Protein AF-A0A9D6WEG3-F1 (afdb_monomer_lite)

pLDDT: mean 74.61, std 17.46, range [30.27, 97.0]

Structure (mmCIF, N/CA/C/O backbone):
data_AF-A0A9D6WEG3-F1
#
_entry.id   AF-A0A9D6WEG3-F1
#
loop_
_atom_site.group_PDB
_atom_site.id
_atom_site.type_symbol
_atom_site.label_atom_id
_atom_site.label_alt_id
_atom_site.label_comp_id
_atom_site.label_asym_id
_atom_site.label_entity_id
_atom_site.label_seq_id
_atom_site.pdbx_PDB_ins_code
_atom_site.Cartn_x
_atom_site.Cartn_y
_atom_site.Cartn_z
_atom_site.occupancy
_atom_site.B_iso_or_equiv
_atom_site.auth_seq_id
_atom_site.auth_comp_id
_atom_site.auth_asym_id
_atom_site.auth_atom_id
_atom_site.pdbx_PDB_model_num
ATOM 1 N N . MET A 1 1 ? 41.486 30.666 -54.073 1.00 44.44 1 MET A N 1
ATOM 2 C CA . MET A 1 1 ? 40.071 30.936 -53.752 1.00 44.44 1 MET A CA 1
ATOM 3 C C . MET A 1 1 ? 39.652 29.827 -52.810 1.00 44.44 1 MET A C 1
ATOM 5 O O . MET A 1 1 ? 39.473 28.699 -53.243 1.00 44.44 1 MET A O 1
ATOM 9 N N . THR A 1 2 ? 39.709 30.110 -51.515 1.00 36.34 2 THR A N 1
ATOM 10 C CA . THR A 1 2 ? 39.714 29.102 -50.450 1.00 36.34 2 THR A CA 1
ATOM 11 C C . THR A 1 2 ? 38.503 29.394 -49.581 1.00 36.34 2 THR A C 1
ATOM 13 O O . THR A 1 2 ? 38.437 30.458 -48.970 1.00 36.34 2 THR A O 1
ATOM 16 N N . ILE A 1 3 ? 37.509 28.509 -49.601 1.00 41.78 3 ILE A N 1
ATOM 17 C CA . ILE A 1 3 ? 36.299 28.647 -48.788 1.00 41.78 3 ILE A CA 1
ATOM 18 C C . ILE A 1 3 ? 36.631 28.077 -47.411 1.00 41.78 3 ILE A C 1
ATOM 20 O O . ILE A 1 3 ? 36.798 26.871 -47.254 1.00 41.78 3 ILE A O 1
ATOM 24 N N . ALA A 1 4 ? 36.786 28.963 -46.431 1.00 39.75 4 ALA A N 1
ATOM 25 C CA . ALA A 1 4 ? 36.924 28.592 -45.033 1.00 39.75 4 ALA A CA 1
ATOM 26 C C . ALA A 1 4 ? 35.539 28.248 -44.468 1.00 39.75 4 ALA A C 1
ATOM 28 O O . ALA A 1 4 ? 34.671 29.111 -44.352 1.00 39.75 4 ALA A O 1
ATOM 29 N N . THR A 1 5 ? 35.328 26.983 -44.121 1.00 51.50 5 THR A N 1
ATOM 30 C CA . THR A 1 5 ? 34.221 26.544 -43.264 1.00 51.50 5 THR A CA 1
ATOM 31 C C . THR A 1 5 ? 34.474 26.980 -41.817 1.00 51.50 5 THR A C 1
ATOM 33 O O . THR A 1 5 ? 35.583 26.767 -41.320 1.00 51.50 5 THR A O 1
ATOM 36 N N . PRO A 1 6 ? 33.485 27.553 -41.108 1.00 50.19 6 PRO A N 1
ATOM 37 C CA . PRO A 1 6 ? 33.630 27.863 -39.690 1.00 50.19 6 PRO A CA 1
ATOM 38 C C . PRO A 1 6 ? 33.524 26.587 -38.833 1.00 50.19 6 PRO A C 1
ATOM 40 O O . PRO A 1 6 ? 32.814 25.651 -39.214 1.00 50.19 6 PRO A O 1
ATOM 43 N N . PRO A 1 7 ? 34.185 26.528 -37.662 1.00 44.62 7 PRO A N 1
ATOM 44 C CA . PRO A 1 7 ? 33.996 25.432 -36.725 1.00 44.62 7 PRO A CA 1
ATOM 45 C C . PRO A 1 7 ? 32.639 25.578 -36.028 1.00 44.62 7 PRO A C 1
ATOM 47 O O . PRO A 1 7 ? 32.334 26.612 -35.434 1.00 44.62 7 PRO A O 1
ATOM 50 N N . ALA A 1 8 ? 31.828 24.522 -36.080 1.00 38.22 8 ALA A N 1
ATOM 51 C CA . ALA A 1 8 ? 30.618 24.403 -35.282 1.00 38.22 8 ALA A CA 1
ATOM 52 C C . ALA A 1 8 ? 31.001 24.238 -33.803 1.00 38.22 8 ALA A C 1
ATOM 54 O O . ALA A 1 8 ? 31.377 23.156 -33.350 1.00 38.22 8 ALA A O 1
ATOM 55 N N . THR A 1 9 ? 30.920 25.324 -33.041 1.00 36.03 9 THR A N 1
ATOM 56 C CA . THR A 1 9 ? 30.975 25.296 -31.582 1.00 36.03 9 THR A CA 1
ATOM 57 C C . THR A 1 9 ? 29.661 24.726 -31.052 1.00 36.03 9 THR A C 1
ATOM 59 O O . THR A 1 9 ? 28.614 25.370 -31.074 1.00 36.03 9 THR A O 1
ATOM 62 N N . LYS A 1 10 ? 29.709 23.477 -30.583 1.00 33.84 10 LYS A N 1
ATOM 63 C CA . LYS A 1 10 ? 28.637 22.866 -29.792 1.00 33.84 10 LYS A CA 1
ATOM 64 C C . LYS A 1 10 ? 28.491 23.657 -28.490 1.00 33.84 10 LYS A C 1
ATOM 66 O O . LYS A 1 10 ? 29.450 23.745 -27.726 1.00 33.84 10 LYS A O 1
ATOM 71 N N . SER A 1 11 ? 27.316 24.230 -28.235 1.00 30.27 11 SER A N 1
ATOM 72 C CA . SER A 1 11 ? 26.976 24.775 -26.920 1.00 30.27 11 SER A CA 1
ATOM 73 C C . SER A 1 11 ? 26.502 23.631 -26.008 1.00 30.27 11 SER A C 1
ATOM 75 O O . SER A 1 11 ? 25.575 22.907 -26.371 1.00 30.27 11 SER A O 1
ATOM 77 N N . PRO A 1 12 ? 27.103 23.421 -24.824 1.00 37.16 12 PRO A N 1
ATOM 78 C CA . PRO A 1 12 ? 26.589 22.486 -23.834 1.00 37.16 12 PRO A CA 1
ATOM 79 C C . PRO A 1 12 ? 25.783 23.284 -22.810 1.00 37.16 12 PRO A C 1
ATOM 81 O O . PRO A 1 12 ? 26.265 23.572 -21.724 1.00 37.16 12 PRO A O 1
ATOM 84 N N . LEU A 1 13 ? 24.596 23.760 -23.182 1.00 34.59 13 LEU A N 1
ATOM 85 C CA . LEU A 1 13 ? 23.762 24.550 -22.267 1.00 34.59 13 LEU A CA 1
ATOM 86 C C . LEU A 1 13 ? 22.307 24.548 -22.739 1.00 34.59 13 LEU A C 1
ATOM 88 O O . LEU A 1 13 ? 21.759 25.589 -23.082 1.00 34.59 13 LEU A O 1
ATOM 92 N N . ARG A 1 14 ? 21.709 23.352 -22.828 1.00 33.59 14 ARG A N 1
ATOM 93 C CA . ARG A 1 14 ? 20.257 23.114 -22.977 1.00 33.59 14 ARG A CA 1
ATOM 94 C C . ARG A 1 14 ? 19.950 21.613 -22.846 1.00 33.59 14 ARG A C 1
ATOM 96 O O . ARG A 1 14 ? 19.501 20.973 -23.780 1.00 33.59 14 ARG A O 1
ATOM 103 N N . ALA A 1 15 ? 20.247 21.042 -21.682 1.00 31.95 15 ALA A N 1
ATOM 104 C CA . ALA A 1 15 ? 19.766 19.708 -21.291 1.00 31.95 15 ALA A CA 1
ATOM 105 C C . ALA A 1 15 ? 19.532 19.627 -19.770 1.00 31.95 15 ALA A C 1
ATOM 107 O O . ALA A 1 15 ? 19.719 18.594 -19.143 1.00 31.95 15 ALA A O 1
ATOM 108 N N . LEU A 1 16 ? 19.169 20.758 -19.157 1.00 31.30 16 LEU A N 1
ATOM 109 C CA . LEU A 1 16 ? 18.852 20.847 -17.732 1.00 31.30 16 LEU A CA 1
ATOM 110 C C . LEU A 1 16 ? 17.632 21.758 -17.543 1.00 31.30 16 LEU A C 1
ATOM 112 O O . LEU A 1 16 ? 17.691 22.791 -16.886 1.00 31.30 16 LEU A O 1
ATOM 116 N N . ALA A 1 17 ? 16.546 21.439 -18.244 1.00 31.42 17 ALA A N 1
ATOM 117 C CA . ALA A 1 17 ? 15.286 22.174 -18.151 1.00 31.42 17 ALA A CA 1
ATOM 118 C C . ALA A 1 17 ? 14.087 21.280 -18.509 1.00 31.42 17 ALA A C 1
ATOM 120 O O . ALA A 1 17 ? 13.215 21.689 -19.263 1.00 31.42 17 ALA A O 1
ATOM 121 N N . THR A 1 18 ? 14.049 20.063 -17.961 1.00 32.25 18 THR A N 1
ATOM 122 C CA . THR A 1 18 ? 12.838 19.218 -17.964 1.00 32.25 18 THR A CA 1
ATOM 123 C C . THR A 1 18 ? 12.767 18.342 -16.709 1.00 32.25 18 THR A C 1
ATOM 125 O O . THR A 1 18 ? 12.335 17.201 -16.740 1.00 32.25 18 THR A O 1
ATOM 128 N N . LEU A 1 19 ? 13.210 18.889 -15.572 1.00 32.66 19 LEU A N 1
ATOM 129 C CA . LEU A 1 19 ? 12.988 18.311 -14.240 1.00 32.66 19 LEU A CA 1
ATOM 130 C C . LEU A 1 19 ? 12.447 19.372 -13.264 1.00 32.66 19 LEU A C 1
ATOM 132 O O . LEU A 1 19 ? 12.757 19.375 -12.077 1.00 32.66 19 LEU A O 1
ATOM 136 N N . VAL A 1 20 ? 11.682 20.330 -13.792 1.00 31.12 20 VAL A N 1
ATOM 137 C CA . VAL A 1 20 ? 11.003 21.375 -13.018 1.00 31.12 20 VAL A CA 1
ATOM 138 C C . VAL A 1 20 ? 9.541 21.330 -13.431 1.00 31.12 20 VAL A C 1
ATOM 140 O O . VAL A 1 20 ? 9.145 21.871 -14.457 1.00 31.12 20 VAL A O 1
ATOM 143 N N . GLY A 1 21 ? 8.775 20.569 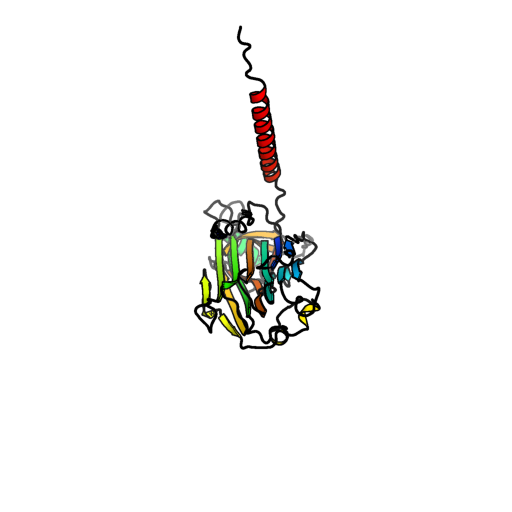-12.664 1.00 30.70 21 GLY A N 1
ATOM 144 C CA . GLY A 1 21 ? 7.381 20.233 -12.940 1.00 30.70 21 GLY A CA 1
ATOM 145 C C . GLY A 1 21 ? 6.821 19.221 -11.943 1.00 30.70 21 GLY A C 1
ATOM 146 O O . GLY A 1 21 ? 5.612 19.083 -11.834 1.00 30.70 21 GLY A O 1
ATOM 147 N N . SER A 1 22 ? 7.674 18.591 -11.133 1.00 32.12 22 SER A N 1
ATOM 148 C CA . SER A 1 22 ? 7.308 18.112 -9.805 1.00 32.12 22 SER A CA 1
ATOM 149 C C . SER A 1 22 ? 7.089 19.326 -8.901 1.00 32.12 22 SER A C 1
ATOM 151 O O . SER A 1 22 ? 7.946 19.722 -8.111 1.00 32.12 22 SER A O 1
ATOM 153 N N . LEU A 1 23 ? 5.923 19.958 -9.054 1.00 33.12 23 LEU A N 1
ATOM 154 C CA . LEU A 1 23 ? 5.320 20.707 -7.963 1.00 33.12 23 LEU A CA 1
ATOM 155 C C . LEU A 1 23 ? 5.397 19.796 -6.742 1.00 33.12 23 LEU A C 1
ATOM 157 O O . LEU A 1 23 ? 4.832 18.703 -6.733 1.00 33.12 23 LEU A O 1
ATOM 161 N N . ALA A 1 24 ? 6.156 20.235 -5.744 1.00 34.66 24 ALA A N 1
ATOM 162 C CA . ALA A 1 24 ? 6.030 19.729 -4.400 1.00 34.66 24 ALA A CA 1
ATOM 163 C C . ALA A 1 24 ? 4.571 19.954 -3.996 1.00 34.66 24 ALA A C 1
ATOM 165 O O . ALA A 1 24 ? 4.199 21.029 -3.525 1.00 34.66 24 ALA A O 1
ATOM 166 N N . ILE A 1 25 ? 3.731 18.946 -4.231 1.00 38.94 25 ILE A N 1
ATOM 167 C CA . ILE A 1 25 ? 2.507 18.764 -3.477 1.00 38.94 25 ILE A CA 1
ATOM 168 C C . ILE A 1 25 ? 3.021 18.486 -2.073 1.00 38.94 25 ILE A C 1
ATOM 170 O O . ILE A 1 25 ? 3.362 17.362 -1.727 1.00 38.94 25 ILE A O 1
ATOM 174 N N . VAL A 1 26 ? 3.201 19.550 -1.295 1.00 33.22 26 VAL A N 1
ATOM 175 C CA . VAL A 1 26 ? 3.221 19.424 0.153 1.00 33.22 26 VAL A CA 1
ATOM 176 C C . VAL A 1 26 ? 1.807 18.946 0.481 1.00 33.22 26 VAL A C 1
ATOM 178 O O . VAL A 1 26 ? 0.874 19.705 0.201 1.00 33.22 26 VAL A O 1
ATOM 181 N N . PRO A 1 27 ? 1.599 17.719 0.995 1.00 42.75 27 PRO A N 1
ATOM 182 C CA . PRO A 1 27 ? 0.281 17.270 1.420 1.00 42.75 27 PRO A CA 1
ATOM 183 C C . PRO A 1 27 ? -0.067 18.026 2.707 1.00 42.75 27 PRO A C 1
ATOM 185 O O . PRO A 1 27 ? 0.053 17.534 3.824 1.00 42.75 27 PRO A O 1
ATOM 188 N N . GLY A 1 28 ? -0.414 19.300 2.550 1.00 39.28 28 GLY A N 1
ATOM 189 C CA . GLY A 1 28 ? -0.919 20.154 3.603 1.00 39.28 28 GLY A CA 1
ATOM 190 C C . GLY A 1 28 ? -2.394 19.853 3.806 1.00 39.28 28 GLY A C 1
ATOM 191 O O . GLY A 1 28 ? -3.233 20.481 3.174 1.00 39.28 28 GLY A O 1
ATOM 192 N N . ALA A 1 29 ? -2.671 18.892 4.685 1.00 43.88 29 ALA A N 1
ATOM 193 C CA . ALA A 1 29 ? -3.910 18.745 5.445 1.00 43.88 29 ALA A CA 1
ATOM 194 C C . ALA A 1 29 ? -5.234 18.892 4.663 1.00 43.88 29 ALA A C 1
ATOM 196 O O . ALA A 1 29 ? -5.896 19.919 4.748 1.00 43.88 29 ALA A O 1
ATOM 197 N N . ALA A 1 30 ? -5.667 17.827 3.989 1.00 40.22 30 ALA A N 1
ATOM 198 C CA . ALA A 1 30 ? -7.074 17.409 3.937 1.00 40.22 30 ALA A CA 1
ATOM 199 C C . ALA A 1 30 ? -7.117 16.007 3.321 1.00 40.22 30 ALA A C 1
ATOM 201 O O . ALA A 1 30 ? -6.914 15.847 2.119 1.00 40.22 30 ALA A O 1
ATOM 202 N N . ALA A 1 31 ? -7.305 14.996 4.165 1.00 51.09 31 ALA A N 1
ATOM 203 C CA . ALA A 1 31 ? -7.295 13.604 3.757 1.00 51.09 31 ALA A CA 1
ATOM 204 C C . ALA A 1 31 ? -8.568 13.263 2.976 1.00 51.09 31 ALA A C 1
ATOM 206 O O . ALA A 1 31 ? -9.658 13.157 3.528 1.00 51.09 31 ALA A O 1
ATOM 207 N N . VAL A 1 32 ? -8.409 13.155 1.663 1.00 63.62 32 VAL A N 1
ATOM 208 C CA . VAL A 1 32 ? -9.320 12.459 0.755 1.00 63.62 32 VAL A CA 1
ATOM 209 C C . VAL A 1 32 ? -8.609 11.153 0.410 1.00 63.62 32 VAL A C 1
ATOM 211 O O . VAL A 1 32 ? -7.386 11.179 0.263 1.00 63.62 32 VAL A O 1
ATOM 214 N N . ASP A 1 33 ? -9.343 10.044 0.262 1.00 71.25 33 ASP A N 1
ATOM 215 C CA . ASP A 1 33 ? -8.842 8.865 -0.459 1.00 71.25 33 ASP A CA 1
ATOM 216 C C . ASP A 1 33 ? -8.337 9.343 -1.830 1.00 71.25 33 ASP A C 1
ATOM 218 O O . ASP A 1 33 ? -9.129 9.613 -2.737 1.00 71.25 33 ASP A O 1
ATOM 222 N N . LEU A 1 34 ? -7.028 9.542 -1.955 1.00 79.00 34 LEU A N 1
ATOM 223 C CA . LEU A 1 34 ? -6.417 10.172 -3.112 1.00 79.00 34 LEU A CA 1
ATOM 224 C C . LEU A 1 34 ? -5.653 9.108 -3.869 1.00 79.00 34 LEU A C 1
ATOM 226 O O . LEU A 1 34 ? -4.662 8.567 -3.382 1.00 79.00 34 LEU A O 1
ATOM 230 N N . VAL A 1 35 ? -6.102 8.854 -5.088 1.00 81.25 35 VAL A N 1
ATOM 231 C CA . VAL A 1 35 ? -5.378 8.031 -6.044 1.00 81.25 35 VAL A CA 1
ATOM 232 C C . VAL A 1 35 ? -5.006 8.914 -7.219 1.00 81.25 35 VAL A C 1
ATOM 234 O O . VAL A 1 35 ? -5.880 9.489 -7.870 1.00 81.25 35 VAL A O 1
ATOM 237 N N . THR A 1 36 ? -3.712 9.023 -7.486 1.00 84.44 36 THR A N 1
ATOM 238 C CA . THR A 1 36 ? -3.188 9.678 -8.679 1.00 84.4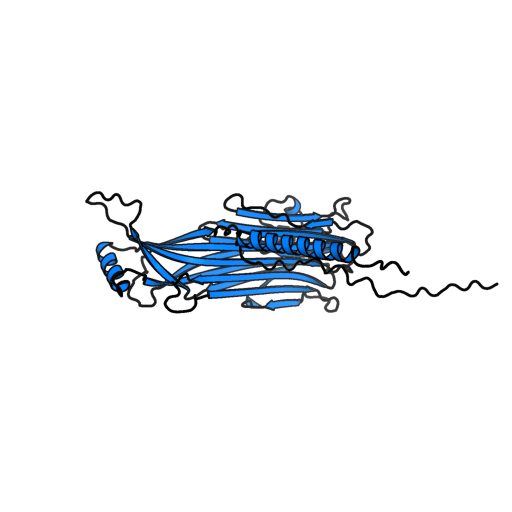4 36 THR A CA 1
ATOM 239 C C . THR A 1 36 ? -2.426 8.665 -9.513 1.00 84.44 36 THR A C 1
ATOM 241 O O . THR A 1 36 ? -1.682 7.829 -8.999 1.00 84.44 36 THR A O 1
ATOM 244 N N . ALA A 1 37 ? -2.628 8.740 -10.819 1.00 83.44 37 ALA A N 1
ATOM 245 C CA . ALA A 1 37 ? -1.884 7.982 -11.802 1.00 83.44 37 ALA A CA 1
ATOM 246 C C . ALA A 1 37 ? -1.413 8.960 -12.877 1.00 83.44 37 ALA A C 1
ATOM 248 O O . ALA A 1 37 ? -2.176 9.825 -13.316 1.00 83.44 37 ALA A O 1
ATOM 249 N N . SER A 1 38 ? -0.156 8.835 -13.281 1.00 86.12 38 SER A N 1
ATOM 250 C CA . SER A 1 38 ? 0.390 9.532 -14.435 1.00 86.12 38 SER A CA 1
ATOM 251 C C . SER A 1 38 ? 1.224 8.585 -15.280 1.00 86.12 38 SER A C 1
ATOM 253 O O . SER A 1 38 ? 1.927 7.703 -14.778 1.00 86.12 38 SER A O 1
ATOM 255 N N . ALA A 1 39 ? 1.130 8.768 -16.588 1.00 85.19 39 ALA A N 1
ATOM 256 C CA . ALA A 1 39 ? 1.868 8.005 -17.573 1.00 85.19 39 ALA A CA 1
ATOM 257 C C . ALA A 1 39 ? 2.370 8.941 -18.667 1.00 85.19 39 ALA A C 1
ATOM 259 O O . ALA A 1 39 ? 1.660 9.839 -19.116 1.00 85.19 39 ALA A O 1
ATOM 260 N N . ARG A 1 40 ? 3.604 8.728 -19.116 1.00 87.31 40 ARG A N 1
ATOM 261 C CA . ARG A 1 40 ? 4.219 9.517 -20.182 1.00 87.31 40 ARG A CA 1
ATOM 262 C C . ARG A 1 40 ? 5.004 8.633 -21.134 1.00 87.31 40 ARG A C 1
ATOM 264 O O . ARG A 1 40 ? 5.586 7.626 -20.732 1.00 87.31 40 ARG A O 1
ATOM 271 N N . MET A 1 41 ? 5.050 9.061 -22.385 1.00 88.06 41 MET A N 1
ATOM 272 C CA . MET A 1 41 ? 5.906 8.536 -23.437 1.00 88.06 41 MET A CA 1
ATOM 273 C C . MET A 1 41 ? 6.680 9.707 -24.025 1.00 88.06 41 MET A C 1
ATOM 275 O O . MET A 1 41 ? 6.084 10.729 -24.372 1.00 88.06 41 MET A O 1
ATOM 279 N N . GLN A 1 42 ? 7.997 9.569 -24.099 1.00 87.75 42 GLN A N 1
ATOM 280 C CA . GLN A 1 42 ? 8.883 10.607 -24.608 1.00 87.75 42 GLN A CA 1
ATOM 281 C C . GLN A 1 42 ? 9.722 10.068 -25.757 1.00 87.75 42 GLN A C 1
ATOM 283 O O . GLN A 1 42 ? 10.187 8.929 -25.708 1.00 87.75 42 GLN A O 1
ATOM 288 N N . ASP A 1 43 ? 9.943 10.904 -26.767 1.00 84.81 43 ASP A N 1
ATOM 289 C CA . ASP A 1 43 ? 10.870 10.606 -27.856 1.00 84.81 43 ASP A CA 1
ATOM 290 C C . ASP A 1 43 ? 12.223 11.274 -27.584 1.00 84.81 43 ASP A C 1
ATOM 292 O O . ASP A 1 43 ? 12.340 12.504 -27.597 1.00 84.81 43 ASP A O 1
ATOM 296 N N . ALA A 1 44 ? 13.264 10.457 -27.409 1.00 83.62 44 ALA A N 1
ATOM 297 C CA . ALA A 1 44 ? 14.649 10.890 -27.208 1.00 83.62 44 ALA A CA 1
ATOM 298 C C . ALA A 1 44 ? 15.135 11.940 -28.228 1.00 83.62 44 ALA A C 1
ATOM 300 O O . ALA A 1 44 ? 15.963 12.800 -27.916 1.00 83.62 44 ALA A O 1
ATOM 301 N N . TYR A 1 45 ? 14.627 11.862 -29.458 1.00 85.31 45 TYR A N 1
ATOM 302 C CA . TYR A 1 45 ? 15.028 12.685 -30.594 1.00 85.31 45 TYR A CA 1
ATOM 303 C C . TYR A 1 45 ? 13.942 13.661 -31.058 1.00 85.31 45 TYR A C 1
ATOM 305 O O . TYR A 1 45 ? 14.179 14.412 -32.005 1.00 85.31 45 TYR A O 1
ATOM 313 N N . GLN A 1 46 ? 12.783 13.684 -30.391 1.00 85.00 46 GLN A N 1
ATOM 314 C CA . GLN A 1 46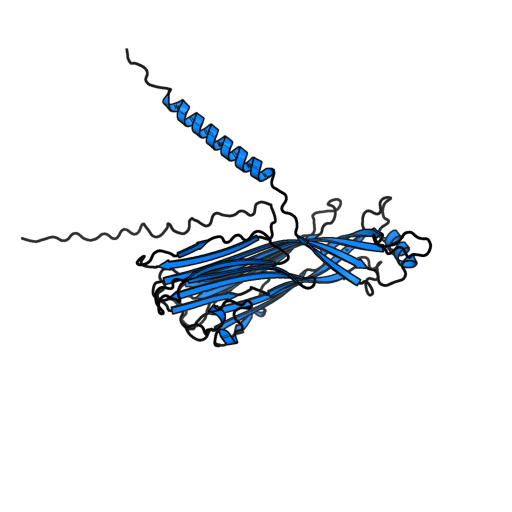 ? 11.662 14.579 -30.700 1.00 85.00 46 GLN A CA 1
ATOM 315 C C . GLN A 1 46 ? 11.159 14.465 -32.153 1.00 85.00 46 GLN A C 1
ATOM 317 O O . GLN A 1 46 ? 10.690 15.446 -32.735 1.00 85.00 46 GLN A O 1
ATOM 322 N N . PHE A 1 47 ? 11.263 13.281 -32.766 1.00 82.00 47 PHE A N 1
ATOM 323 C CA . PHE A 1 47 ? 10.637 13.013 -34.064 1.00 82.00 47 PHE A CA 1
ATOM 324 C C . PHE A 1 47 ? 9.123 12.846 -33.929 1.00 82.00 47 PHE A C 1
ATOM 326 O O . PHE A 1 47 ? 8.377 13.141 -34.865 1.00 82.00 47 PHE A O 1
ATOM 333 N N . GLN A 1 48 ? 8.674 12.391 -32.763 1.00 80.81 48 GLN A N 1
ATOM 334 C CA . GLN A 1 48 ? 7.281 12.294 -32.366 1.00 80.81 48 GLN A CA 1
ATOM 335 C C . GLN A 1 48 ? 6.975 13.261 -31.213 1.00 80.81 48 GLN A C 1
ATOM 337 O O . GLN A 1 48 ? 7.863 13.576 -30.420 1.00 80.81 48 GLN A O 1
ATOM 342 N N . PRO A 1 49 ? 5.730 13.763 -31.115 1.00 81.88 49 PRO A N 1
ATOM 343 C CA . PRO A 1 49 ? 5.312 14.523 -29.948 1.00 81.88 49 PRO A CA 1
ATOM 344 C C . PRO A 1 49 ? 5.261 13.613 -28.717 1.00 81.88 49 PRO A C 1
ATOM 346 O O . PRO A 1 49 ? 4.749 12.493 -28.794 1.00 81.88 49 PRO A O 1
ATOM 349 N N . ASP A 1 50 ? 5.732 14.127 -27.583 1.00 84.88 50 ASP A N 1
ATOM 350 C CA . ASP A 1 50 ? 5.552 13.479 -26.287 1.00 84.88 50 ASP A CA 1
ATOM 351 C C . ASP A 1 50 ? 4.054 13.249 -26.023 1.00 84.88 50 ASP A C 1
ATOM 353 O O . ASP A 1 50 ? 3.217 14.127 -26.267 1.00 84.88 50 ASP A O 1
ATOM 357 N N . LEU A 1 51 ? 3.719 12.068 -25.502 1.00 81.38 51 LEU A N 1
ATOM 358 C CA . LEU A 1 51 ? 2.383 11.770 -24.995 1.00 81.38 51 LEU A CA 1
ATOM 359 C C . LEU A 1 51 ? 2.432 11.820 -23.473 1.00 81.38 51 LEU A C 1
ATOM 361 O O . LEU A 1 51 ? 3.302 11.215 -22.849 1.00 81.38 51 LEU A O 1
ATOM 365 N N . ALA A 1 52 ? 1.483 12.519 -22.871 1.00 81.75 52 ALA A N 1
ATOM 366 C CA . ALA A 1 52 ? 1.306 12.542 -21.431 1.00 81.75 52 ALA A CA 1
ATOM 367 C C . ALA A 1 52 ? -0.174 12.359 -21.121 1.00 81.75 52 ALA A C 1
ATOM 369 O O . ALA A 1 52 ? -1.024 13.046 -21.688 1.00 81.75 52 ALA A O 1
ATOM 370 N N . ASP A 1 53 ? -0.449 11.429 -20.221 1.00 76.12 53 ASP A N 1
ATOM 371 C CA . ASP A 1 53 ? -1.721 11.284 -19.539 1.00 76.12 53 ASP A CA 1
ATOM 372 C C . ASP A 1 53 ? -1.432 11.568 -18.064 1.00 76.12 53 ASP A C 1
ATOM 374 O O . ASP A 1 53 ? -0.955 10.710 -17.317 1.00 76.12 53 ASP A O 1
ATOM 378 N N . ASP A 1 54 ? -1.573 12.841 -17.699 1.00 75.19 54 ASP A N 1
ATOM 379 C CA . ASP A 1 54 ? -1.328 13.332 -16.349 1.00 75.19 54 ASP A CA 1
ATOM 380 C C . ASP A 1 54 ? -2.675 13.507 -15.626 1.00 75.19 54 ASP A C 1
ATOM 382 O O . ASP A 1 54 ? -3.595 14.132 -16.152 1.00 75.19 54 ASP A O 1
ATOM 386 N N . ASP A 1 55 ? -2.748 13.022 -14.383 1.00 59.25 55 ASP A N 1
ATOM 387 C CA . ASP A 1 55 ? -3.791 13.350 -13.404 1.00 59.25 55 ASP A CA 1
ATOM 388 C C . ASP A 1 55 ? -5.233 12.977 -13.794 1.00 59.25 55 ASP A C 1
ATOM 390 O O . ASP A 1 55 ? -6.159 13.794 -13.788 1.00 59.25 55 ASP A O 1
ATOM 394 N N . GLN A 1 56 ? -5.478 11.676 -13.951 1.00 57.25 56 GLN A N 1
ATOM 395 C CA . GLN A 1 56 ? -6.815 11.126 -13.710 1.00 57.25 56 GLN A CA 1
ATOM 396 C C . GLN A 1 56 ? -7.081 11.112 -12.193 1.00 57.25 56 GLN A C 1
ATOM 398 O O . GLN A 1 56 ? -6.996 10.076 -11.536 1.00 57.25 56 GLN A O 1
ATOM 403 N N . GLN A 1 57 ? -7.371 12.271 -11.597 1.00 54.75 57 GLN A N 1
ATOM 404 C CA . GLN A 1 57 ? -7.906 12.310 -10.235 1.00 54.75 57 GLN A CA 1
ATOM 405 C C . GLN A 1 57 ? -9.348 11.813 -10.275 1.00 54.75 57 GLN A C 1
ATOM 407 O O . GLN A 1 57 ? -10.237 12.492 -10.787 1.00 54.75 57 GLN A O 1
ATOM 412 N N . MET A 1 58 ? -9.583 10.618 -9.744 1.00 48.66 58 MET A N 1
ATOM 413 C CA . MET A 1 58 ? -10.930 10.073 -9.620 1.00 48.66 58 MET A CA 1
ATOM 414 C C . MET A 1 58 ? -11.471 10.445 -8.238 1.00 48.66 58 MET A C 1
ATOM 416 O O . MET A 1 58 ? -11.005 9.891 -7.239 1.00 48.66 58 MET A O 1
ATOM 420 N N . PRO A 1 59 ? -12.429 11.387 -8.135 1.00 51.00 59 PRO A N 1
ATOM 421 C CA . PRO A 1 59 ? -13.133 11.592 -6.883 1.00 51.00 59 PRO A CA 1
ATOM 422 C C . PRO A 1 59 ? -13.877 10.307 -6.506 1.00 51.00 59 PRO A C 1
ATOM 424 O O . PRO A 1 59 ? -14.359 9.561 -7.357 1.00 51.00 59 PRO A O 1
ATOM 427 N N . ARG A 1 60 ? -13.958 10.054 -5.203 1.00 49.03 60 ARG A N 1
ATOM 428 C CA . ARG A 1 60 ? -14.547 8.856 -4.608 1.00 49.03 60 ARG A CA 1
ATOM 429 C C . ARG A 1 60 ? -15.970 8.587 -5.119 1.00 49.03 60 ARG A C 1
ATOM 431 O O . ARG A 1 60 ? -16.871 9.390 -4.884 1.00 49.03 60 ARG A O 1
ATOM 438 N N . VAL A 1 61 ? -16.187 7.430 -5.753 1.00 37.91 61 VAL A N 1
ATOM 439 C CA . VAL A 1 61 ? -17.521 6.905 -6.101 1.00 37.91 61 VAL A CA 1
ATOM 440 C C . VAL A 1 61 ? -17.644 5.470 -5.572 1.00 37.91 61 VAL A C 1
ATOM 442 O O . VAL A 1 61 ? -17.243 4.519 -6.231 1.00 37.91 61 VAL A O 1
ATOM 445 N N . GLY A 1 62 ? -18.206 5.298 -4.370 1.00 53.09 62 GLY A N 1
ATOM 446 C CA . GLY A 1 62 ? -18.449 3.978 -3.765 1.00 53.09 62 GLY A CA 1
ATOM 447 C C . GLY A 1 62 ? -17.360 3.491 -2.796 1.00 53.09 62 GLY A C 1
ATOM 448 O O . GLY A 1 62 ? -16.663 4.294 -2.179 1.00 53.09 62 GLY A O 1
ATOM 449 N N . SER A 1 63 ? -17.266 2.167 -2.608 1.00 60.28 63 SER A N 1
ATOM 450 C CA . SER A 1 63 ? -16.348 1.502 -1.659 1.00 60.28 63 SER A CA 1
ATOM 451 C C . SER A 1 63 ? -14.934 1.271 -2.203 1.00 60.28 63 SER A C 1
ATOM 453 O O . SER A 1 63 ? -14.059 0.857 -1.442 1.00 60.28 63 SER A O 1
ATOM 455 N N . LEU A 1 64 ? -14.724 1.511 -3.500 1.00 63.47 64 LEU A N 1
ATOM 456 C CA . LEU A 1 64 ? -13.453 1.350 -4.197 1.00 63.47 64 LEU A CA 1
ATOM 457 C C . LEU A 1 64 ? -13.204 2.588 -5.068 1.00 63.47 64 LEU A C 1
ATOM 459 O O . LEU A 1 64 ? -14.066 2.973 -5.855 1.00 63.47 64 LEU A O 1
ATOM 463 N N . VAL A 1 65 ? -12.034 3.202 -4.933 1.00 65.88 65 VAL A N 1
ATOM 464 C CA . VAL A 1 65 ? -11.551 4.289 -5.789 1.00 65.88 65 VAL A CA 1
ATOM 465 C C . VAL A 1 65 ? -10.373 3.754 -6.576 1.00 65.88 65 VAL A C 1
ATOM 467 O O . VAL A 1 65 ? -9.438 3.222 -5.985 1.00 65.88 65 VAL A O 1
ATOM 470 N N . SER A 1 66 ? -10.405 3.896 -7.895 1.00 71.06 66 SER A N 1
ATOM 471 C CA . SER A 1 66 ? -9.294 3.510 -8.759 1.00 71.06 66 SER A CA 1
ATOM 472 C C . SER A 1 66 ? -8.975 4.612 -9.753 1.00 71.06 66 SER A C 1
ATOM 474 O O . SER A 1 66 ? -9.891 5.252 -10.265 1.00 71.06 66 SER A O 1
ATOM 476 N N . SER A 1 67 ? -7.698 4.786 -10.070 1.00 64.38 67 SER A N 1
ATOM 477 C CA . SER A 1 67 ? -7.232 5.658 -11.148 1.00 64.38 67 SER A CA 1
ATOM 478 C C . SER A 1 67 ? -6.312 4.872 -12.068 1.00 64.38 67 SER A C 1
ATOM 480 O O . SER A 1 67 ? -5.565 4.012 -11.603 1.00 64.38 67 SER A O 1
ATOM 482 N N . SER A 1 68 ? -6.371 5.167 -13.363 1.00 71.50 68 SER A N 1
ATOM 483 C CA . SER A 1 68 ? -5.444 4.631 -14.351 1.00 71.50 68 SER A CA 1
ATOM 484 C C . SER A 1 68 ? -5.023 5.719 -15.325 1.00 71.50 68 SER A C 1
ATOM 486 O O . SER A 1 68 ? -5.878 6.484 -15.765 1.00 71.50 68 SER A O 1
ATOM 488 N N . ALA A 1 69 ? -3.752 5.732 -15.712 1.00 58.62 69 ALA A N 1
ATOM 489 C CA . ALA A 1 69 ? -3.234 6.586 -16.775 1.00 58.62 69 ALA A CA 1
ATOM 490 C C . ALA A 1 69 ? -2.509 5.733 -17.816 1.00 58.62 69 ALA A C 1
ATOM 492 O O . ALA A 1 69 ? -1.805 4.782 -17.459 1.00 58.62 69 ALA A O 1
ATOM 493 N N . SER A 1 70 ? -2.675 6.061 -19.097 1.00 71.25 70 SER A N 1
ATOM 494 C CA . SER A 1 70 ? -2.040 5.334 -20.195 1.00 71.25 70 SER A CA 1
ATOM 495 C C . SER A 1 70 ? -1.572 6.280 -21.295 1.00 71.25 70 SER A C 1
ATOM 497 O O . SER A 1 70 ? -2.367 6.941 -21.956 1.00 71.25 70 SER A O 1
ATOM 499 N N . ALA A 1 71 ? -0.262 6.295 -21.532 1.00 62.56 71 ALA A N 1
ATOM 500 C CA . ALA A 1 71 ? 0.358 7.041 -22.621 1.00 62.56 71 ALA A CA 1
ATOM 501 C C . ALA A 1 71 ? 1.001 6.056 -23.600 1.00 62.56 71 ALA A C 1
ATOM 503 O O . ALA A 1 71 ? 2.220 5.912 -23.629 1.00 62.56 71 ALA A O 1
ATOM 504 N N . LEU A 1 72 ? 0.171 5.332 -24.355 1.00 66.75 72 LEU A N 1
ATOM 505 C CA . LEU A 1 72 ? 0.617 4.372 -25.367 1.00 66.75 72 LEU A CA 1
ATOM 506 C C . LEU A 1 72 ? 0.614 5.029 -26.749 1.00 66.75 72 LEU A C 1
ATOM 508 O O . LEU A 1 72 ? -0.391 5.599 -27.178 1.00 66.75 72 LEU A O 1
ATOM 512 N N . HIS A 1 73 ? 1.730 4.934 -27.468 1.00 54.38 73 HIS A N 1
ATOM 513 C CA . HIS A 1 73 ? 1.758 5.276 -28.887 1.00 54.38 73 HIS A CA 1
ATOM 514 C C . HIS A 1 73 ? 1.260 4.071 -29.696 1.00 54.38 73 HIS A C 1
ATOM 516 O O . HIS A 1 73 ? 1.615 2.951 -29.375 1.00 54.38 73 HIS A O 1
ATOM 522 N N . GLY A 1 74 ? 0.408 4.261 -30.710 1.00 53.28 74 GLY A N 1
ATOM 523 C CA . GLY A 1 74 ? -0.327 3.147 -31.335 1.00 53.28 74 GLY A CA 1
ATOM 524 C C . GLY A 1 74 ? -0.628 3.323 -32.819 1.00 53.28 74 GLY A C 1
ATOM 525 O O . GLY A 1 74 ? -1.721 2.992 -33.268 1.00 53.28 74 GLY A O 1
ATOM 526 N N . THR A 1 75 ? 0.305 3.875 -33.596 1.00 50.19 75 THR A N 1
ATOM 527 C CA . THR A 1 75 ? 0.086 4.057 -35.045 1.00 50.19 75 THR A CA 1
ATOM 528 C C . THR A 1 75 ? 0.652 2.918 -35.899 1.00 50.19 75 THR A C 1
ATOM 530 O O . THR A 1 75 ? 0.202 2.733 -37.029 1.00 50.19 75 THR A O 1
ATOM 533 N N . THR A 1 76 ? 1.588 2.114 -35.373 1.00 48.41 76 THR A N 1
ATOM 534 C CA . THR A 1 76 ? 2.144 0.931 -36.055 1.00 48.41 76 THR A CA 1
ATOM 535 C C . THR A 1 76 ? 2.404 -0.214 -35.063 1.00 48.41 76 THR A C 1
ATOM 537 O O . THR A 1 76 ? 2.656 0.069 -33.894 1.00 48.41 76 THR A O 1
ATOM 540 N N . PRO A 1 77 ? 2.420 -1.493 -35.491 1.00 52.97 77 PRO A N 1
ATOM 541 C CA . PRO A 1 77 ? 2.719 -2.632 -34.609 1.00 52.97 77 PRO A CA 1
ATOM 542 C C . PRO A 1 77 ? 4.084 -2.555 -33.906 1.00 52.97 77 PRO A C 1
ATOM 544 O O . PRO A 1 77 ? 4.245 -3.113 -32.830 1.00 52.97 77 PRO A O 1
ATOM 547 N N . ALA A 1 78 ? 5.057 -1.849 -34.496 1.00 46.16 78 ALA A N 1
ATOM 548 C CA . ALA A 1 78 ? 6.377 -1.630 -33.903 1.00 46.16 78 ALA A CA 1
ATOM 549 C C . ALA A 1 78 ? 6.398 -0.463 -32.898 1.00 46.16 78 ALA A C 1
ATOM 551 O O . ALA A 1 78 ? 7.219 -0.453 -31.995 1.00 46.16 78 ALA A O 1
ATOM 552 N N . SER A 1 79 ? 5.490 0.511 -33.029 1.00 51.91 79 SER A N 1
ATOM 553 C CA . SER A 1 79 ? 5.398 1.671 -32.132 1.00 51.91 79 SER A CA 1
ATOM 554 C C . SER A 1 79 ? 4.309 1.538 -31.061 1.00 51.91 79 SER A C 1
ATOM 556 O O . SER A 1 79 ? 4.258 2.374 -30.167 1.00 51.91 79 SER A O 1
ATOM 558 N N . ALA A 1 80 ? 3.509 0.461 -31.117 1.00 53.34 80 ALA A N 1
ATOM 559 C CA . ALA A 1 80 ? 2.452 0.075 -30.171 1.00 53.34 80 ALA A CA 1
ATOM 560 C C . ALA A 1 80 ? 2.939 -0.192 -28.729 1.00 53.34 80 ALA A C 1
ATOM 562 O O . ALA A 1 80 ? 2.128 -0.402 -27.826 1.00 53.34 80 ALA A O 1
ATOM 563 N N . ASN A 1 81 ? 4.260 -0.208 -28.519 1.00 64.94 81 ASN A N 1
ATOM 564 C CA . ASN A 1 81 ? 4.879 -0.829 -27.351 1.00 64.94 81 ASN A CA 1
ATOM 565 C C . ASN A 1 81 ? 5.605 0.136 -26.421 1.00 64.94 81 ASN A C 1
ATOM 567 O O . ASN A 1 81 ? 5.990 -0.294 -25.342 1.00 64.94 81 ASN A O 1
ATOM 571 N N . ALA A 1 82 ? 5.792 1.403 -26.790 1.00 68.94 82 ALA A N 1
ATOM 572 C CA . ALA A 1 82 ? 6.416 2.385 -25.908 1.00 68.94 82 ALA A CA 1
ATOM 573 C C . ALA A 1 82 ? 5.359 3.187 -25.147 1.00 68.94 82 ALA A C 1
ATOM 575 O O . ALA A 1 82 ? 4.371 3.646 -25.730 1.00 68.94 82 ALA A O 1
ATOM 576 N N . GLY A 1 83 ? 5.579 3.376 -23.846 1.00 80.94 83 GLY A N 1
ATOM 577 C CA . GLY A 1 83 ? 4.667 4.161 -23.030 1.00 80.94 83 GLY A CA 1
ATOM 578 C C . GLY A 1 83 ? 4.687 3.854 -21.546 1.00 80.94 83 GLY A C 1
ATOM 579 O O . GLY A 1 83 ? 5.457 3.029 -21.056 1.00 80.94 83 GLY A O 1
ATOM 580 N N . GLY A 1 84 ? 3.817 4.551 -20.829 1.00 78.88 84 GLY A N 1
ATOM 581 C CA . GLY A 1 84 ? 3.557 4.323 -19.416 1.00 78.88 84 GLY A CA 1
ATOM 582 C C . GLY A 1 84 ? 2.161 3.758 -19.193 1.00 78.88 84 GLY A C 1
ATOM 583 O O . GLY A 1 84 ? 1.218 4.114 -19.907 1.00 78.88 84 GLY A O 1
ATOM 584 N N . TYR A 1 85 ? 2.029 2.924 -18.170 1.00 82.50 85 TYR A N 1
ATOM 585 C CA . TYR A 1 85 ? 0.758 2.590 -17.549 1.00 82.50 85 TYR A CA 1
ATOM 586 C C . TYR A 1 85 ? 0.899 2.720 -16.038 1.00 82.50 85 TYR A C 1
ATOM 588 O O . TYR A 1 85 ? 1.812 2.148 -15.449 1.00 82.50 85 TYR A O 1
ATOM 596 N N . ALA A 1 86 ? 0.009 3.474 -15.415 1.00 80.31 86 ALA A N 1
ATOM 597 C CA . ALA A 1 86 ? -0.064 3.589 -13.968 1.00 80.31 86 ALA A CA 1
ATOM 598 C C . ALA A 1 86 ? -1.467 3.211 -13.510 1.00 80.31 86 ALA A C 1
ATOM 600 O O . ALA A 1 86 ? -2.440 3.594 -14.159 1.00 80.31 86 ALA A O 1
ATOM 601 N N . TYR A 1 87 ? -1.565 2.498 -12.393 1.00 82.94 87 TYR A N 1
ATOM 602 C CA . TYR A 1 87 ? -2.826 2.144 -11.757 1.00 82.94 87 TYR A CA 1
ATOM 603 C C . TYR A 1 87 ? -2.713 2.293 -10.246 1.00 82.94 87 TYR A C 1
ATOM 605 O O . TYR A 1 87 ? -1.701 1.946 -9.644 1.00 82.94 87 TYR A O 1
ATOM 613 N N . GLY A 1 88 ? -3.758 2.802 -9.614 1.00 78.00 88 GLY A N 1
ATOM 614 C CA . GLY A 1 88 ? -3.867 2.808 -8.165 1.00 78.00 88 GLY A CA 1
ATOM 615 C C . GLY A 1 88 ? -5.274 2.437 -7.743 1.00 78.00 88 GLY A C 1
ATOM 616 O O . GLY A 1 88 ? -6.236 2.705 -8.465 1.00 78.00 88 GLY A O 1
ATOM 617 N N . VAL A 1 89 ? -5.391 1.826 -6.571 1.00 81.75 89 VAL A N 1
ATOM 618 C CA . VAL A 1 89 ? -6.667 1.428 -5.992 1.00 81.75 89 VAL A CA 1
ATOM 619 C C . VAL A 1 89 ? -6.663 1.598 -4.484 1.00 81.75 89 VAL A C 1
ATOM 621 O O . VAL A 1 89 ? -5.686 1.301 -3.800 1.00 81.75 89 VAL A O 1
ATOM 624 N N . VAL A 1 90 ? -7.795 2.062 -3.980 1.00 81.31 90 VAL A N 1
ATOM 625 C CA . VAL A 1 90 ? -8.117 2.210 -2.567 1.00 81.31 90 VAL A CA 1
ATOM 626 C C . VAL A 1 90 ? -9.481 1.591 -2.341 1.00 81.31 90 VAL A C 1
ATOM 628 O O . VAL A 1 90 ? -10.420 1.901 -3.070 1.00 81.31 90 VAL A O 1
ATOM 631 N N . GLY A 1 91 ? -9.648 0.806 -1.288 1.00 78.25 91 GLY A N 1
ATOM 632 C CA . GLY A 1 91 ? -10.983 0.479 -0.812 1.00 78.25 91 GLY A CA 1
ATOM 633 C C . GLY A 1 91 ? -10.996 -0.370 0.441 1.00 78.25 91 GLY A C 1
ATOM 634 O O . GLY A 1 91 ? -9.973 -0.604 1.080 1.00 78.25 91 GLY A O 1
ATOM 635 N N . GLN A 1 92 ? -12.190 -0.839 0.784 1.00 78.19 92 GLN A N 1
ATOM 636 C CA . GLN A 1 92 ? -12.401 -1.784 1.874 1.00 78.19 92 GLN A CA 1
ATOM 637 C C . GLN A 1 92 ? -12.923 -3.107 1.331 1.00 78.19 92 GLN A C 1
ATOM 639 O O . GLN A 1 92 ? -13.852 -3.132 0.522 1.00 78.19 92 GLN A O 1
ATOM 644 N N . GLN A 1 93 ? -12.363 -4.210 1.817 1.00 75.50 93 GLN A N 1
ATOM 645 C CA . GLN A 1 93 ? -12.797 -5.554 1.468 1.00 75.50 93 GLN A CA 1
ATOM 646 C C . GLN A 1 93 ? -12.742 -6.451 2.703 1.00 75.50 93 GLN A C 1
ATOM 648 O O . GLN A 1 93 ? -11.701 -6.574 3.339 1.00 75.50 93 GLN A O 1
ATOM 653 N N . ASN A 1 94 ? -13.866 -7.093 3.039 1.00 77.06 94 ASN A N 1
ATOM 654 C CA . ASN A 1 94 ? -13.959 -8.093 4.111 1.00 77.06 94 ASN A CA 1
ATOM 655 C C . ASN A 1 94 ? -13.368 -7.642 5.466 1.00 77.06 94 ASN A C 1
ATOM 657 O O . ASN A 1 94 ? -12.684 -8.417 6.127 1.00 77.06 94 ASN A O 1
ATOM 661 N N . GLY A 1 95 ? -13.607 -6.391 5.877 1.00 73.44 95 GLY A N 1
ATOM 662 C CA . GLY A 1 95 ? -13.070 -5.870 7.142 1.00 73.44 95 GLY A CA 1
ATOM 663 C C . GLY A 1 95 ? -11.565 -5.583 7.114 1.00 73.44 95 GLY A C 1
ATOM 664 O O . GLY A 1 95 ? -10.939 -5.538 8.166 1.00 73.44 95 GLY A O 1
ATOM 665 N N . SER A 1 96 ? -10.983 -5.393 5.930 1.00 78.62 96 SER A N 1
ATOM 666 C CA . SER A 1 96 ? -9.617 -4.907 5.737 1.00 78.62 96 SER A CA 1
ATOM 667 C C . SER A 1 96 ? -9.610 -3.722 4.773 1.00 78.62 96 SER A C 1
ATOM 669 O O . SER A 1 96 ? -10.483 -3.602 3.908 1.00 78.62 96 SER A O 1
ATOM 671 N N . VAL A 1 97 ? -8.624 -2.842 4.927 1.00 81.31 97 VAL A N 1
ATOM 672 C CA . VAL A 1 97 ? -8.308 -1.812 3.933 1.00 81.31 97 VAL A CA 1
ATOM 673 C C . VAL A 1 97 ? -7.385 -2.433 2.899 1.00 81.31 97 VAL A C 1
ATOM 675 O O . VAL A 1 97 ? -6.359 -3.007 3.258 1.00 81.31 97 VAL A O 1
ATOM 678 N N . VAL A 1 98 ? -7.762 -2.304 1.630 1.00 81.81 98 VAL A N 1
ATOM 679 C CA . VAL A 1 98 ? -6.953 -2.711 0.485 1.00 81.81 98 VAL A CA 1
ATOM 680 C C . VAL A 1 98 ? -6.422 -1.451 -0.182 1.00 81.81 98 VAL A C 1
ATOM 682 O O . VAL A 1 98 ? -7.194 -0.599 -0.629 1.00 81.81 98 VAL A O 1
ATOM 685 N N . LEU A 1 99 ? -5.098 -1.349 -0.242 1.00 87.25 99 LEU A N 1
ATOM 686 C CA . LEU A 1 99 ? -4.388 -0.313 -0.981 1.00 87.25 99 LEU A CA 1
ATOM 687 C C . LEU A 1 99 ? -3.446 -0.968 -1.983 1.00 87.25 99 LEU A C 1
ATOM 689 O O . LEU A 1 99 ? -2.748 -1.936 -1.656 1.00 87.25 99 LEU A O 1
ATOM 693 N N . GLY A 1 100 ? -3.413 -0.417 -3.189 1.00 89.75 100 GLY A N 1
ATOM 694 C CA . GLY A 1 100 ? -2.462 -0.853 -4.185 1.00 89.75 100 GLY A CA 1
ATOM 695 C C . GLY A 1 100 ? -2.065 0.229 -5.168 1.00 89.75 100 GLY A C 1
ATOM 696 O O . GLY A 1 100 ? -2.854 1.108 -5.515 1.00 89.75 100 GLY A O 1
ATOM 697 N N . THR A 1 101 ? -0.827 0.139 -5.639 1.00 91.38 101 THR A N 1
ATOM 698 C CA . THR A 1 101 ? -0.277 0.991 -6.696 1.00 91.38 101 THR A CA 1
ATOM 699 C C . THR A 1 101 ? 0.546 0.164 -7.665 1.00 91.38 101 THR A C 1
ATOM 701 O O . THR A 1 101 ? 1.167 -0.834 -7.307 1.00 91.38 101 THR A O 1
ATOM 704 N N . GLU A 1 102 ? 0.553 0.580 -8.917 1.00 89.88 102 GLU A N 1
ATOM 705 C CA . GLU A 1 102 ? 1.248 -0.092 -9.993 1.00 89.88 102 GLU A CA 1
ATOM 706 C C . GLU A 1 102 ? 1.763 0.940 -10.988 1.00 89.88 102 GLU A C 1
ATOM 708 O O . GLU A 1 102 ? 1.072 1.898 -11.340 1.00 89.88 102 GLU A O 1
ATOM 713 N N . ALA A 1 103 ? 2.988 0.726 -11.452 1.00 90.12 103 ALA A N 1
ATOM 714 C CA . ALA A 1 103 ? 3.589 1.498 -12.520 1.00 90.12 103 ALA A CA 1
ATOM 715 C C . ALA A 1 103 ? 4.342 0.564 -13.467 1.00 90.12 103 ALA A C 1
ATOM 717 O O . ALA A 1 103 ? 5.218 -0.193 -13.048 1.00 90.12 103 ALA A O 1
ATOM 718 N N . ILE A 1 104 ? 4.026 0.661 -14.753 1.00 89.69 104 ILE A N 1
ATOM 719 C CA . ILE A 1 104 ? 4.685 -0.032 -15.851 1.00 89.69 104 ILE A CA 1
ATOM 720 C C . ILE A 1 104 ? 5.236 1.021 -16.800 1.00 89.69 104 ILE A C 1
ATOM 722 O O . ILE A 1 104 ? 4.511 1.892 -17.278 1.00 89.69 104 ILE A O 1
ATOM 726 N N . ALA A 1 105 ? 6.510 0.903 -17.125 1.00 89.25 105 ALA A N 1
ATOM 727 C CA . ALA A 1 105 ? 7.123 1.610 -18.226 1.00 89.25 105 ALA A CA 1
ATOM 728 C C . ALA A 1 105 ? 7.502 0.604 -19.309 1.00 89.25 105 ALA A C 1
ATOM 730 O O . ALA A 1 105 ? 7.969 -0.500 -19.017 1.00 89.25 105 ALA A O 1
ATOM 731 N N . LYS A 1 106 ? 7.346 1.013 -20.564 1.00 87.75 106 LYS A N 1
ATOM 732 C CA . LYS A 1 106 ? 7.837 0.290 -21.730 1.00 87.75 106 LYS A CA 1
ATOM 733 C C . LYS A 1 106 ? 8.635 1.222 -22.633 1.00 87.75 106 LYS A C 1
ATOM 735 O O . LYS A 1 106 ? 8.249 2.375 -22.830 1.00 87.75 106 LYS A O 1
ATOM 740 N N . ALA A 1 107 ? 9.733 0.723 -23.174 1.00 87.19 107 ALA A N 1
ATOM 741 C CA . ALA A 1 107 ? 10.548 1.390 -24.174 1.00 87.19 107 ALA A CA 1
ATOM 742 C C . ALA A 1 107 ? 10.496 0.596 -25.481 1.00 87.19 107 ALA A C 1
ATOM 744 O O . ALA A 1 107 ? 10.467 -0.634 -25.445 1.00 87.19 107 ALA A O 1
ATOM 745 N N . SER A 1 108 ? 10.478 1.304 -26.610 1.00 86.50 108 SER A N 1
ATOM 746 C CA . SER A 1 108 ? 10.689 0.703 -27.922 1.00 86.50 108 SER A CA 1
ATOM 747 C C . SER A 1 108 ? 11.451 1.651 -28.839 1.00 86.50 108 SER A C 1
ATOM 749 O O . SER A 1 108 ? 11.030 2.788 -29.075 1.00 86.50 108 SER A O 1
ATOM 751 N N . GLY A 1 109 ? 12.602 1.198 -29.336 1.00 85.94 109 GLY A N 1
ATOM 752 C CA . GLY A 1 109 ? 13.548 2.055 -30.048 1.00 85.94 109 GLY A CA 1
ATOM 753 C C . GLY A 1 109 ? 13.901 3.311 -29.239 1.00 85.94 109 GLY A C 1
ATOM 754 O O . GLY A 1 109 ? 14.377 3.211 -28.113 1.00 85.94 109 GLY A O 1
ATOM 755 N N . ASN A 1 110 ? 13.665 4.493 -29.816 1.00 83.75 110 ASN A N 1
ATOM 756 C CA . ASN A 1 110 ? 13.906 5.812 -29.211 1.00 83.75 110 ASN A CA 1
ATOM 757 C C . ASN A 1 110 ? 12.738 6.359 -28.370 1.00 83.75 110 ASN A C 1
ATOM 759 O O . ASN A 1 110 ? 12.826 7.479 -27.862 1.00 83.75 110 ASN A O 1
ATOM 763 N N . LEU A 1 111 ? 11.636 5.615 -28.275 1.00 86.12 111 LEU A N 1
ATOM 764 C CA . LEU A 1 111 ? 10.466 5.995 -27.495 1.00 86.12 111 LEU A CA 1
ATOM 765 C C . LEU A 1 111 ? 10.561 5.348 -26.115 1.00 86.12 111 LEU A C 1
ATOM 767 O O . LEU A 1 111 ? 10.668 4.125 -26.002 1.00 86.12 111 LEU A O 1
ATOM 771 N N . VAL A 1 112 ? 10.500 6.153 -25.059 1.00 88.75 112 VAL A N 1
ATOM 772 C CA . VAL A 1 112 ? 10.670 5.682 -23.682 1.00 88.75 112 VAL A CA 1
ATOM 773 C C . VAL A 1 112 ? 9.471 6.022 -22.812 1.00 88.75 112 VAL A C 1
ATOM 775 O O . VAL A 1 112 ? 8.924 7.124 -22.855 1.00 88.75 112 VAL A O 1
ATOM 778 N N . GLY A 1 113 ? 9.060 5.047 -22.011 1.00 88.19 113 GLY A N 1
ATOM 779 C CA . GLY A 1 113 ? 7.957 5.168 -21.075 1.00 88.19 113 GLY A CA 1
ATOM 780 C C . GLY A 1 113 ? 8.381 5.623 -19.684 1.00 88.19 113 GLY A C 1
ATOM 781 O O . GLY A 1 113 ? 9.455 5.270 -19.185 1.00 88.19 113 GLY A O 1
ATOM 782 N N . SER A 1 114 ? 7.482 6.337 -19.017 1.00 91.69 114 SER A N 1
ATOM 783 C CA . SER A 1 114 ? 7.493 6.498 -17.565 1.00 91.69 114 SER A CA 1
ATOM 784 C C . SER A 1 114 ? 6.074 6.444 -17.012 1.00 91.69 114 SER A C 1
ATOM 786 O O . SER A 1 114 ? 5.122 6.862 -17.668 1.00 91.69 114 SER A O 1
ATOM 788 N N . ALA A 1 115 ? 5.930 5.906 -15.810 1.00 88.75 115 ALA A N 1
ATOM 789 C CA . ALA A 1 115 ? 4.663 5.784 -15.119 1.00 88.75 115 ALA A CA 1
ATOM 790 C C . ALA A 1 115 ? 4.857 5.973 -13.618 1.00 88.75 115 ALA A C 1
ATOM 792 O O . ALA A 1 115 ? 5.877 5.572 -13.047 1.00 88.75 115 ALA A O 1
ATOM 793 N N . LYS A 1 116 ? 3.855 6.572 -12.982 1.00 92.94 116 LYS A N 1
ATOM 794 C CA . LYS A 1 116 ? 3.797 6.758 -11.540 1.00 92.94 116 LYS A CA 1
ATOM 795 C C . LYS A 1 116 ? 2.364 6.620 -11.054 1.00 92.94 116 LYS A C 1
ATOM 797 O O . LYS A 1 116 ? 1.469 7.279 -11.571 1.00 92.94 116 LYS A O 1
ATOM 802 N N . ALA A 1 117 ? 2.172 5.822 -10.015 1.00 89.69 117 ALA A N 1
ATOM 803 C CA . ALA A 1 117 ? 0.929 5.764 -9.265 1.00 89.69 117 ALA A CA 1
ATOM 804 C C . ALA A 1 117 ? 1.200 6.097 -7.800 1.00 89.69 117 ALA A C 1
ATOM 806 O O . ALA A 1 117 ? 2.146 5.579 -7.206 1.00 89.69 117 ALA A O 1
ATOM 807 N N . THR A 1 118 ? 0.357 6.934 -7.209 1.00 90.81 118 THR A N 1
ATOM 808 C CA . THR A 1 118 ? 0.359 7.227 -5.777 1.00 90.81 118 THR A CA 1
ATOM 809 C C . THR A 1 118 ? -1.041 6.977 -5.236 1.00 90.81 118 THR A C 1
ATOM 811 O O . THR A 1 118 ? -2.029 7.389 -5.840 1.00 90.81 118 THR A O 1
ATOM 814 N N . ALA A 1 119 ? -1.129 6.304 -4.095 1.00 89.50 119 ALA A N 1
ATOM 815 C CA . ALA A 1 119 ? -2.384 6.086 -3.393 1.00 89.50 119 ALA A CA 1
ATOM 816 C C . ALA A 1 119 ? -2.203 6.458 -1.921 1.00 89.50 119 ALA A C 1
ATOM 818 O O . ALA A 1 119 ? -1.239 6.030 -1.288 1.00 89.50 119 ALA A O 1
ATOM 819 N N . ALA A 1 120 ? -3.100 7.281 -1.393 1.00 88.81 120 ALA A N 1
ATOM 820 C CA . ALA A 1 120 ? -3.064 7.784 -0.028 1.00 88.81 120 ALA A CA 1
ATOM 821 C C . ALA A 1 120 ? -4.455 7.688 0.595 1.00 88.81 120 ALA A C 1
ATOM 823 O O . ALA A 1 120 ? -5.443 8.084 -0.027 1.00 88.81 120 ALA A O 1
ATOM 824 N N . VAL A 1 121 ? -4.528 7.167 1.818 1.00 88.62 121 VAL A N 1
ATOM 825 C CA . VAL A 1 121 ? -5.787 6.972 2.545 1.00 88.62 121 VAL A CA 1
ATOM 826 C C . VAL A 1 121 ? -5.659 7.372 3.998 1.00 88.62 121 VAL A C 1
ATOM 828 O O . VAL A 1 121 ? -4.606 7.189 4.614 1.00 88.62 121 VAL A O 1
ATOM 831 N N . GLU A 1 122 ? -6.765 7.860 4.553 1.00 90.06 122 GLU A N 1
ATOM 832 C CA . GLU A 1 122 ? -6.923 8.085 5.985 1.00 90.06 122 GLU A CA 1
ATOM 833 C C . GLU A 1 122 ? -8.257 7.498 6.453 1.00 90.06 122 GLU A C 1
ATOM 835 O O . GLU A 1 122 ? -9.337 7.930 6.041 1.00 90.06 122 GLU A O 1
ATOM 840 N N . TYR A 1 123 ? -8.180 6.507 7.335 1.00 89.12 123 TYR A N 1
ATOM 841 C CA . TYR A 1 123 ? -9.340 5.855 7.926 1.00 89.12 123 TYR A CA 1
ATOM 842 C C . TYR A 1 123 ? -9.366 6.086 9.429 1.00 89.12 123 TYR A C 1
ATOM 844 O O . TYR A 1 123 ? -8.376 5.890 10.128 1.00 89.12 123 TYR A O 1
ATOM 852 N N . ARG A 1 124 ? -10.543 6.407 9.955 1.00 90.38 124 ARG A N 1
ATOM 853 C CA . ARG A 1 124 ? -10.862 6.168 11.355 1.00 90.38 124 ARG A CA 1
ATOM 854 C C . ARG A 1 124 ? -11.190 4.691 11.519 1.00 90.38 124 ARG A C 1
ATOM 856 O O . ARG A 1 124 ? -12.175 4.208 10.963 1.00 90.38 124 ARG A O 1
ATOM 863 N N . VAL A 1 125 ? -10.369 3.980 12.274 1.00 90.69 125 VAL A N 1
ATOM 864 C CA . VAL A 1 125 ? -10.593 2.573 12.609 1.00 90.69 125 VAL A CA 1
ATOM 865 C C . VAL A 1 125 ? -11.346 2.528 13.925 1.00 90.69 125 VAL A C 1
ATOM 867 O O . VAL A 1 125 ? -10.821 2.975 14.938 1.00 90.69 125 VAL A O 1
ATOM 870 N N . THR A 1 126 ? -12.563 2.000 13.915 1.00 90.75 126 THR A N 1
ATOM 871 C CA . THR A 1 126 ? -13.348 1.755 15.124 1.00 90.75 126 THR A CA 1
ATOM 872 C C . THR A 1 126 ? -13.280 0.273 15.453 1.00 90.75 126 THR A C 1
ATOM 874 O O . THR A 1 126 ? -13.677 -0.561 14.639 1.00 90.75 126 THR A O 1
ATOM 877 N N . VAL A 1 127 ? -12.787 -0.054 16.642 1.00 90.19 127 VAL A N 1
ATOM 878 C CA . VAL A 1 127 ? -12.778 -1.417 17.175 1.00 90.19 127 VAL A CA 1
ATOM 879 C C . VAL A 1 127 ? -13.926 -1.534 18.163 1.00 90.19 127 VAL A C 1
ATOM 881 O O . VAL A 1 127 ? -13.927 -0.872 19.199 1.00 90.19 127 VAL A O 1
ATOM 884 N N . MET A 1 128 ? -14.906 -2.364 17.824 1.00 90.12 128 MET A N 1
ATOM 885 C CA . MET A 1 128 ? -16.002 -2.736 18.703 1.00 90.12 128 MET A CA 1
ATOM 886 C C . MET A 1 128 ? -15.678 -4.061 19.387 1.00 90.12 128 MET A C 1
ATOM 888 O O . MET A 1 128 ? -15.370 -5.050 18.720 1.00 90.12 128 MET A O 1
ATOM 892 N N . ILE A 1 129 ? -15.743 -4.063 20.713 1.00 88.88 129 ILE A N 1
ATOM 893 C CA . ILE A 1 129 ? -15.451 -5.211 21.565 1.00 88.88 129 ILE A CA 1
ATOM 894 C C . ILE A 1 129 ? -16.766 -5.671 22.185 1.00 88.88 129 ILE A C 1
ATOM 896 O O . ILE A 1 129 ? -17.358 -4.965 23.004 1.00 88.88 129 ILE A O 1
ATOM 900 N N . GLU A 1 130 ? -17.213 -6.855 21.779 1.00 86.62 130 GLU A N 1
ATOM 901 C CA . GLU A 1 130 ? -18.357 -7.553 22.355 1.00 86.62 130 GLU A CA 1
ATOM 902 C C . GLU A 1 130 ? -17.835 -8.633 23.309 1.00 86.62 130 GLU A C 1
ATOM 904 O O . GLU A 1 130 ? -17.250 -9.630 22.872 1.00 86.62 130 GLU A O 1
ATOM 909 N N . PRO A 1 131 ? -17.992 -8.462 24.621 1.00 78.75 131 PRO A N 1
ATOM 910 C CA . PRO A 1 131 ? -17.440 -9.405 25.581 1.00 78.75 131 PRO A CA 1
ATOM 911 C C . PRO A 1 131 ? -18.276 -10.709 25.613 1.00 78.75 131 PRO A C 1
ATOM 913 O O . PRO A 1 131 ? -19.502 -10.688 25.674 1.00 78.75 131 PRO A O 1
ATOM 916 N N . GLY A 1 132 ? -17.626 -11.877 25.560 1.00 73.81 132 GLY A N 1
ATOM 917 C CA . GLY A 1 132 ? -18.286 -13.178 25.325 1.00 73.81 132 GLY A CA 1
ATOM 918 C C . GLY A 1 132 ? -18.982 -13.854 26.518 1.00 73.81 132 GLY A C 1
ATOM 919 O O . GLY A 1 132 ? -19.321 -15.032 26.422 1.00 73.81 132 GLY A O 1
ATOM 920 N N . PHE A 1 133 ? -19.171 -13.158 27.641 1.00 71.69 133 PHE A N 1
ATOM 921 C CA . PHE A 1 133 ? -19.681 -13.707 28.913 1.00 71.69 133 PHE A CA 1
ATOM 922 C C . PHE A 1 133 ? -20.974 -13.011 29.403 1.00 71.69 133 PHE A C 1
ATOM 924 O O . PHE A 1 133 ? -21.479 -12.099 28.757 1.00 71.69 133 PHE A O 1
ATOM 931 N N . ASP A 1 134 ? -21.513 -13.443 30.552 1.00 70.12 134 ASP A N 1
ATOM 932 C CA . ASP A 1 134 ? -22.705 -12.859 31.196 1.00 70.12 134 ASP A CA 1
ATOM 933 C C . ASP A 1 134 ? -22.489 -11.374 31.562 1.00 70.12 134 ASP A C 1
ATOM 935 O O . ASP A 1 134 ? -21.578 -11.020 32.321 1.00 70.12 134 ASP A O 1
ATOM 939 N N . LEU A 1 135 ? -23.365 -10.517 31.028 1.00 63.94 135 LEU A N 1
ATOM 940 C CA . LEU A 1 135 ? -23.354 -9.054 31.144 1.00 63.94 135 LEU A CA 1
ATOM 941 C C . LEU A 1 135 ? -23.304 -8.560 32.596 1.00 63.94 135 LEU A C 1
ATOM 943 O O . LEU A 1 135 ? -22.717 -7.516 32.884 1.00 63.94 135 LEU A O 1
ATOM 947 N N . THR A 1 136 ? -23.892 -9.313 33.528 1.00 65.00 136 THR A N 1
ATOM 948 C CA . THR A 1 136 ? -24.007 -8.900 34.934 1.00 65.00 136 THR A CA 1
ATOM 949 C C . THR A 1 136 ? -22.650 -8.903 35.641 1.00 65.00 136 THR A C 1
ATOM 951 O O . THR A 1 136 ? -22.355 -8.015 36.441 1.00 65.00 136 THR A O 1
ATOM 954 N N . HIS A 1 137 ? -21.801 -9.881 35.318 1.00 66.69 137 HIS A N 1
ATOM 955 C CA . HIS A 1 137 ? -20.446 -9.984 35.861 1.00 66.69 137 HIS A CA 1
ATOM 956 C C . HIS A 1 137 ? -19.486 -9.019 35.146 1.00 66.69 137 HIS A C 1
ATOM 958 O O . HIS A 1 137 ? -18.592 -8.445 35.766 1.00 66.69 137 HIS A O 1
ATOM 964 N N . GLN A 1 138 ? -19.708 -8.788 33.848 1.00 65.56 138 GLN A N 1
ATOM 965 C CA . GLN A 1 138 ? -18.909 -7.866 33.039 1.00 65.56 138 GLN A CA 1
ATOM 966 C C . GLN A 1 138 ? -19.084 -6.413 33.446 1.00 65.56 138 GLN A C 1
ATOM 968 O O . GLN A 1 138 ? -18.086 -5.719 33.597 1.00 65.56 138 GLN A O 1
ATOM 973 N N . PHE A 1 139 ? -20.319 -5.945 33.652 1.00 66.12 139 PHE A N 1
ATOM 974 C CA . PHE A 1 139 ? -20.544 -4.547 34.014 1.00 66.12 139 PHE A CA 1
ATOM 975 C C . PHE A 1 139 ? -19.820 -4.182 35.310 1.00 66.12 139 PHE A C 1
ATOM 977 O O . PHE A 1 139 ? -19.230 -3.115 35.395 1.00 66.12 139 PHE A O 1
ATOM 984 N N . GLN A 1 140 ? -19.795 -5.084 36.296 1.00 68.56 140 GLN A N 1
ATOM 985 C CA . GLN A 1 140 ? -19.072 -4.852 37.548 1.00 68.56 140 GLN A CA 1
ATOM 986 C C . GLN A 1 140 ? -17.552 -4.815 37.353 1.00 68.56 140 GLN A C 1
ATOM 988 O O . GLN A 1 140 ? -16.890 -3.967 37.947 1.00 68.56 140 GLN A O 1
ATOM 993 N N . GLN A 1 141 ? -16.999 -5.691 36.508 1.00 68.75 141 GLN A N 1
ATOM 994 C CA . GLN A 1 141 ? -15.568 -5.681 36.182 1.00 68.75 141 GLN A CA 1
ATOM 995 C C . GLN A 1 141 ? -15.167 -4.422 35.407 1.00 68.75 141 GLN A C 1
ATOM 997 O O . GLN A 1 141 ? -14.172 -3.790 35.735 1.00 68.75 141 GLN A O 1
ATOM 1002 N N . TRP A 1 142 ? -15.967 -4.031 34.417 1.00 69.50 142 TRP A N 1
ATOM 1003 C CA . TRP A 1 142 ? -15.737 -2.859 33.576 1.00 69.50 142 TRP A CA 1
ATOM 1004 C C . TRP A 1 142 ? -15.927 -1.551 34.324 1.00 69.50 142 TRP A C 1
ATOM 1006 O O . TRP A 1 142 ? -15.056 -0.690 34.259 1.00 69.50 142 TRP A O 1
ATOM 1016 N N . ALA A 1 143 ? -17.015 -1.421 35.082 1.00 66.50 143 ALA A N 1
ATOM 1017 C CA . ALA A 1 143 ? -17.232 -0.264 35.934 1.00 66.50 143 ALA A CA 1
ATOM 1018 C C . ALA A 1 143 ? -16.084 -0.124 36.937 1.00 66.50 143 ALA A C 1
ATOM 1020 O O . ALA A 1 143 ? -15.504 0.945 37.009 1.00 66.50 143 ALA A O 1
ATOM 1021 N N . GLY A 1 144 ? -15.682 -1.205 37.620 1.00 68.19 144 GLY A N 1
ATOM 1022 C CA . GLY A 1 144 ? -14.611 -1.158 38.619 1.00 68.19 144 GLY A CA 1
ATOM 1023 C C . GLY A 1 144 ? -13.209 -0.889 38.061 1.00 68.19 144 GLY A C 1
ATOM 1024 O O . GLY A 1 144 ? -12.395 -0.282 38.749 1.00 68.19 144 GLY A O 1
ATOM 1025 N N . ALA A 1 145 ? -12.918 -1.325 36.834 1.00 66.75 145 ALA A N 1
ATOM 1026 C CA . ALA A 1 145 ? -11.620 -1.116 36.189 1.00 66.75 145 ALA A CA 1
ATOM 1027 C C . ALA A 1 145 ? -11.515 0.248 35.482 1.00 66.75 145 ALA A C 1
ATOM 1029 O O . ALA A 1 145 ? -10.433 0.835 35.446 1.00 66.75 145 ALA A O 1
ATOM 1030 N N . CYS A 1 146 ? -12.630 0.779 34.964 1.00 69.69 146 CYS A N 1
ATOM 1031 C CA . CYS A 1 146 ? -12.683 2.126 34.386 1.00 69.69 146 CYS A CA 1
ATOM 1032 C C . CYS A 1 146 ? -12.991 3.217 35.437 1.00 69.69 146 CYS A C 1
ATOM 1034 O O . CYS A 1 146 ? -12.879 4.404 35.127 1.00 69.69 146 CYS A O 1
ATOM 1036 N N . ASP A 1 147 ? -13.350 2.845 36.675 1.00 57.38 147 ASP A N 1
ATOM 1037 C CA . ASP A 1 147 ? -13.604 3.754 37.804 1.00 57.38 147 ASP A CA 1
ATOM 1038 C C . ASP A 1 147 ? -12.297 4.202 38.472 1.00 57.38 147 ASP A C 1
ATOM 1040 O O . ASP A 1 147 ? -11.874 3.687 39.510 1.00 57.38 147 ASP A O 1
ATOM 1044 N N . SER A 1 148 ? -11.663 5.238 37.929 1.00 51.59 148 SER A N 1
ATOM 1045 C CA . SER A 1 148 ? -10.760 6.065 38.747 1.00 51.59 148 SER A CA 1
ATOM 1046 C C . SER A 1 148 ? -11.245 7.510 38.918 1.00 51.59 148 SER A C 1
ATOM 1048 O O . SER A 1 148 ? -10.566 8.311 39.562 1.00 51.59 148 SER A O 1
ATOM 1050 N N . GLY A 1 149 ? -12.454 7.845 38.444 1.00 54.25 149 GLY A N 1
ATOM 1051 C CA . GLY A 1 149 ? -13.047 9.177 38.580 1.00 54.25 149 GLY A CA 1
ATOM 1052 C C . GLY A 1 149 ? -14.580 9.192 38.463 1.00 54.25 149 GLY A C 1
ATOM 1053 O O . GLY A 1 149 ? -15.167 8.240 37.971 1.00 54.25 149 GLY A O 1
ATOM 1054 N N . PRO A 1 150 ? -15.251 10.279 38.896 1.00 51.25 150 PRO A N 1
ATOM 1055 C CA . PRO A 1 150 ? -16.719 10.424 38.885 1.00 51.25 150 PRO A CA 1
ATOM 1056 C C . PRO A 1 150 ? -17.351 10.473 37.482 1.00 51.25 150 PRO A C 1
ATOM 1058 O O . PRO A 1 150 ? -18.574 10.517 37.355 1.00 51.25 150 PRO A O 1
ATOM 1061 N N . ASN A 1 151 ? -16.523 10.477 36.445 1.00 51.44 151 ASN A N 1
ATOM 1062 C CA . ASN A 1 151 ? -16.911 10.374 35.056 1.00 51.44 151 ASN A CA 1
ATOM 1063 C C . ASN A 1 151 ? -16.201 9.115 34.537 1.00 51.44 151 ASN A C 1
ATOM 1065 O O . ASN A 1 151 ? -14.986 9.015 34.694 1.00 51.44 151 ASN A O 1
ATOM 1069 N N . PHE A 1 152 ? -16.930 8.144 33.986 1.00 55.78 152 PHE A N 1
ATOM 1070 C CA . PHE A 1 152 ? -16.390 6.917 33.383 1.00 55.78 152 PHE A CA 1
ATOM 1071 C C . PHE A 1 152 ? -15.520 7.243 32.150 1.00 55.78 152 PHE A C 1
ATOM 1073 O O . PHE A 1 152 ? -15.925 6.998 31.015 1.00 55.78 152 PHE A O 1
ATOM 1080 N N . ASP A 1 153 ? -14.366 7.880 32.354 1.00 59.06 153 ASP A N 1
ATOM 1081 C CA . ASP A 1 153 ? -13.731 8.682 31.307 1.00 59.06 153 ASP A CA 1
ATOM 1082 C C . ASP A 1 153 ? -12.943 7.841 30.297 1.00 59.06 153 ASP A C 1
ATOM 1084 O O . ASP A 1 153 ? -12.759 8.303 29.172 1.00 59.06 153 ASP A O 1
ATOM 1088 N N . SER A 1 154 ? -12.506 6.621 30.644 1.00 66.00 154 SER A N 1
ATOM 1089 C CA . SER A 1 154 ? -12.012 5.588 29.707 1.00 66.00 154 SER A CA 1
ATOM 1090 C C . SER A 1 154 ? -11.297 4.439 30.424 1.00 66.00 154 SER A C 1
ATOM 1092 O O . SER A 1 154 ? -10.685 4.625 31.473 1.00 66.00 154 SER A O 1
ATOM 1094 N N . CYS A 1 155 ? -11.309 3.254 29.807 1.00 76.81 155 CYS A N 1
ATOM 1095 C CA . CYS A 1 155 ? -10.316 2.211 30.068 1.00 76.81 155 CYS A CA 1
ATOM 1096 C C . CYS A 1 155 ? -9.288 2.183 28.935 1.00 76.81 155 CYS A C 1
ATOM 1098 O O . CYS A 1 155 ? -9.675 2.158 27.766 1.00 76.81 155 CYS A O 1
ATOM 1100 N N . GLY A 1 156 ? -7.998 2.148 29.278 1.00 81.75 156 GLY A N 1
ATOM 1101 C CA . GLY A 1 156 ? -6.927 1.981 28.298 1.00 81.75 156 GLY A CA 1
ATOM 1102 C C . GLY A 1 156 ? -6.754 0.511 27.925 1.00 81.75 156 GLY A C 1
ATOM 1103 O O . GLY A 1 156 ? -6.431 -0.302 28.789 1.00 81.75 156 GLY A O 1
ATOM 1104 N N . LEU A 1 157 ? -6.940 0.181 26.651 1.00 86.62 157 LEU A N 1
ATOM 1105 C CA . LEU A 1 157 ? -6.573 -1.109 26.067 1.00 86.62 157 LEU A CA 1
ATOM 1106 C C . LEU A 1 157 ? -5.456 -0.907 25.045 1.00 86.62 157 LEU A C 1
ATOM 1108 O O . LEU A 1 157 ? -5.224 0.210 24.577 1.00 86.62 157 LEU A O 1
ATOM 1112 N N . THR A 1 158 ? -4.789 -1.994 24.667 1.00 87.06 158 THR A N 1
ATOM 1113 C CA . THR A 1 158 ? -3.825 -1.982 23.565 1.00 87.06 158 THR A CA 1
ATOM 1114 C C . THR A 1 158 ? -4.291 -2.882 22.430 1.00 87.06 158 THR A C 1
ATOM 1116 O O . THR A 1 158 ? -4.911 -3.923 22.649 1.00 87.06 158 THR A O 1
ATOM 1119 N N . ALA A 1 159 ? -4.051 -2.465 21.190 1.00 89.75 159 ALA A N 1
ATOM 1120 C CA . ALA A 1 159 ? -4.343 -3.256 20.002 1.00 89.75 159 ALA A CA 1
ATOM 1121 C C . ALA A 1 159 ? -3.071 -3.517 19.204 1.00 89.75 159 ALA A C 1
ATOM 1123 O O . ALA A 1 159 ? -2.255 -2.618 19.004 1.00 89.75 159 ALA A O 1
ATOM 1124 N N . ASP A 1 160 ? -2.963 -4.732 18.679 1.00 91.44 160 ASP A N 1
ATOM 1125 C CA . ASP A 1 160 ? -1.929 -5.081 17.718 1.00 91.44 160 ASP A CA 1
ATOM 1126 C C . ASP A 1 160 ? -2.542 -5.162 16.326 1.00 91.44 160 ASP A C 1
ATOM 1128 O O . ASP A 1 160 ? -3.583 -5.798 16.129 1.00 91.44 160 ASP A O 1
ATOM 1132 N N . PHE A 1 161 ? -1.862 -4.587 15.340 1.00 91.25 161 PHE A N 1
ATOM 1133 C CA . PHE A 1 161 ? -2.283 -4.640 13.945 1.00 91.25 161 PHE A CA 1
ATOM 1134 C C . PHE A 1 161 ? -1.288 -5.417 13.101 1.00 91.25 161 PHE A C 1
ATOM 1136 O O . PHE A 1 161 ? -0.074 -5.261 13.227 1.00 91.25 161 PHE A O 1
ATOM 1143 N N . LEU A 1 162 ? -1.823 -6.254 12.221 1.00 92.06 162 LEU A N 1
ATOM 1144 C CA . LEU A 1 162 ? -1.054 -6.947 11.210 1.00 92.06 162 LEU A CA 1
ATOM 1145 C C . LEU A 1 162 ? -1.160 -6.172 9.903 1.00 92.06 162 LEU A C 1
ATOM 1147 O O . LEU A 1 162 ? -2.258 -5.944 9.391 1.00 92.06 162 LEU A O 1
ATOM 1151 N N . HIS A 1 163 ? -0.007 -5.798 9.371 1.00 92.31 163 HIS A N 1
ATOM 1152 C CA . HIS A 1 163 ? 0.116 -5.162 8.075 1.00 92.31 163 HIS A CA 1
ATOM 1153 C C . HIS A 1 163 ? 0.950 -6.035 7.155 1.00 92.31 163 HIS A C 1
ATOM 1155 O O . HIS A 1 163 ? 2.066 -6.423 7.502 1.00 92.31 163 HIS A O 1
ATOM 1161 N N . GLU A 1 164 ? 0.421 -6.351 5.985 1.00 91.81 164 GLU A N 1
ATOM 1162 C CA . GLU A 1 164 ? 1.132 -7.143 4.993 1.00 91.81 164 GLU A CA 1
ATOM 1163 C C . GLU A 1 164 ? 1.218 -6.381 3.683 1.00 91.81 164 GLU A C 1
ATOM 1165 O O . GLU A 1 164 ? 0.189 -5.982 3.158 1.00 91.81 164 GLU A O 1
ATOM 1170 N N . THR A 1 165 ? 2.430 -6.254 3.145 1.00 93.06 165 THR A N 1
ATOM 1171 C CA . THR A 1 165 ? 2.727 -5.626 1.856 1.00 93.06 165 THR A CA 1
ATOM 1172 C C . THR A 1 165 ? 3.319 -6.672 0.924 1.00 93.06 165 THR A C 1
ATOM 1174 O O . THR A 1 165 ? 4.447 -7.132 1.112 1.00 93.06 165 THR A O 1
ATOM 1177 N N . LYS A 1 166 ? 2.579 -7.064 -0.106 1.00 92.25 166 LYS A N 1
ATOM 1178 C CA . LYS A 1 166 ? 3.054 -7.948 -1.180 1.00 92.25 166 LYS A CA 1
ATOM 1179 C C . LYS A 1 166 ? 3.309 -7.151 -2.457 1.00 92.25 166 LYS A C 1
ATOM 1181 O O . LYS A 1 166 ? 2.932 -5.994 -2.568 1.00 92.25 166 LYS A O 1
ATOM 1186 N N . GLY A 1 167 ? 3.936 -7.761 -3.444 1.00 90.75 167 GLY A N 1
ATOM 1187 C CA . GLY A 1 167 ? 4.058 -7.164 -4.769 1.00 90.75 167 GLY A CA 1
ATOM 1188 C C . GLY A 1 167 ? 5.158 -7.821 -5.566 1.00 90.75 167 GLY A C 1
ATOM 1189 O O . GLY A 1 167 ? 5.654 -8.898 -5.211 1.00 90.75 167 GLY A O 1
ATOM 1190 N N . ARG A 1 168 ? 5.549 -7.180 -6.658 1.00 91.38 168 ARG A N 1
ATOM 1191 C CA . ARG A 1 168 ? 6.644 -7.652 -7.495 1.00 91.38 168 ARG A CA 1
ATOM 1192 C C . ARG A 1 168 ? 7.265 -6.539 -8.317 1.00 91.38 168 ARG A C 1
ATOM 1194 O O . ARG A 1 168 ? 6.616 -5.572 -8.697 1.00 91.38 168 ARG A O 1
ATOM 1201 N N . PHE A 1 169 ? 8.527 -6.755 -8.649 1.00 92.62 169 PHE A N 1
ATOM 1202 C CA . PHE A 1 169 ? 9.208 -6.059 -9.726 1.00 92.62 169 PHE A CA 1
ATOM 1203 C C . PHE A 1 169 ? 9.400 -7.008 -10.881 1.00 92.62 169 PHE A C 1
ATOM 1205 O O . PHE A 1 169 ? 9.781 -8.159 -10.657 1.00 92.62 169 PHE A O 1
ATOM 1212 N N . LEU A 1 170 ? 9.177 -6.526 -12.094 1.00 91.06 170 LEU A N 1
ATOM 1213 C CA . LEU A 1 170 ? 9.310 -7.324 -13.302 1.00 91.06 170 LEU A CA 1
ATOM 1214 C C . LEU A 1 170 ? 10.032 -6.539 -14.382 1.00 91.06 170 LEU A C 1
ATOM 1216 O O . LEU A 1 170 ? 9.913 -5.318 -14.457 1.00 91.06 170 LEU A O 1
ATOM 1220 N N . TYR A 1 171 ? 10.811 -7.246 -15.189 1.00 91.25 171 TYR A N 1
ATOM 1221 C CA . TYR A 1 171 ? 11.596 -6.655 -16.259 1.00 91.25 171 TYR A CA 1
ATOM 1222 C C . TYR A 1 171 ? 11.863 -7.653 -17.389 1.00 91.25 171 TYR A C 1
ATOM 1224 O O . TYR A 1 171 ? 11.999 -8.857 -17.150 1.00 91.25 171 TYR A O 1
ATOM 1232 N N . SER A 1 172 ? 11.973 -7.148 -18.616 1.00 88.56 172 SER A N 1
ATOM 1233 C CA . SER A 1 172 ? 12.347 -7.928 -19.803 1.00 88.56 172 SER A CA 1
ATOM 1234 C C . SER A 1 172 ? 13.834 -8.286 -19.838 1.00 88.56 172 SER A C 1
ATOM 1236 O O . SER A 1 172 ? 14.669 -7.735 -19.115 1.00 88.56 172 SER A O 1
ATOM 1238 N N . THR A 1 173 ? 14.195 -9.239 -20.697 1.00 78.00 173 THR A N 1
ATOM 1239 C CA . THR A 1 173 ? 15.600 -9.610 -20.923 1.00 78.00 173 THR A CA 1
ATOM 1240 C C . THR A 1 173 ? 16.407 -8.482 -21.549 1.00 78.00 173 THR A C 1
ATOM 1242 O O . THR A 1 173 ? 17.562 -8.287 -21.167 1.00 78.00 173 THR A O 1
ATOM 1245 N N . GLU A 1 174 ? 15.795 -7.739 -22.471 1.00 77.69 174 GLU A N 1
ATOM 1246 C CA . GLU A 1 174 ? 16.336 -6.489 -22.994 1.00 77.69 174 GLU A CA 1
ATOM 1247 C C . GLU A 1 174 ? 16.241 -5.399 -21.933 1.00 77.69 174 GLU A C 1
ATOM 1249 O O . GLU A 1 174 ? 15.249 -5.301 -21.205 1.00 77.69 174 GLU A O 1
ATOM 1254 N N . ARG A 1 175 ? 17.325 -4.637 -21.785 1.00 70.50 175 ARG A N 1
ATOM 1255 C CA . ARG A 1 175 ? 17.518 -3.718 -20.667 1.00 70.50 175 ARG A CA 1
ATOM 1256 C C . ARG A 1 175 ? 18.157 -2.445 -21.165 1.00 70.50 175 ARG A C 1
ATOM 1258 O O . ARG A 1 175 ? 19.180 -2.479 -21.845 1.00 70.50 175 ARG A O 1
ATOM 1265 N N . SER A 1 176 ? 17.609 -1.337 -20.695 1.00 75.25 176 SER A N 1
ATOM 1266 C CA . SER A 1 176 ? 18.261 -0.050 -20.810 1.00 75.25 176 SER A CA 1
ATOM 1267 C C . SER A 1 176 ? 19.141 0.252 -19.607 1.00 75.25 176 SER A C 1
ATOM 1269 O O . SER A 1 176 ? 18.783 -0.062 -18.463 1.00 75.25 176 SER A O 1
ATOM 1271 N N . ALA A 1 177 ? 20.248 0.932 -19.881 1.00 72.56 177 ALA A N 1
ATOM 1272 C CA . ALA A 1 177 ? 20.980 1.694 -18.888 1.00 72.56 177 ALA A CA 1
ATOM 1273 C C . ALA A 1 177 ? 20.044 2.680 -18.170 1.00 72.56 177 ALA A C 1
ATOM 1275 O O . ALA A 1 177 ? 19.191 3.305 -18.790 1.00 72.56 177 ALA A O 1
ATOM 1276 N N . ASP A 1 178 ? 20.193 2.808 -16.853 1.00 82.06 178 ASP A N 1
ATOM 1277 C CA . ASP A 1 178 ? 19.523 3.838 -16.052 1.00 82.06 178 ASP A CA 1
ATOM 1278 C C . ASP A 1 178 ? 17.987 3.737 -16.015 1.00 82.06 178 ASP A C 1
ATOM 1280 O O . ASP A 1 178 ? 17.283 4.693 -15.687 1.00 82.06 178 ASP A O 1
ATOM 1284 N N . SER A 1 179 ? 17.455 2.539 -16.274 1.00 90.00 179 SER A N 1
ATOM 1285 C CA . SER A 1 179 ? 16.055 2.217 -16.004 1.00 90.00 179 SER A CA 1
ATOM 1286 C C . SER A 1 179 ? 15.831 1.920 -14.517 1.00 90.00 179 SER A C 1
ATOM 1288 O O . SER A 1 179 ? 16.666 1.307 -13.836 1.00 90.00 179 SER A O 1
ATOM 1290 N N . VAL A 1 180 ? 14.707 2.412 -13.995 1.00 94.25 180 VAL A N 1
ATOM 1291 C CA . VAL A 1 180 ? 14.404 2.433 -12.562 1.00 94.25 180 VAL A CA 1
ATOM 1292 C C . VAL A 1 180 ? 12.958 2.022 -12.323 1.00 94.25 180 VAL A C 1
ATOM 1294 O O . VAL A 1 180 ? 12.046 2.579 -12.927 1.00 94.25 180 VAL A O 1
ATOM 1297 N N . ALA A 1 181 ? 12.757 1.083 -11.401 1.00 94.88 181 ALA A N 1
ATOM 1298 C CA . ALA A 1 181 ? 11.461 0.796 -10.801 1.00 94.88 181 ALA A CA 1
ATOM 1299 C C . ALA A 1 181 ? 11.548 1.009 -9.291 1.00 94.88 181 ALA A C 1
ATOM 1301 O O . ALA A 1 181 ? 12.534 0.615 -8.663 1.00 94.88 181 ALA A O 1
ATOM 1302 N N . ARG A 1 182 ? 10.544 1.642 -8.690 1.00 97.00 182 ARG A N 1
ATOM 1303 C CA . ARG A 1 182 ? 10.500 1.919 -7.252 1.00 97.00 182 ARG A CA 1
ATOM 1304 C C . ARG A 1 182 ? 9.128 1.617 -6.698 1.00 97.00 182 ARG A C 1
ATOM 1306 O O . ARG A 1 182 ? 8.119 1.848 -7.352 1.00 97.00 182 ARG A O 1
ATOM 1313 N N . PHE A 1 183 ? 9.127 1.164 -5.459 1.00 96.62 183 PHE A N 1
ATOM 1314 C CA . PHE A 1 183 ? 7.951 1.127 -4.623 1.00 96.62 183 PHE A CA 1
ATOM 1315 C C . PHE A 1 183 ? 8.314 1.658 -3.241 1.00 96.62 183 PHE A C 1
ATOM 1317 O O . PHE A 1 183 ? 9.376 1.333 -2.702 1.00 96.62 183 PHE A O 1
ATOM 1324 N N . SER A 1 184 ? 7.444 2.480 -2.674 1.00 96.69 184 SER A N 1
ATOM 1325 C CA . SER A 1 184 ? 7.553 2.948 -1.297 1.00 96.69 184 SER A CA 1
ATOM 1326 C C . SER A 1 184 ? 6.196 2.934 -0.628 1.00 96.69 184 SER A C 1
ATOM 1328 O O . SER A 1 184 ? 5.197 3.286 -1.254 1.00 96.69 184 SER A O 1
ATOM 1330 N N . GLU A 1 185 ? 6.190 2.606 0.654 1.00 95.12 185 GLU A N 1
ATOM 1331 C CA . GLU A 1 185 ? 5.002 2.623 1.490 1.00 95.12 185 GLU A CA 1
ATOM 1332 C C . GLU A 1 185 ? 5.320 3.261 2.842 1.00 95.12 185 GLU A C 1
ATOM 1334 O O . GLU A 1 185 ? 6.396 3.041 3.407 1.00 95.12 185 GLU A O 1
ATOM 1339 N N . SER A 1 186 ? 4.377 4.038 3.365 1.00 94.19 186 SER A N 1
ATOM 1340 C CA . SER A 1 186 ? 4.364 4.468 4.757 1.00 94.19 186 SER A CA 1
ATOM 1341 C C . SER A 1 186 ? 2.998 4.208 5.372 1.00 94.19 186 SER A C 1
ATOM 1343 O O . SER A 1 186 ? 1.963 4.534 4.796 1.00 94.19 186 SER A O 1
ATOM 1345 N N . LEU A 1 187 ? 3.020 3.619 6.556 1.00 93.50 187 LEU A N 1
ATOM 1346 C CA . LEU A 1 187 ? 1.877 3.302 7.385 1.00 93.50 187 LEU A CA 1
ATOM 1347 C C . LEU A 1 187 ? 2.065 3.996 8.729 1.00 93.50 187 LEU A C 1
ATOM 1349 O O . LEU A 1 187 ? 3.105 3.851 9.366 1.00 93.50 187 LEU A O 1
ATOM 1353 N N . GLU A 1 188 ? 1.055 4.734 9.155 1.00 92.62 188 GLU A N 1
ATOM 1354 C CA . GLU A 1 188 ? 0.995 5.402 10.446 1.00 92.62 188 GLU A CA 1
ATOM 1355 C C . GLU A 1 188 ? -0.303 4.989 11.147 1.00 92.62 188 GLU A C 1
ATOM 1357 O O . GLU A 1 188 ? -1.394 5.106 10.583 1.00 92.62 188 GLU A O 1
ATOM 1362 N N . VAL A 1 189 ? -0.182 4.505 12.382 1.00 91.00 189 VAL A N 1
ATOM 1363 C CA . VAL A 1 189 ? -1.313 4.265 13.282 1.00 91.00 189 VAL A CA 1
ATOM 1364 C C . VAL A 1 189 ? -1.199 5.234 14.447 1.00 91.00 189 VAL A C 1
ATOM 1366 O O . VAL A 1 189 ? -0.165 5.306 15.109 1.00 91.00 189 VAL A O 1
ATOM 1369 N N . ILE A 1 190 ? -2.262 6.002 14.664 1.00 89.69 190 ILE A N 1
ATOM 1370 C CA . ILE A 1 190 ? -2.346 7.042 15.686 1.00 89.69 190 ILE A CA 1
ATOM 1371 C C . ILE A 1 190 ? -3.440 6.636 16.672 1.00 89.69 190 ILE A C 1
ATOM 1373 O O . ILE A 1 190 ? -4.617 6.541 16.301 1.00 89.69 190 ILE A O 1
ATOM 1377 N N . GLY A 1 191 ? -3.057 6.395 17.926 1.00 84.81 191 GLY A N 1
ATOM 1378 C CA . GLY A 1 191 ? -4.000 6.129 19.012 1.00 84.81 191 GLY A CA 1
ATOM 1379 C C . GLY A 1 191 ? -4.781 7.387 19.405 1.00 84.81 191 GLY A C 1
ATOM 1380 O O . GLY A 1 191 ? -4.197 8.455 19.603 1.00 84.81 191 GLY A O 1
ATOM 1381 N N . ASN A 1 192 ? -6.104 7.279 19.567 1.00 77.56 192 ASN A N 1
ATOM 1382 C CA . ASN A 1 192 ? -6.961 8.415 19.942 1.00 77.56 192 ASN A CA 1
ATOM 1383 C C . ASN A 1 192 ? -7.101 8.589 21.465 1.00 77.56 192 ASN A C 1
ATOM 1385 O O . ASN A 1 192 ? -8.189 8.883 21.960 1.00 77.56 192 ASN A O 1
ATOM 1389 N N . ARG A 1 193 ? -6.010 8.435 22.221 1.00 69.25 193 ARG A N 1
ATOM 1390 C CA . ARG A 1 193 ? -6.026 8.734 23.659 1.00 69.25 193 ARG A CA 1
ATOM 1391 C C . ARG A 1 193 ? -6.160 10.254 23.875 1.00 69.25 193 ARG A C 1
ATOM 1393 O O . ARG A 1 193 ? -5.402 11.006 23.248 1.00 69.25 193 ARG A O 1
ATOM 1400 N N . PRO A 1 194 ? -7.095 10.756 24.707 1.00 58.00 194 PRO A N 1
ATOM 1401 C CA . PRO A 1 194 ? -7.178 12.160 25.073 1.00 58.00 194 PRO A CA 1
ATOM 1402 C C . PRO A 1 194 ? -5.840 12.615 25.656 1.00 58.00 194 PRO A C 1
ATOM 1404 O O . PRO A 1 194 ? -5.276 11.982 26.545 1.00 58.00 194 PRO A O 1
ATOM 1407 N N . LEU A 1 195 ? -5.356 13.754 25.164 1.00 50.59 195 LEU A N 1
ATOM 1408 C CA . LEU A 1 195 ? -4.055 14.382 25.446 1.00 50.59 195 LEU A CA 1
ATOM 1409 C C . LEU A 1 195 ? -3.753 14.682 26.931 1.00 50.59 195 LEU A C 1
ATOM 1411 O O . LEU A 1 195 ? -2.747 15.322 27.228 1.00 50.59 195 LEU A O 1
ATOM 1415 N N . GLN A 1 196 ? -4.599 14.269 27.878 1.00 50.94 196 GLN A N 1
ATOM 1416 C CA . GLN A 1 196 ? -4.441 14.610 29.291 1.00 50.94 196 GLN A CA 1
ATOM 1417 C C . GLN A 1 196 ? -3.240 13.925 29.968 1.00 50.94 196 GLN A C 1
ATOM 1419 O O . GLN A 1 196 ? -2.851 14.369 31.045 1.00 50.94 196 GLN A O 1
ATOM 1424 N N . VAL A 1 197 ? -2.608 12.912 29.350 1.00 52.47 197 VAL A N 1
ATOM 1425 C CA . VAL A 1 197 ? -1.500 12.155 29.980 1.00 52.47 197 VAL A CA 1
ATOM 1426 C C . VAL A 1 197 ? -0.255 11.970 29.086 1.00 52.47 197 VAL A C 1
ATOM 1428 O O . VAL A 1 197 ? 0.653 11.227 29.446 1.00 52.47 197 VAL A O 1
ATOM 1431 N N . GLY A 1 198 ? -0.129 12.667 27.949 1.00 56.78 198 GLY A N 1
ATOM 1432 C CA . GLY A 1 198 ? 1.099 12.610 27.136 1.00 56.78 198 GLY A CA 1
ATOM 1433 C C . GLY A 1 198 ? 0.900 12.793 25.628 1.00 56.78 198 GLY A C 1
ATOM 1434 O O . GLY A 1 198 ? -0.224 13.024 25.181 1.00 56.78 198 GLY A O 1
ATOM 1435 N N . PRO A 1 199 ? 1.991 12.732 24.835 1.00 63.25 199 PRO A N 1
ATOM 1436 C CA . PRO A 1 199 ? 1.908 12.728 23.375 1.00 63.25 199 PRO A CA 1
ATOM 1437 C C . PRO A 1 199 ? 1.128 11.500 22.883 1.00 63.25 199 PRO A C 1
ATOM 1439 O O . PRO A 1 199 ? 1.254 10.421 23.459 1.00 63.25 199 PRO A O 1
ATOM 1442 N N . GLN A 1 200 ? 0.334 11.659 21.817 1.00 70.94 200 GLN A N 1
ATOM 1443 C CA . GLN A 1 200 ? -0.340 10.529 21.171 1.00 70.94 200 GLN A CA 1
ATOM 1444 C C . GLN A 1 200 ? 0.700 9.501 20.718 1.00 70.94 200 GLN A C 1
ATOM 1446 O O . GLN A 1 200 ? 1.705 9.861 20.100 1.00 70.94 200 GLN A O 1
ATOM 1451 N N . ALA A 1 201 ? 0.464 8.231 21.051 1.00 74.62 201 ALA A N 1
ATOM 1452 C CA . ALA A 1 201 ? 1.286 7.140 20.563 1.00 74.62 201 ALA A CA 1
ATOM 1453 C C . ALA A 1 201 ? 1.065 7.014 19.051 1.00 74.62 201 ALA A C 1
ATOM 1455 O O . ALA A 1 201 ? -0.037 6.703 18.591 1.00 74.62 201 ALA A O 1
ATOM 1456 N N . THR A 1 202 ? 2.122 7.299 18.297 1.00 85.38 202 THR A N 1
ATOM 1457 C CA . THR A 1 202 ? 2.169 7.119 16.851 1.00 85.38 202 THR A CA 1
ATOM 1458 C C . THR A 1 202 ? 3.144 6.000 16.551 1.00 85.38 202 THR A C 1
ATOM 1460 O O . THR A 1 202 ? 4.329 6.104 16.876 1.00 85.38 202 THR A O 1
ATOM 1463 N N . THR A 1 203 ? 2.658 4.956 15.890 1.00 86.62 203 THR A N 1
ATOM 1464 C CA . THR A 1 203 ? 3.509 3.875 15.396 1.00 86.62 203 THR A CA 1
ATOM 1465 C C . THR A 1 203 ? 3.583 3.956 13.890 1.00 86.62 203 THR A C 1
ATOM 1467 O O . THR A 1 203 ? 2.559 4.044 13.211 1.00 86.62 203 THR A O 1
ATOM 1470 N N . THR A 1 204 ? 4.805 3.939 13.371 1.00 88.88 204 THR A N 1
ATOM 1471 C CA . THR A 1 204 ? 5.064 4.004 11.941 1.00 88.88 204 THR A CA 1
ATOM 1472 C C . THR A 1 204 ? 5.729 2.724 11.463 1.00 88.88 204 THR A C 1
ATOM 1474 O O . THR A 1 204 ? 6.620 2.189 12.119 1.00 88.88 204 THR A O 1
ATOM 1477 N N . ALA A 1 205 ? 5.292 2.244 10.305 1.00 89.12 205 ALA A N 1
ATOM 1478 C CA . ALA A 1 205 ? 6.025 1.280 9.501 1.00 89.12 205 ALA A CA 1
ATOM 1479 C C . ALA A 1 205 ? 6.272 1.917 8.137 1.00 89.12 205 ALA A C 1
ATOM 1481 O O . ALA A 1 205 ? 5.357 2.462 7.520 1.00 89.12 205 ALA A O 1
ATOM 1482 N N . GLN A 1 206 ? 7.508 1.888 7.664 1.00 94.31 206 GLN A N 1
ATOM 1483 C CA . GLN A 1 206 ? 7.859 2.486 6.384 1.00 94.31 206 GLN A CA 1
ATOM 1484 C C . GLN A 1 206 ? 8.865 1.626 5.650 1.00 94.31 206 GLN A C 1
ATOM 1486 O O . GLN A 1 206 ? 9.764 1.029 6.240 1.00 94.31 206 GLN A O 1
ATOM 1491 N N . GLY A 1 207 ? 8.776 1.620 4.332 1.00 93.88 207 GLY A N 1
ATOM 1492 C CA . GLY A 1 207 ? 9.795 0.968 3.545 1.00 93.88 207 GLY A CA 1
ATOM 1493 C C . GLY A 1 207 ? 9.824 1.427 2.110 1.00 93.88 207 GLY A C 1
ATOM 1494 O O . GLY A 1 207 ? 8.898 2.041 1.582 1.00 93.88 207 GLY A O 1
ATOM 1495 N N . SER A 1 208 ? 10.961 1.157 1.488 1.00 96.19 208 SER A N 1
ATOM 1496 C CA . SER A 1 208 ? 11.150 1.375 0.065 1.00 96.19 208 SER A CA 1
ATOM 1497 C C . SER A 1 208 ? 11.971 0.247 -0.528 1.00 96.19 208 SER A C 1
ATOM 1499 O O . SER A 1 208 ? 12.868 -0.306 0.110 1.00 96.19 208 SER A O 1
ATOM 1501 N N . VAL A 1 209 ? 11.660 -0.105 -1.766 1.00 95.62 209 VAL A N 1
ATOM 1502 C CA . VAL A 1 209 ? 12.459 -1.010 -2.577 1.00 95.62 209 VAL A CA 1
ATOM 1503 C C . VAL A 1 209 ? 12.579 -0.405 -3.964 1.00 95.62 209 VAL A C 1
ATOM 1505 O O . VAL A 1 209 ? 11.612 0.074 -4.553 1.00 95.62 209 VAL A O 1
ATOM 1508 N N . SER A 1 210 ? 13.803 -0.378 -4.470 1.00 95.50 210 SER A N 1
ATOM 1509 C CA . SER A 1 210 ? 14.109 0.126 -5.798 1.00 95.50 210 SER A CA 1
ATOM 1510 C C . SER A 1 210 ? 14.954 -0.876 -6.552 1.00 95.50 210 SER A C 1
ATOM 1512 O O . SER A 1 210 ? 15.856 -1.502 -5.995 1.00 95.50 210 SER A O 1
ATOM 1514 N N . LEU A 1 211 ? 14.647 -1.005 -7.830 1.00 93.69 211 LEU A N 1
ATOM 1515 C CA . LEU A 1 211 ? 15.345 -1.823 -8.791 1.00 93.69 211 LEU A CA 1
ATOM 1516 C C . LEU A 1 211 ? 15.948 -0.881 -9.830 1.00 93.69 211 LEU A C 1
ATOM 1518 O O . LEU A 1 211 ? 15.239 -0.084 -10.440 1.00 93.69 211 LEU A O 1
ATOM 1522 N N . THR A 1 212 ? 17.266 -0.949 -9.997 1.00 92.81 212 THR A N 1
ATOM 1523 C CA . THR A 1 212 ? 18.018 -0.084 -10.915 1.00 92.81 212 THR A CA 1
ATOM 1524 C C . THR A 1 212 ? 18.896 -0.918 -11.835 1.00 92.81 212 THR A C 1
ATOM 1526 O O . THR A 1 212 ? 19.545 -1.872 -11.394 1.00 92.81 212 THR A O 1
ATOM 1529 N N . PHE A 1 213 ? 18.945 -0.558 -13.114 1.00 88.62 213 PHE A N 1
ATOM 1530 C CA . PHE A 1 213 ? 19.849 -1.175 -14.079 1.00 88.62 213 PHE A CA 1
ATOM 1531 C C . PHE A 1 213 ? 21.029 -0.256 -14.352 1.00 88.62 213 PHE A C 1
ATOM 1533 O O . PHE A 1 213 ? 20.862 0.871 -14.801 1.00 88.62 213 PHE A O 1
ATOM 1540 N N . ASN A 1 214 ? 22.238 -0.744 -14.074 1.00 80.25 214 ASN A N 1
ATOM 1541 C CA . ASN A 1 214 ? 23.458 0.013 -14.324 1.00 80.25 214 ASN A CA 1
ATOM 1542 C C . ASN A 1 214 ? 24.090 -0.435 -15.656 1.00 80.25 214 ASN A C 1
ATOM 1544 O O . ASN A 1 214 ? 24.383 -1.629 -15.787 1.00 80.25 214 ASN A O 1
ATOM 1548 N N . PRO A 1 215 ? 24.389 0.487 -16.594 1.00 67.56 215 PRO A N 1
ATOM 1549 C CA . PRO A 1 215 ? 25.044 0.163 -17.868 1.00 67.56 215 PRO A CA 1
ATOM 1550 C C . PRO A 1 215 ? 26.366 -0.600 -17.715 1.00 67.56 215 PRO A C 1
ATOM 1552 O O . PRO A 1 215 ? 26.714 -1.430 -18.549 1.00 67.56 215 PRO A O 1
ATOM 1555 N N . ALA A 1 216 ? 27.114 -0.342 -16.642 1.00 70.00 216 ALA A N 1
ATOM 1556 C CA . ALA A 1 216 ? 28.419 -0.947 -16.397 1.00 70.00 216 ALA A CA 1
ATOM 1557 C C . ALA A 1 216 ? 28.343 -2.365 -15.797 1.00 70.00 216 ALA A C 1
ATOM 1559 O O . ALA A 1 216 ? 29.369 -3.038 -15.691 1.00 70.00 216 ALA A O 1
ATOM 1560 N N . ARG A 1 217 ? 27.159 -2.836 -15.370 1.00 61.91 217 ARG A N 1
ATOM 1561 C CA . ARG A 1 217 ? 26.969 -4.161 -14.751 1.00 61.91 217 ARG A CA 1
ATOM 1562 C C . ARG A 1 217 ? 26.011 -4.997 -15.593 1.00 61.91 217 ARG A C 1
ATOM 1564 O O . ARG A 1 217 ? 24.808 -5.012 -15.372 1.00 61.91 217 ARG A O 1
ATOM 1571 N N . ALA A 1 218 ? 26.577 -5.740 -16.535 1.00 56.69 218 ALA A N 1
ATOM 1572 C CA . ALA A 1 218 ? 25.853 -6.340 -17.654 1.00 56.69 218 ALA A CA 1
ATOM 1573 C C . ALA A 1 218 ? 24.825 -7.451 -17.334 1.00 56.69 218 ALA A C 1
ATOM 1575 O O . ALA A 1 218 ? 24.250 -7.984 -18.273 1.00 56.69 218 ALA A O 1
ATOM 1576 N N . LEU A 1 219 ? 24.581 -7.871 -16.083 1.00 68.69 219 LEU A N 1
ATOM 1577 C CA . LEU A 1 219 ? 23.845 -9.133 -15.857 1.00 68.69 219 LEU A CA 1
ATOM 1578 C C . LEU A 1 219 ? 22.761 -9.123 -14.775 1.00 68.69 219 LEU A C 1
ATOM 1580 O O . LEU A 1 219 ? 21.792 -9.871 -14.915 1.00 68.69 219 LEU A O 1
ATOM 1584 N N . ALA A 1 220 ? 22.816 -8.258 -13.760 1.00 81.38 220 ALA A N 1
ATOM 1585 C CA . ALA A 1 220 ? 21.823 -8.266 -12.682 1.00 81.38 220 ALA A CA 1
ATOM 1586 C C . ALA A 1 220 ? 21.378 -6.849 -12.295 1.00 81.38 220 ALA A C 1
ATOM 1588 O O . ALA A 1 220 ? 22.233 -5.963 -12.198 1.00 81.38 220 ALA A O 1
ATOM 1589 N N . PRO A 1 221 ? 20.074 -6.629 -12.051 1.00 89.75 221 PRO A N 1
ATOM 1590 C CA . PRO A 1 221 ? 19.617 -5.377 -11.471 1.00 89.75 221 PRO A CA 1
ATOM 1591 C C . PRO A 1 221 ? 20.221 -5.179 -10.078 1.00 89.75 221 PRO A C 1
ATOM 1593 O O . PRO A 1 221 ? 20.372 -6.126 -9.303 1.00 89.75 221 PRO A O 1
ATOM 1596 N N . ALA A 1 222 ? 20.542 -3.933 -9.745 1.00 91.75 222 ALA A N 1
ATOM 1597 C CA . ALA A 1 222 ? 20.874 -3.545 -8.387 1.00 91.75 222 ALA A CA 1
ATOM 1598 C C . ALA A 1 222 ? 19.578 -3.243 -7.631 1.00 91.75 222 ALA A C 1
ATOM 1600 O O . ALA A 1 222 ? 18.818 -2.351 -8.018 1.00 91.75 222 ALA A O 1
ATOM 1601 N N . ILE A 1 223 ? 19.342 -3.992 -6.554 1.00 93.44 223 ILE A N 1
ATOM 1602 C CA . ILE A 1 223 ? 18.217 -3.769 -5.650 1.00 93.44 223 ILE A CA 1
ATOM 1603 C C . ILE A 1 223 ? 18.704 -3.006 -4.428 1.00 93.44 223 ILE A C 1
ATOM 1605 O O . ILE A 1 223 ? 19.652 -3.430 -3.767 1.00 93.44 223 ILE A O 1
ATOM 1609 N N . THR A 1 224 ? 18.014 -1.917 -4.108 1.00 94.94 224 THR A N 1
ATOM 1610 C CA . THR A 1 224 ? 18.208 -1.176 -2.861 1.00 94.94 224 THR A CA 1
ATOM 1611 C C . THR A 1 224 ? 16.919 -1.234 -2.058 1.00 94.94 224 THR A C 1
ATOM 1613 O O . THR A 1 224 ? 15.862 -0.889 -2.585 1.00 94.94 224 THR A O 1
ATOM 1616 N N . LEU A 1 225 ? 17.012 -1.657 -0.796 1.00 94.44 225 LEU A N 1
ATOM 1617 C CA . LEU A 1 225 ? 15.920 -1.581 0.174 1.00 94.44 225 LEU A CA 1
ATOM 1618 C C . LEU A 1 225 ? 16.222 -0.496 1.212 1.00 94.44 225 LEU A C 1
ATOM 1620 O O . LEU A 1 225 ? 17.389 -0.251 1.523 1.00 94.44 225 LEU A O 1
ATOM 1624 N N . GLY A 1 226 ? 15.181 0.126 1.755 1.00 94.38 226 GLY A N 1
ATOM 1625 C CA . GLY A 1 226 ? 15.274 1.097 2.842 1.00 94.38 226 GLY A CA 1
ATOM 1626 C C . GLY A 1 226 ? 14.077 1.022 3.789 1.00 94.38 226 GLY A C 1
ATOM 1627 O O . GLY A 1 226 ? 13.056 0.421 3.454 1.00 94.38 226 GLY A O 1
ATOM 1628 N N . GLY A 1 227 ? 14.205 1.661 4.954 1.00 92.38 227 GLY A N 1
ATOM 1629 C CA . GLY A 1 227 ? 13.211 1.605 6.030 1.00 92.38 227 GLY A CA 1
ATOM 1630 C C . GLY A 1 227 ? 13.265 0.277 6.786 1.00 92.38 227 GLY A C 1
ATOM 1631 O O . GLY A 1 227 ? 14.349 -0.239 7.053 1.00 92.38 227 GLY A O 1
ATOM 1632 N N . ASP A 1 228 ? 12.094 -0.274 7.084 1.00 89.25 228 ASP A N 1
ATOM 1633 C CA . ASP A 1 228 ? 11.908 -1.501 7.867 1.00 89.25 228 ASP A CA 1
ATOM 1634 C C . ASP A 1 228 ? 12.016 -2.779 7.011 1.00 89.25 228 ASP A C 1
ATOM 1636 O O . ASP A 1 228 ? 11.840 -3.895 7.501 1.00 89.25 228 ASP A O 1
ATOM 1640 N N . TRP A 1 229 ? 12.288 -2.640 5.710 1.00 91.00 229 TRP A N 1
ATOM 1641 C CA . TRP A 1 229 ? 12.336 -3.754 4.762 1.00 91.00 229 TRP A CA 1
ATOM 1642 C C . TRP A 1 229 ? 13.738 -4.341 4.613 1.00 91.00 229 TRP A C 1
ATOM 1644 O O . TRP A 1 229 ? 14.754 -3.651 4.677 1.00 91.00 229 TRP A O 1
ATOM 1654 N N . SER A 1 230 ? 13.797 -5.645 4.346 1.00 91.25 230 SER A N 1
ATOM 1655 C CA . SER A 1 230 ? 15.041 -6.405 4.233 1.00 91.25 230 SER A CA 1
ATOM 1656 C C . SER A 1 230 ? 15.073 -7.284 2.984 1.00 91.25 230 SER A C 1
ATOM 1658 O O . SER A 1 230 ? 14.056 -7.580 2.360 1.00 91.25 230 SER A O 1
ATOM 1660 N N . THR A 1 231 ? 16.253 -7.794 2.631 1.00 89.62 231 THR A N 1
ATOM 1661 C CA . THR A 1 231 ? 16.400 -8.730 1.503 1.00 89.62 231 THR A CA 1
ATOM 1662 C C . THR A 1 231 ? 15.656 -10.052 1.708 1.00 89.62 231 THR A C 1
ATOM 1664 O O . THR A 1 231 ? 15.369 -10.734 0.729 1.00 89.62 231 THR A O 1
ATOM 1667 N N . ARG A 1 232 ? 15.289 -10.411 2.949 1.00 91.75 232 ARG A N 1
ATOM 1668 C CA . ARG A 1 232 ? 14.472 -11.604 3.244 1.00 91.75 232 ARG A CA 1
ATOM 1669 C C . ARG A 1 232 ? 13.044 -11.483 2.717 1.00 91.75 232 ARG A C 1
ATOM 1671 O O . ARG A 1 232 ? 12.378 -12.495 2.540 1.00 91.75 232 ARG A O 1
ATOM 1678 N N . ASN A 1 233 ? 12.596 -10.258 2.456 1.00 89.94 233 ASN A N 1
ATOM 1679 C CA . ASN A 1 233 ? 11.289 -9.973 1.883 1.00 89.94 233 ASN A CA 1
ATOM 1680 C C . ASN A 1 233 ? 11.245 -10.212 0.367 1.00 89.94 233 ASN A C 1
ATOM 1682 O O . ASN A 1 233 ? 10.183 -10.066 -0.230 1.00 89.94 233 ASN A O 1
ATOM 1686 N N . LEU A 1 234 ? 12.374 -10.557 -0.266 1.00 92.38 234 LEU A N 1
ATOM 1687 C CA . LEU A 1 234 ? 12.484 -10.742 -1.709 1.00 92.38 234 LEU A CA 1
ATOM 1688 C C . LEU A 1 234 ? 12.685 -12.210 -2.078 1.00 92.38 234 LEU A C 1
ATOM 1690 O O . LEU A 1 234 ? 13.527 -12.909 -1.522 1.00 92.38 234 LEU A O 1
ATOM 1694 N N . THR A 1 235 ? 11.949 -12.660 -3.088 1.00 93.31 235 THR A N 1
ATOM 1695 C CA . THR A 1 235 ? 12.133 -13.962 -3.735 1.00 93.31 235 THR A CA 1
ATOM 1696 C C . THR A 1 235 ? 12.336 -13.749 -5.228 1.00 93.31 235 THR A C 1
ATOM 1698 O O . THR A 1 235 ? 11.545 -13.058 -5.863 1.00 93.31 235 THR A O 1
ATOM 1701 N N . VAL A 1 236 ? 13.386 -14.332 -5.805 1.00 92.81 236 VAL A N 1
ATOM 1702 C CA . VAL A 1 236 ? 13.654 -14.229 -7.248 1.00 92.81 236 VAL A CA 1
ATOM 1703 C C . VAL A 1 236 ? 12.555 -14.944 -8.033 1.00 92.81 236 VAL A C 1
ATOM 1705 O O . VAL A 1 236 ? 12.183 -16.070 -7.706 1.00 92.81 236 VAL A O 1
ATOM 1708 N N . LEU A 1 237 ? 12.058 -14.296 -9.083 1.00 89.12 237 LEU A N 1
ATOM 1709 C CA . LEU A 1 237 ? 11.145 -14.882 -10.056 1.00 89.12 237 LEU A CA 1
ATOM 1710 C C . LEU A 1 237 ? 11.937 -15.275 -11.310 1.00 89.12 237 LEU A C 1
ATOM 1712 O O . LEU A 1 237 ? 12.623 -14.416 -11.878 1.00 89.12 237 LEU A O 1
ATOM 1716 N N . PRO A 1 238 ? 11.873 -16.548 -11.744 1.00 89.19 238 PRO A N 1
ATOM 1717 C CA . PRO A 1 238 ? 12.505 -16.965 -12.988 1.00 89.19 238 PRO A CA 1
ATOM 1718 C C . PRO A 1 238 ? 11.819 -16.306 -14.189 1.00 89.19 238 PRO A C 1
ATOM 1720 O O . PRO A 1 238 ? 10.673 -15.866 -14.093 1.00 89.19 238 PRO A O 1
ATOM 1723 N N . ALA A 1 239 ? 12.520 -16.278 -15.323 1.00 87.69 239 ALA A N 1
ATOM 1724 C CA . ALA A 1 239 ? 11.960 -15.799 -16.577 1.00 87.69 239 ALA A CA 1
ATOM 1725 C C . ALA A 1 239 ? 10.722 -16.626 -16.960 1.00 87.69 239 ALA A C 1
ATOM 1727 O O . ALA A 1 239 ? 10.823 -17.843 -17.126 1.00 87.69 239 ALA A O 1
ATOM 1728 N N . ALA A 1 240 ? 9.574 -15.973 -17.108 1.00 84.38 240 ALA A N 1
ATOM 1729 C CA . ALA A 1 240 ? 8.333 -16.605 -17.534 1.00 84.38 240 ALA A CA 1
ATOM 1730 C C . ALA A 1 240 ? 7.522 -15.654 -18.431 1.00 84.38 240 ALA A C 1
ATOM 1732 O O . ALA A 1 240 ? 7.700 -14.435 -18.353 1.00 84.38 240 ALA A O 1
ATOM 1733 N N . PRO A 1 241 ? 6.637 -16.182 -19.293 1.00 81.94 241 PRO A N 1
ATOM 1734 C CA . PRO A 1 241 ? 5.687 -15.360 -20.033 1.00 81.94 241 PRO A CA 1
ATOM 1735 C C . PRO A 1 241 ? 4.853 -14.486 -19.089 1.00 81.94 241 PRO A C 1
ATOM 1737 O O . PRO A 1 241 ? 4.510 -14.912 -17.980 1.00 81.94 241 PRO A O 1
ATOM 1740 N N . ALA A 1 242 ? 4.511 -13.271 -19.524 1.00 72.44 242 ALA A N 1
ATOM 1741 C CA . ALA A 1 242 ? 3.781 -12.310 -18.697 1.00 72.44 242 ALA A CA 1
ATOM 1742 C C . ALA A 1 242 ? 2.449 -12.886 -18.182 1.00 72.44 242 ALA A C 1
ATOM 1744 O O . ALA A 1 242 ? 2.110 -12.741 -17.005 1.00 72.44 242 ALA A O 1
ATOM 1745 N N . SER A 1 243 ? 1.759 -13.645 -19.036 1.00 70.19 243 SER A N 1
ATOM 1746 C CA . SER A 1 243 ? 0.531 -14.374 -18.711 1.00 70.19 243 SER A CA 1
ATOM 1747 C C . SER A 1 243 ? 0.684 -15.334 -17.518 1.00 70.19 243 SER A C 1
ATOM 1749 O O . SER A 1 243 ? -0.214 -15.443 -16.682 1.00 70.19 243 SER A O 1
ATOM 1751 N N . GLN A 1 244 ? 1.839 -15.992 -17.379 1.00 71.19 244 GLN A N 1
ATOM 1752 C CA . GLN A 1 244 ? 2.120 -16.952 -16.302 1.00 71.19 244 GLN A CA 1
ATOM 1753 C C . GLN A 1 244 ? 2.546 -16.288 -14.996 1.00 71.19 244 GLN A C 1
ATOM 1755 O O . GLN A 1 244 ? 2.442 -16.885 -13.924 1.00 71.19 244 GLN A O 1
ATOM 1760 N N . LEU A 1 245 ? 3.019 -15.046 -15.070 1.00 64.50 245 LEU A N 1
ATOM 1761 C CA . LEU A 1 245 ? 3.385 -14.287 -13.886 1.00 64.50 245 LEU A CA 1
ATOM 1762 C C . LEU A 1 245 ? 2.160 -13.736 -13.165 1.00 64.50 245 LEU A C 1
ATOM 1764 O O . LEU A 1 245 ? 2.333 -13.231 -12.063 1.00 64.50 245 LEU A O 1
ATOM 1768 N N . GLY A 1 246 ? 0.948 -13.881 -13.723 1.00 57.25 246 GLY A N 1
ATOM 1769 C CA . GLY A 1 246 ? -0.301 -13.393 -13.133 1.00 57.25 246 GLY A CA 1
ATOM 1770 C C . GLY A 1 246 ? -0.301 -11.875 -13.034 1.00 57.25 246 GLY A C 1
ATOM 1771 O O . GLY A 1 246 ? -0.662 -11.334 -11.991 1.00 57.25 246 GLY A O 1
ATOM 1772 N N . LEU A 1 247 ? 0.237 -11.230 -14.071 1.00 52.62 247 LEU A N 1
ATOM 1773 C CA . LEU A 1 247 ? 0.813 -9.895 -14.021 1.00 52.62 247 LEU A CA 1
ATOM 1774 C C . LEU A 1 247 ? -0.186 -8.761 -13.753 1.00 52.62 247 LEU A C 1
ATOM 1776 O O . LEU A 1 247 ? 0.241 -7.736 -13.255 1.00 52.62 247 LEU A O 1
ATOM 1780 N N . PHE A 1 248 ? -1.494 -8.955 -13.961 1.00 52.69 248 PHE A N 1
ATOM 1781 C CA . PHE A 1 248 ? -2.473 -7.869 -13.817 1.00 52.69 248 PHE A CA 1
ATOM 1782 C C . PHE A 1 248 ? -3.840 -8.367 -13.313 1.00 52.69 248 PHE A C 1
ATOM 1784 O O . PHE A 1 248 ? -4.651 -8.879 -14.092 1.00 52.69 248 PHE A O 1
ATOM 1791 N N . PRO A 1 249 ? -4.153 -8.225 -12.018 1.00 40.22 249 PRO A N 1
ATOM 1792 C CA . PRO A 1 249 ? -5.504 -8.418 -11.485 1.00 40.22 249 PRO A CA 1
ATOM 1793 C C . PRO A 1 249 ? -6.420 -7.215 -11.805 1.00 40.22 249 PRO A C 1
ATOM 1795 O O . PRO A 1 249 ? -6.778 -6.458 -10.913 1.00 40.22 249 PRO A O 1
ATOM 1798 N N . ALA A 1 250 ? -6.799 -7.030 -13.077 1.00 39.69 250 ALA A N 1
ATOM 1799 C CA . ALA A 1 250 ? -8.027 -6.331 -13.507 1.00 39.69 250 ALA A CA 1
ATOM 1800 C C . ALA A 1 250 ? -8.108 -6.243 -15.044 1.00 39.69 250 ALA A C 1
ATOM 1802 O O . ALA A 1 250 ? -7.550 -5.333 -15.640 1.00 39.69 250 ALA A O 1
ATOM 1803 N N . GLY A 1 251 ? -8.807 -7.187 -15.684 1.00 38.09 251 GLY A N 1
ATOM 1804 C CA . GLY A 1 251 ? -9.727 -6.975 -16.824 1.00 38.09 251 GLY A CA 1
ATOM 1805 C C . GLY A 1 251 ? -9.367 -6.140 -18.074 1.00 38.09 251 GLY A C 1
ATOM 1806 O O . GLY A 1 251 ? -10.229 -6.033 -18.942 1.00 38.09 251 GLY A O 1
ATOM 1807 N N . SER A 1 252 ? -8.180 -5.555 -18.226 1.00 42.59 252 SER A N 1
ATOM 1808 C CA . SER A 1 252 ? -7.774 -4.851 -19.447 1.00 42.59 252 SER A CA 1
ATOM 1809 C C . SER A 1 252 ? -7.453 -5.862 -20.548 1.00 42.59 252 SER A C 1
ATOM 1811 O O . SER A 1 252 ? -6.772 -6.858 -20.328 1.00 42.59 252 SER A O 1
ATOM 1813 N N . VAL A 1 253 ? -7.949 -5.626 -21.762 1.00 37.62 253 VAL A N 1
ATOM 1814 C CA . VAL A 1 253 ? -7.746 -6.515 -22.924 1.00 37.62 253 VAL A CA 1
ATOM 1815 C C . VAL A 1 253 ? -6.270 -6.555 -23.358 1.00 37.62 253 VAL A C 1
ATOM 1817 O O . VAL A 1 253 ? -5.846 -7.499 -24.015 1.00 37.62 253 VAL A O 1
ATOM 1820 N N . LEU A 1 254 ? -5.466 -5.585 -22.905 1.00 40.56 254 LEU A N 1
ATOM 1821 C CA . LEU A 1 254 ? -4.004 -5.569 -23.039 1.00 40.56 254 LEU A CA 1
ATOM 1822 C C . LEU A 1 254 ? -3.303 -6.610 -22.134 1.00 40.56 254 LEU A C 1
ATOM 1824 O O . LEU A 1 254 ? -2.095 -6.792 -22.241 1.00 40.56 254 LEU A O 1
ATOM 1828 N N . ASN A 1 255 ? -4.050 -7.298 -21.258 1.00 48.00 255 ASN A N 1
ATOM 1829 C CA . ASN A 1 255 ? -3.543 -8.240 -20.251 1.00 48.00 255 ASN A CA 1
ATOM 1830 C C . ASN A 1 255 ? -3.492 -9.706 -20.724 1.00 48.00 255 ASN A C 1
ATOM 1832 O O . ASN A 1 255 ? -3.091 -10.575 -19.951 1.00 48.00 255 ASN A O 1
ATOM 1836 N N . ALA A 1 256 ? -3.965 -10.010 -21.936 1.00 42.03 256 ALA A N 1
ATOM 1837 C CA . ALA A 1 256 ? -4.037 -11.382 -22.450 1.00 42.03 256 ALA A CA 1
ATOM 1838 C C . ALA A 1 256 ? -2.836 -11.776 -23.325 1.00 42.03 256 ALA A C 1
ATOM 1840 O O . ALA A 1 256 ? -2.647 -12.962 -23.595 1.00 42.03 256 ALA A O 1
ATOM 1841 N N . GLU A 1 257 ? -2.039 -10.806 -23.769 1.00 57.00 257 GLU A N 1
ATOM 1842 C CA . GLU A 1 257 ? -0.906 -11.051 -24.655 1.00 57.00 257 GLU A CA 1
ATOM 1843 C C . GLU A 1 257 ? 0.388 -11.118 -23.841 1.00 57.00 257 GLU A C 1
ATOM 1845 O O . GLU A 1 257 ? 0.629 -10.306 -22.943 1.00 57.00 257 GLU A O 1
ATOM 1850 N N . ASP A 1 258 ? 1.209 -12.130 -24.124 1.00 65.06 258 ASP A N 1
ATOM 1851 C CA . ASP A 1 258 ? 2.568 -12.181 -23.601 1.00 65.06 258 ASP A CA 1
ATOM 1852 C C . ASP A 1 258 ? 3.311 -10.897 -23.989 1.00 65.06 258 ASP A C 1
ATOM 1854 O O . ASP A 1 258 ? 3.062 -10.315 -25.046 1.00 65.06 258 ASP A O 1
ATOM 1858 N N . ASP A 1 259 ? 4.218 -10.444 -23.122 1.00 71.00 259 ASP A N 1
ATOM 1859 C CA . ASP A 1 259 ? 5.011 -9.255 -23.410 1.00 71.00 259 ASP A CA 1
ATOM 1860 C C . ASP A 1 259 ? 5.729 -9.432 -24.754 1.00 71.00 259 ASP A C 1
ATOM 1862 O O . ASP A 1 259 ? 6.465 -10.400 -24.964 1.00 71.00 259 ASP A O 1
ATOM 1866 N N . LEU A 1 260 ? 5.499 -8.493 -25.671 1.00 72.38 260 LEU A N 1
ATOM 1867 C CA . LEU A 1 260 ? 6.079 -8.520 -27.011 1.00 72.38 260 LEU A CA 1
ATOM 1868 C C . LEU A 1 260 ? 7.613 -8.416 -26.981 1.00 72.38 260 LEU A C 1
ATOM 1870 O O . LEU A 1 260 ? 8.262 -8.820 -27.943 1.00 72.38 260 LEU A O 1
ATOM 1874 N N . ASN A 1 261 ? 8.190 -7.959 -25.864 1.00 73.50 261 ASN A N 1
ATOM 1875 C CA . ASN A 1 261 ? 9.634 -7.923 -25.615 1.00 73.50 261 ASN A CA 1
ATOM 1876 C C . ASN A 1 261 ? 10.178 -9.241 -25.020 1.00 73.50 261 ASN A C 1
ATOM 1878 O O . ASN A 1 261 ? 11.354 -9.331 -24.661 1.00 73.50 261 ASN A O 1
ATOM 1882 N N . GLY A 1 262 ? 9.337 -10.274 -24.894 1.00 79.31 262 GLY A N 1
ATOM 1883 C CA . GLY A 1 262 ? 9.713 -11.617 -24.458 1.00 79.31 262 GLY A CA 1
ATOM 1884 C C . GLY A 1 262 ? 9.450 -11.920 -22.975 1.00 79.31 262 GLY A C 1
ATOM 1885 O O . GLY A 1 262 ? 8.759 -11.179 -22.279 1.00 79.31 262 GLY A O 1
ATOM 1886 N N . PRO A 1 263 ? 9.970 -13.053 -22.461 1.00 84.69 263 PRO A N 1
ATOM 1887 C CA . PRO A 1 263 ? 9.758 -13.472 -21.078 1.00 84.69 263 PRO A CA 1
ATOM 1888 C C . PRO A 1 263 ? 10.259 -12.442 -20.061 1.00 84.69 263 PRO A C 1
ATOM 1890 O O . PRO A 1 263 ? 11.332 -11.854 -20.214 1.00 84.69 263 PRO A O 1
ATOM 1893 N N . LEU A 1 264 ? 9.519 -12.301 -18.965 1.00 88.19 264 LEU A N 1
ATOM 1894 C CA . LEU A 1 264 ? 9.832 -11.369 -17.891 1.00 88.19 264 LEU A CA 1
ATOM 1895 C C . LEU A 1 264 ? 10.470 -12.106 -16.718 1.00 88.19 264 LEU A C 1
ATOM 1897 O O . LEU A 1 264 ? 10.028 -13.181 -16.323 1.00 88.19 264 LEU A O 1
ATOM 1901 N N . SER A 1 265 ? 11.523 -11.519 -16.159 1.00 91.19 265 SER A N 1
ATOM 1902 C CA . SER A 1 265 ? 12.155 -11.947 -14.906 1.00 91.19 265 SER A CA 1
ATOM 1903 C C . SER A 1 265 ? 11.855 -10.934 -13.811 1.00 91.19 265 SER A C 1
ATOM 1905 O O . SER A 1 265 ? 11.408 -9.824 -14.097 1.00 91.19 265 SER A O 1
ATOM 1907 N N . GLY A 1 266 ? 12.127 -11.269 -12.550 1.00 92.69 266 GLY A N 1
ATOM 1908 C CA . GLY A 1 266 ? 11.905 -10.280 -11.506 1.00 92.69 266 GLY A CA 1
ATOM 1909 C C . GLY A 1 266 ? 12.097 -10.742 -10.080 1.00 92.69 266 GLY A C 1
ATOM 1910 O O . GLY A 1 266 ? 12.834 -11.683 -9.791 1.00 92.69 266 GLY A O 1
ATOM 1911 N N . PHE A 1 267 ? 11.402 -10.052 -9.184 1.00 93.12 267 PHE A N 1
ATOM 1912 C CA . PHE A 1 267 ? 11.409 -10.315 -7.754 1.00 93.12 267 PHE A CA 1
ATOM 1913 C C . PHE A 1 267 ? 9.992 -10.213 -7.221 1.00 93.12 267 PHE A C 1
ATOM 1915 O O . PHE A 1 267 ? 9.312 -9.223 -7.465 1.00 93.12 267 PHE A O 1
ATOM 1922 N N . ARG A 1 268 ? 9.560 -11.211 -6.458 1.00 92.00 268 ARG A N 1
ATOM 1923 C CA . ARG A 1 268 ? 8.376 -11.121 -5.610 1.00 92.00 268 ARG A CA 1
ATOM 1924 C C . ARG A 1 268 ? 8.779 -10.503 -4.281 1.00 92.00 268 ARG A C 1
ATOM 1926 O O . ARG A 1 268 ? 9.787 -10.905 -3.703 1.00 92.00 268 ARG A O 1
ATOM 1933 N N . PHE A 1 269 ? 7.976 -9.567 -3.806 1.00 92.62 269 PHE A N 1
ATOM 1934 C CA . PHE A 1 269 ? 8.118 -8.926 -2.512 1.00 92.62 269 PHE A CA 1
ATOM 1935 C C . PHE A 1 269 ? 6.993 -9.374 -1.572 1.00 92.62 269 PHE A C 1
ATOM 1937 O O . PHE A 1 269 ? 5.843 -9.499 -1.994 1.00 92.62 269 PHE A O 1
ATOM 1944 N N . SER A 1 270 ? 7.329 -9.629 -0.309 1.00 92.88 270 SER A N 1
ATOM 1945 C CA . SER A 1 270 ? 6.369 -9.885 0.766 1.00 92.88 270 SER A CA 1
ATOM 1946 C C . SER A 1 270 ? 6.956 -9.418 2.093 1.00 92.88 270 SER A C 1
ATOM 1948 O O . SER A 1 270 ? 7.972 -9.943 2.557 1.00 92.88 270 SER A O 1
ATOM 1950 N N . ASN A 1 271 ? 6.312 -8.446 2.724 1.00 93.00 271 ASN A N 1
ATOM 1951 C CA . ASN A 1 271 ? 6.659 -7.954 4.046 1.00 93.00 271 ASN A CA 1
ATOM 1952 C C . ASN A 1 271 ? 5.464 -8.060 4.983 1.00 93.00 271 ASN A C 1
ATOM 1954 O O . ASN A 1 271 ? 4.363 -7.686 4.608 1.00 93.00 271 ASN A O 1
ATOM 1958 N N . LEU A 1 272 ? 5.708 -8.555 6.192 1.00 92.38 272 LEU A N 1
ATOM 1959 C CA . LEU A 1 272 ? 4.718 -8.652 7.253 1.00 92.38 272 LEU A CA 1
ATOM 1960 C C . LEU A 1 272 ? 5.230 -7.840 8.439 1.00 92.38 272 LEU A C 1
ATOM 1962 O O . LEU A 1 272 ? 6.276 -8.167 9.000 1.00 92.38 272 LEU A O 1
ATOM 1966 N N . ALA A 1 273 ? 4.512 -6.783 8.795 1.00 90.75 273 ALA A N 1
ATOM 1967 C CA . ALA A 1 273 ? 4.798 -5.935 9.938 1.00 90.75 273 ALA A CA 1
ATOM 1968 C C . ALA A 1 273 ? 3.713 -6.133 11.001 1.00 90.75 273 ALA A C 1
ATOM 1970 O O . ALA A 1 273 ? 2.519 -6.098 10.705 1.00 90.75 273 ALA A O 1
ATOM 1971 N N . LEU A 1 274 ? 4.143 -6.345 12.243 1.00 89.31 274 LEU A N 1
ATOM 1972 C CA . LEU A 1 274 ? 3.264 -6.371 13.405 1.00 89.31 274 LEU A CA 1
ATOM 1973 C C . LEU A 1 274 ? 3.442 -5.050 14.155 1.00 89.31 274 LEU A C 1
ATOM 1975 O O . LEU A 1 274 ? 4.513 -4.781 14.696 1.00 89.31 274 LEU A O 1
ATOM 1979 N N . LEU A 1 275 ? 2.400 -4.227 14.145 1.00 88.25 275 LEU A N 1
ATOM 1980 C CA . LEU A 1 275 ? 2.339 -2.955 14.855 1.00 88.25 275 LEU A CA 1
ATOM 1981 C C . LEU A 1 275 ? 1.784 -3.231 16.246 1.00 88.25 275 LEU A C 1
ATOM 1983 O O . LEU A 1 275 ? 0.587 -3.472 16.390 1.00 88.25 275 LEU A O 1
ATOM 1987 N N . LEU A 1 276 ? 2.672 -3.269 17.232 1.00 86.75 276 LEU A N 1
ATOM 1988 C CA . LEU A 1 276 ? 2.355 -3.667 18.601 1.00 86.75 276 LEU A CA 1
ATOM 1989 C C . LEU A 1 276 ? 1.877 -2.494 19.449 1.00 86.75 276 LEU A C 1
ATOM 1991 O O . LEU A 1 276 ? 2.281 -1.359 19.207 1.00 86.75 276 LEU A O 1
ATOM 1995 N N . ASP A 1 277 ? 1.088 -2.800 20.472 1.00 83.00 277 ASP A N 1
ATOM 1996 C CA . ASP A 1 277 ? 0.834 -1.930 21.622 1.00 83.00 277 ASP A CA 1
ATOM 1997 C C . ASP A 1 277 ? 0.238 -0.558 21.251 1.00 83.00 277 ASP A C 1
ATOM 1999 O O . ASP A 1 277 ? 0.634 0.485 21.772 1.00 83.00 277 ASP A O 1
ATOM 2003 N N . GLN A 1 278 ? -0.730 -0.538 20.326 1.00 84.56 278 GLN A N 1
ATOM 2004 C CA . GLN A 1 278 ? -1.457 0.692 20.014 1.00 84.56 278 GLN A CA 1
ATOM 2005 C C . GLN A 1 278 ? -2.454 0.996 21.130 1.00 84.56 278 GLN A C 1
ATOM 2007 O O . GLN A 1 278 ? -3.529 0.396 21.184 1.00 84.56 278 GLN A O 1
ATOM 2012 N N . ASP A 1 279 ? -2.094 1.929 22.006 1.00 82.44 279 ASP A N 1
ATOM 2013 C CA . ASP A 1 279 ? -2.959 2.413 23.080 1.00 82.44 279 ASP A CA 1
ATOM 2014 C C . ASP A 1 279 ? -4.221 3.085 22.526 1.00 82.44 279 ASP A C 1
ATOM 2016 O O . ASP A 1 279 ? -4.163 3.990 21.683 1.00 82.44 279 ASP A O 1
ATOM 2020 N N . PHE A 1 280 ? -5.369 2.701 23.071 1.00 78.69 280 PHE A N 1
ATOM 2021 C CA . PHE A 1 280 ? -6.633 3.370 22.819 1.00 78.69 280 PHE A CA 1
ATOM 2022 C C . PHE A 1 280 ? -7.520 3.361 24.048 1.00 78.69 280 PHE A C 1
ATOM 2024 O O . PHE A 1 280 ? -7.499 2.440 24.865 1.00 78.69 280 PHE A O 1
ATOM 2031 N N . ASP A 1 281 ? -8.341 4.397 24.130 1.00 81.25 281 ASP A N 1
ATOM 2032 C CA . ASP A 1 281 ? -9.347 4.496 25.163 1.00 81.25 281 ASP A CA 1
ATOM 2033 C C . ASP A 1 281 ? -10.662 3.913 24.674 1.00 81.25 281 ASP A C 1
ATOM 2035 O O . ASP A 1 281 ? -11.074 4.092 23.521 1.00 81.25 281 ASP A O 1
ATOM 2039 N N . VAL A 1 282 ? -11.305 3.203 25.589 1.00 77.62 282 VAL A N 1
ATOM 2040 C CA . VAL A 1 282 ? -12.559 2.521 25.344 1.00 77.62 282 VAL A CA 1
ATOM 2041 C C . VAL A 1 282 ? -13.696 3.247 26.031 1.00 77.62 282 VAL A C 1
ATOM 2043 O O . VAL A 1 282 ? -13.652 3.493 27.237 1.00 77.62 282 VAL A O 1
ATOM 2046 N N . THR A 1 283 ? -14.746 3.533 25.266 1.00 78.88 283 THR A N 1
ATOM 2047 C CA . THR A 1 283 ? -16.025 4.001 25.802 1.00 78.88 283 THR A CA 1
ATOM 2048 C C . THR A 1 283 ? -17.028 2.856 25.810 1.00 78.88 283 THR A C 1
ATOM 2050 O O . THR A 1 283 ? -17.207 2.174 24.799 1.00 78.88 283 THR A O 1
ATOM 2053 N N . VAL A 1 284 ? -17.696 2.658 26.946 1.00 73.31 284 VAL A N 1
ATOM 2054 C CA . VAL A 1 284 ? -18.804 1.706 27.074 1.00 73.31 284 VAL A CA 1
ATOM 2055 C C . VAL A 1 284 ? -20.078 2.367 26.569 1.00 73.31 284 VAL A C 1
ATOM 2057 O O . VAL A 1 284 ? -20.453 3.437 27.048 1.00 73.31 284 VAL A O 1
ATOM 2060 N N . VAL A 1 285 ? -20.748 1.735 25.608 1.00 73.69 285 VAL A N 1
ATOM 2061 C CA . VAL A 1 285 ? -21.979 2.258 25.010 1.00 73.69 285 VAL A CA 1
ATOM 2062 C C . VAL A 1 285 ? -23.103 1.219 25.144 1.00 73.69 285 VAL A C 1
ATOM 2064 O O . VAL A 1 285 ? -22.853 0.028 24.934 1.00 73.69 285 VAL A O 1
ATOM 2067 N N . PRO A 1 286 ? -24.334 1.630 25.511 1.00 69.81 286 PRO A N 1
ATOM 2068 C CA . PRO A 1 286 ? -25.508 0.760 25.454 1.00 69.81 286 PRO A CA 1
ATOM 2069 C C . PRO A 1 286 ? -25.828 0.358 24.013 1.00 69.81 286 PRO A C 1
ATOM 2071 O O . PRO A 1 286 ? -25.805 1.219 23.135 1.00 69.81 286 PRO A O 1
ATOM 2074 N N . ASP A 1 287 ? -26.190 -0.906 23.769 1.00 67.81 287 ASP A N 1
ATOM 2075 C CA . ASP A 1 287 ? -26.689 -1.367 22.465 1.00 67.81 287 ASP A CA 1
ATOM 2076 C C . ASP A 1 287 ? -27.886 -0.535 22.006 1.00 67.81 287 ASP A C 1
ATOM 2078 O O . ASP A 1 287 ? -28.950 -0.604 22.634 1.00 67.81 287 ASP A O 1
ATOM 2082 N N . PRO A 1 288 ? -27.752 0.231 20.904 1.00 64.62 288 PRO A N 1
ATOM 2083 C CA . PRO A 1 288 ? -28.847 1.034 20.382 1.00 64.62 288 PRO A CA 1
ATOM 2084 C C . PRO A 1 288 ? -30.029 0.181 19.895 1.00 64.62 288 PRO A C 1
ATOM 2086 O O . PRO A 1 288 ? -31.113 0.725 19.697 1.00 64.62 288 PRO A O 1
ATOM 2089 N N . HIS A 1 289 ? -29.845 -1.132 19.711 1.00 68.31 289 HIS A N 1
ATOM 2090 C CA . HIS A 1 289 ? -30.896 -2.079 19.328 1.00 68.31 289 HIS A CA 1
ATOM 2091 C C . HIS A 1 289 ? -31.524 -2.805 20.522 1.00 68.31 289 HIS A C 1
ATOM 2093 O O . HIS A 1 289 ? -32.481 -3.560 20.333 1.00 68.31 289 HIS A O 1
ATOM 2099 N N . SER A 1 290 ? -31.023 -2.586 21.742 1.00 64.75 290 SER A N 1
ATOM 2100 C CA . SER A 1 290 ? -31.648 -3.147 22.936 1.00 64.75 290 SER A CA 1
ATOM 2101 C C . SER A 1 290 ? -32.973 -2.428 23.211 1.00 64.75 290 SER A C 1
ATOM 2103 O O . SER A 1 290 ? -33.023 -1.234 23.504 1.00 64.75 290 SER A O 1
ATOM 2105 N N . ASP A 1 291 ? -34.085 -3.152 23.061 1.00 64.38 291 ASP A N 1
ATOM 2106 C CA . ASP A 1 291 ? -35.404 -2.653 23.445 1.00 64.38 291 ASP A CA 1
ATOM 2107 C C . ASP A 1 291 ? -35.439 -2.539 24.981 1.00 64.38 291 ASP A C 1
ATOM 2109 O O . ASP A 1 291 ? -35.223 -3.549 25.653 1.00 64.38 291 ASP A O 1
ATOM 2113 N N . PRO A 1 292 ? -35.713 -1.351 25.554 1.00 60.34 292 PRO A N 1
ATOM 2114 C CA . PRO A 1 292 ? -35.672 -1.107 26.998 1.00 60.34 292 PRO A CA 1
ATOM 2115 C C . PRO A 1 292 ? -36.786 -1.820 27.786 1.00 60.34 292 PRO A C 1
ATOM 2117 O O . PRO A 1 292 ? -36.942 -1.589 28.987 1.00 60.34 292 PRO A O 1
ATOM 2120 N N . SER A 1 293 ? -37.587 -2.663 27.134 1.00 73.62 293 SER A N 1
ATOM 2121 C CA . SER A 1 293 ? -38.611 -3.476 27.777 1.00 73.62 293 SER A CA 1
ATOM 2122 C C . SER A 1 293 ? -38.046 -4.332 28.926 1.00 73.62 293 SER A C 1
ATOM 2124 O O . SER A 1 293 ? -37.002 -4.977 28.780 1.00 73.62 293 SER A O 1
ATOM 2126 N N . PRO A 1 294 ? -38.735 -4.386 30.084 1.00 60.50 294 PRO A N 1
ATOM 2127 C CA . PRO A 1 294 ? -38.294 -5.172 31.231 1.00 60.50 294 PRO A CA 1
ATOM 2128 C C . PRO A 1 294 ? -38.182 -6.655 30.855 1.00 60.50 294 PRO A C 1
ATOM 2130 O O . PRO A 1 294 ? -39.179 -7.302 30.539 1.00 60.50 294 PRO A O 1
ATOM 2133 N N . GLY A 1 295 ? -36.954 -7.178 30.893 1.00 60.59 295 GLY A N 1
ATOM 2134 C CA . GLY A 1 295 ? -36.619 -8.551 30.501 1.00 60.59 295 GLY A CA 1
ATOM 2135 C C . GLY A 1 295 ? -35.636 -8.650 29.331 1.00 60.59 295 GLY A C 1
ATOM 2136 O O . GLY A 1 295 ? -35.033 -9.707 29.159 1.00 60.59 295 GLY A O 1
ATOM 2137 N N . ASN A 1 296 ? -35.415 -7.567 28.580 1.00 59.22 296 ASN A N 1
ATOM 2138 C CA . ASN A 1 296 ? -34.362 -7.525 27.572 1.00 59.22 296 ASN A CA 1
ATOM 2139 C C . ASN A 1 296 ? -33.015 -7.201 28.214 1.00 59.22 296 ASN A C 1
ATOM 2141 O O . ASN A 1 296 ? -32.882 -6.283 29.025 1.00 59.22 296 ASN A O 1
ATOM 2145 N N . GLN A 1 297 ? -32.013 -7.996 27.855 1.00 58.38 297 GLN A N 1
ATOM 2146 C CA . GLN A 1 297 ? -30.649 -7.806 28.317 1.00 58.38 297 GLN A CA 1
ATOM 2147 C C . GLN A 1 297 ? -30.052 -6.576 27.633 1.00 58.38 297 GLN A C 1
ATOM 2149 O O . GLN A 1 297 ? -30.087 -6.446 26.411 1.00 58.38 297 GLN A O 1
ATOM 2154 N N . LEU A 1 298 ? -29.525 -5.662 28.442 1.00 60.56 298 LEU A N 1
ATOM 2155 C CA . LEU A 1 298 ? -28.827 -4.473 27.975 1.00 60.56 298 LEU A CA 1
ATOM 2156 C C . LEU A 1 298 ? -27.437 -4.916 27.508 1.00 60.56 298 LEU A C 1
ATOM 2158 O O . LEU A 1 298 ? -26.591 -5.245 28.338 1.00 60.56 298 LEU A O 1
ATOM 2162 N N . PHE A 1 299 ? -27.213 -4.993 26.197 1.00 66.44 299 PHE A N 1
ATOM 2163 C CA . PHE A 1 299 ? -25.894 -5.335 25.673 1.00 66.44 299 PHE A CA 1
ATOM 2164 C C . PHE A 1 299 ? -24.976 -4.121 25.812 1.00 66.44 299 PHE A C 1
ATOM 2166 O O . PHE A 1 299 ? -25.339 -3.004 25.443 1.00 66.44 299 PHE A O 1
ATOM 2173 N N . LEU A 1 300 ? -23.795 -4.337 26.383 1.00 67.94 300 LEU A N 1
ATOM 2174 C CA . LEU A 1 300 ? -22.755 -3.325 26.489 1.00 67.94 300 LEU A CA 1
ATOM 2175 C C . LEU A 1 300 ? -21.635 -3.711 25.544 1.00 67.94 300 LEU A C 1
ATOM 2177 O O . LEU A 1 300 ? -21.145 -4.840 25.576 1.00 67.94 300 LEU A O 1
ATOM 2181 N N . TYR A 1 301 ? -21.235 -2.762 24.713 1.00 77.25 301 TYR A N 1
ATOM 2182 C CA . TYR A 1 301 ? -20.080 -2.916 23.853 1.00 77.25 301 TYR A CA 1
ATOM 2183 C C . TYR A 1 301 ? -19.103 -1.786 24.109 1.00 77.25 301 TYR A C 1
ATOM 2185 O O . TYR A 1 301 ? -19.443 -0.697 24.583 1.00 77.25 301 TYR A O 1
ATOM 2193 N N . ALA A 1 302 ? -17.861 -2.090 23.791 1.00 79.12 302 ALA A N 1
ATOM 2194 C CA . ALA A 1 302 ? -16.750 -1.200 23.983 1.00 79.12 302 ALA A CA 1
ATOM 2195 C C . ALA A 1 302 ? -16.255 -0.670 22.658 1.00 79.12 302 ALA A C 1
ATOM 2197 O O . ALA A 1 302 ? -16.010 -1.452 21.743 1.00 79.12 302 ALA A O 1
ATOM 2198 N N . LEU A 1 303 ? -16.089 0.643 22.564 1.00 84.50 303 LEU A N 1
ATOM 2199 C CA . LEU A 1 303 ? -15.603 1.290 21.357 1.00 84.50 303 LEU A CA 1
ATOM 2200 C C . LEU A 1 303 ? -14.236 1.911 21.583 1.00 84.50 303 LEU A C 1
ATOM 2202 O O . LEU A 1 303 ? -14.095 2.819 22.396 1.00 84.50 303 LEU A O 1
ATOM 2206 N N . GLY A 1 304 ? -13.269 1.450 20.799 1.00 85.69 304 GLY A N 1
ATOM 2207 C CA . GLY A 1 304 ? -11.976 2.084 20.607 1.00 85.69 304 GLY A CA 1
ATOM 2208 C C . GLY A 1 304 ? -11.869 2.742 19.246 1.00 85.69 304 GLY A C 1
ATOM 2209 O O . GLY A 1 304 ? -12.453 2.245 18.282 1.00 85.69 304 GLY A O 1
ATOM 2210 N N . THR A 1 305 ? -11.108 3.832 19.135 1.00 89.75 305 THR A N 1
ATOM 2211 C CA . THR A 1 305 ? -10.834 4.441 17.827 1.00 89.75 305 THR A CA 1
ATOM 2212 C C . THR A 1 305 ? -9.355 4.723 17.600 1.00 89.75 305 THR A C 1
ATOM 2214 O O . THR A 1 305 ? -8.637 5.127 18.512 1.00 89.75 305 THR A O 1
ATOM 2217 N N . PHE A 1 306 ? -8.926 4.558 16.353 1.00 90.06 306 PHE A N 1
ATOM 2218 C CA . PHE A 1 306 ? -7.596 4.902 15.860 1.00 90.06 306 PHE A CA 1
ATOM 2219 C C . PHE A 1 306 ? -7.721 5.716 14.584 1.00 90.06 306 PHE A C 1
ATOM 2221 O O . PHE A 1 306 ? -8.736 5.644 13.884 1.00 90.06 306 PHE A O 1
ATOM 2228 N N . THR A 1 307 ? -6.664 6.442 14.250 1.00 90.75 307 THR A N 1
ATOM 2229 C CA . THR A 1 307 ? -6.490 6.995 12.908 1.00 90.75 307 THR A CA 1
ATOM 2230 C C . THR A 1 307 ? -5.404 6.205 12.193 1.00 90.75 307 THR A C 1
ATOM 2232 O O . THR A 1 307 ? -4.289 6.078 12.687 1.00 90.75 307 THR A O 1
ATOM 2235 N N . LEU A 1 308 ? -5.753 5.654 11.039 1.00 91.38 308 LEU A N 1
ATOM 2236 C CA . LEU A 1 308 ? -4.880 4.911 10.145 1.00 91.38 308 LEU A CA 1
ATOM 2237 C C . LEU A 1 308 ? -4.564 5.792 8.942 1.00 91.38 308 LEU A C 1
ATOM 2239 O O . LEU A 1 308 ? -5.490 6.206 8.245 1.00 91.38 308 LEU A O 1
ATOM 2243 N N . ARG A 1 309 ? -3.284 6.026 8.661 1.00 92.44 309 ARG A N 1
ATOM 2244 C CA . ARG A 1 309 ? -2.826 6.655 7.418 1.00 92.44 309 ARG A CA 1
ATOM 2245 C C . ARG A 1 309 ? -1.919 5.707 6.670 1.00 92.44 309 ARG A C 1
ATOM 2247 O O . ARG A 1 309 ? -0.964 5.187 7.238 1.00 92.44 309 ARG A O 1
ATOM 2254 N N . LEU A 1 310 ? -2.199 5.508 5.393 1.00 91.94 310 LEU A N 1
ATOM 2255 C CA . LEU A 1 310 ? -1.397 4.646 4.539 1.00 91.94 310 LEU A CA 1
ATOM 2256 C C . LEU A 1 310 ? -1.136 5.364 3.217 1.00 91.94 310 LEU A C 1
ATOM 2258 O O . LEU A 1 310 ? -2.067 5.839 2.570 1.00 91.94 310 LEU A O 1
ATOM 2262 N N . ASN A 1 311 ? 0.134 5.451 2.832 1.00 93.06 311 ASN A N 1
ATOM 2263 C CA . ASN A 1 311 ? 0.574 6.036 1.574 1.00 93.06 311 ASN A CA 1
ATOM 2264 C C . ASN A 1 311 ? 1.420 5.024 0.817 1.00 93.06 311 ASN A C 1
ATOM 2266 O O . ASN A 1 311 ? 2.340 4.437 1.378 1.00 93.06 311 ASN A O 1
ATOM 2270 N N . GLN A 1 312 ? 1.160 4.886 -0.473 1.00 94.50 312 GLN A N 1
ATOM 2271 C CA . GLN A 1 312 ? 1.946 4.087 -1.394 1.00 94.50 312 GLN A CA 1
ATOM 2272 C C . GLN A 1 312 ? 2.335 4.894 -2.615 1.00 94.50 312 GLN A C 1
ATOM 2274 O O . GLN A 1 312 ? 1.615 5.789 -3.061 1.00 94.50 312 GLN A O 1
ATOM 2279 N N . THR A 1 313 ? 3.484 4.565 -3.185 1.00 95.25 313 THR A N 1
ATOM 2280 C CA . THR A 1 313 ? 3.903 5.084 -4.481 1.00 95.25 313 THR A CA 1
ATOM 2281 C C . THR A 1 313 ? 4.655 4.008 -5.245 1.00 95.25 313 THR A C 1
ATOM 2283 O O . THR A 1 313 ? 5.627 3.457 -4.730 1.00 95.25 313 THR A O 1
ATOM 2286 N N . ALA A 1 314 ? 4.219 3.751 -6.475 1.00 94.94 314 ALA A N 1
ATOM 2287 C CA . ALA A 1 314 ? 4.900 2.921 -7.456 1.00 94.94 314 ALA A CA 1
ATOM 2288 C C . ALA A 1 314 ? 5.390 3.806 -8.608 1.00 94.94 314 ALA A C 1
ATOM 2290 O O . ALA A 1 314 ? 4.661 4.672 -9.092 1.00 94.94 314 ALA A O 1
ATOM 2291 N N . GLU A 1 315 ? 6.624 3.595 -9.052 1.00 96.12 315 GLU A N 1
ATOM 2292 C CA . GLU A 1 315 ? 7.237 4.319 -10.167 1.00 96.12 315 GLU A CA 1
ATOM 2293 C C . GLU A 1 315 ? 7.976 3.337 -11.076 1.00 96.12 315 GLU A C 1
ATOM 2295 O O . GLU A 1 315 ? 8.653 2.426 -10.597 1.00 96.12 315 GLU A O 1
ATOM 2300 N N . ALA A 1 316 ? 7.891 3.554 -12.384 1.00 93.19 316 ALA A N 1
ATOM 2301 C CA . ALA A 1 316 ? 8.700 2.869 -13.382 1.00 93.19 316 ALA A CA 1
ATOM 2302 C C . ALA A 1 316 ? 9.104 3.868 -14.467 1.00 93.19 316 ALA A C 1
ATOM 2304 O O . ALA A 1 316 ? 8.276 4.645 -14.940 1.00 93.19 316 ALA A O 1
ATOM 2305 N N . SER A 1 317 ? 10.371 3.877 -14.868 1.00 93.88 317 SER A N 1
ATOM 2306 C CA . SER A 1 317 ? 10.862 4.811 -15.883 1.00 93.88 317 SER A CA 1
ATOM 2307 C C . SER A 1 317 ? 12.111 4.305 -16.590 1.00 93.88 317 SER A C 1
ATOM 2309 O O . SER A 1 317 ? 12.980 3.691 -15.966 1.00 93.88 317 SER A O 1
ATOM 2311 N N . PHE A 1 318 ? 12.231 4.659 -17.865 1.00 90.62 318 PHE A N 1
ATOM 2312 C CA . PHE A 1 318 ? 13.458 4.545 -18.650 1.00 90.62 318 PHE A CA 1
ATOM 2313 C C . PHE A 1 318 ? 14.147 5.908 -18.792 1.00 90.62 318 PHE A C 1
ATOM 2315 O O . PHE A 1 318 ? 13.489 6.948 -18.784 1.00 90.62 318 PHE A O 1
ATOM 2322 N N . ALA A 1 319 ? 15.473 5.904 -18.933 1.00 87.81 319 ALA A N 1
ATOM 2323 C CA . ALA A 1 319 ? 16.226 7.106 -19.273 1.00 87.81 319 ALA A CA 1
ATOM 2324 C C . ALA A 1 319 ? 15.994 7.508 -20.742 1.00 87.81 319 ALA A C 1
ATOM 2326 O O . ALA A 1 319 ? 15.790 6.655 -21.603 1.00 87.81 319 ALA A O 1
ATOM 2327 N N . LEU A 1 320 ? 16.030 8.813 -21.028 1.00 78.44 320 LEU A N 1
ATOM 2328 C CA . LEU A 1 320 ? 15.741 9.383 -22.354 1.00 78.44 320 LEU A CA 1
ATOM 2329 C C . LEU A 1 320 ? 16.758 9.011 -23.437 1.00 78.44 320 LEU A C 1
ATOM 2331 O O . LEU A 1 320 ? 16.449 9.112 -24.612 1.00 78.44 320 LEU A O 1
ATOM 2335 N N . ASP A 1 321 ? 17.972 8.622 -23.075 1.00 78.44 321 ASP A N 1
ATOM 2336 C CA . ASP A 1 321 ? 19.033 8.222 -24.004 1.00 78.44 321 ASP A CA 1
ATOM 2337 C C . ASP A 1 321 ? 19.036 6.715 -24.303 1.00 78.44 321 ASP A C 1
ATOM 2339 O O . ASP A 1 321 ? 19.910 6.203 -25.006 1.00 78.44 321 ASP A O 1
ATOM 2343 N N . SER A 1 322 ? 18.031 6.006 -23.796 1.00 68.25 322 SER A N 1
ATOM 2344 C CA . SER A 1 322 ? 17.819 4.591 -24.031 1.00 68.25 322 SER A CA 1
ATOM 2345 C C . SER A 1 322 ? 17.376 4.300 -25.464 1.00 68.25 322 SER A C 1
ATOM 2347 O O . SER A 1 322 ? 16.350 4.808 -25.906 1.00 68.25 322 SER A O 1
ATOM 2349 N N . TYR A 1 323 ? 18.069 3.376 -26.136 1.00 77.06 323 TYR A N 1
ATOM 2350 C CA . TYR A 1 323 ? 17.560 2.706 -27.334 1.00 77.06 323 TYR A CA 1
ATOM 2351 C C . TYR A 1 323 ? 17.392 1.211 -27.046 1.00 77.06 323 TYR A C 1
ATOM 2353 O O . TYR A 1 323 ? 18.383 0.481 -27.014 1.00 77.06 323 TYR A O 1
ATOM 2361 N N . THR A 1 324 ? 16.169 0.757 -26.770 1.00 80.75 324 THR A N 1
ATOM 2362 C CA . THR A 1 324 ? 15.897 -0.645 -26.397 1.00 80.75 324 THR A CA 1
ATOM 2363 C C . THR A 1 324 ? 14.426 -0.990 -26.600 1.00 80.75 324 THR A C 1
ATOM 2365 O O . THR A 1 324 ? 13.582 -0.097 -26.521 1.00 80.75 324 THR A O 1
ATOM 2368 N N . ASP A 1 325 ? 14.122 -2.279 -26.746 1.00 85.62 325 ASP A N 1
ATOM 2369 C CA . ASP A 1 325 ? 12.762 -2.802 -26.634 1.00 85.62 325 ASP A CA 1
ATOM 2370 C C . ASP A 1 325 ? 12.616 -3.500 -25.273 1.00 85.62 325 ASP A C 1
ATOM 2372 O O . ASP A 1 325 ? 13.019 -4.644 -25.091 1.00 85.62 325 ASP A O 1
ATOM 2376 N N . ALA A 1 326 ? 12.131 -2.784 -24.254 1.00 87.56 326 ALA A N 1
ATOM 2377 C CA . ALA A 1 326 ? 12.149 -3.279 -22.877 1.00 87.56 326 ALA A CA 1
ATOM 2378 C C . ALA A 1 326 ? 10.892 -2.923 -22.084 1.00 87.56 326 ALA A C 1
ATOM 2380 O O . ALA A 1 326 ? 10.270 -1.887 -22.298 1.00 87.56 326 ALA A O 1
ATOM 2381 N N . THR A 1 327 ? 10.577 -3.750 -21.091 1.00 88.12 327 THR A N 1
ATOM 2382 C CA . THR A 1 327 ? 9.509 -3.517 -20.117 1.00 88.12 327 THR A CA 1
ATOM 2383 C C . THR A 1 327 ? 10.070 -3.528 -18.707 1.00 88.12 327 THR A C 1
ATOM 2385 O O . THR A 1 327 ? 10.959 -4.316 -18.380 1.00 88.12 327 THR A O 1
ATOM 2388 N N . LEU A 1 328 ? 9.540 -2.639 -17.871 1.00 90.94 328 LEU A N 1
ATOM 2389 C CA . LEU A 1 328 ? 9.885 -2.503 -16.468 1.00 90.94 328 LEU A CA 1
ATOM 2390 C C . LEU A 1 328 ? 8.628 -2.188 -15.655 1.00 90.94 328 LEU A C 1
ATOM 2392 O O . LEU A 1 328 ? 7.907 -1.251 -15.982 1.00 90.94 328 LEU A O 1
ATOM 2396 N N . ALA A 1 329 ? 8.375 -2.943 -14.589 1.00 90.94 329 ALA A N 1
ATOM 2397 C CA . ALA A 1 329 ? 7.183 -2.781 -13.764 1.00 90.94 329 ALA A CA 1
ATOM 2398 C C . ALA A 1 329 ? 7.484 -2.843 -12.262 1.00 90.94 329 ALA A C 1
ATOM 2400 O O . ALA A 1 329 ? 8.297 -3.655 -11.807 1.00 90.94 329 ALA A O 1
ATOM 2401 N N . ALA A 1 330 ? 6.771 -2.011 -11.506 1.00 92.50 330 ALA A N 1
ATOM 2402 C CA . ALA A 1 330 ? 6.577 -2.093 -10.065 1.00 92.50 330 ALA A CA 1
ATOM 2403 C C . ALA A 1 330 ? 5.083 -2.334 -9.815 1.00 92.50 330 ALA A C 1
ATOM 2405 O O . ALA A 1 330 ? 4.284 -1.411 -9.946 1.00 92.50 330 ALA A O 1
ATOM 2406 N N . ASP A 1 331 ? 4.708 -3.568 -9.487 1.00 89.50 331 ASP A N 1
ATOM 2407 C CA . ASP A 1 331 ? 3.311 -3.979 -9.343 1.00 89.50 331 ASP A CA 1
ATOM 2408 C C . ASP A 1 331 ? 2.996 -4.392 -7.902 1.00 89.50 331 ASP A C 1
ATOM 2410 O O . ASP A 1 331 ? 3.440 -5.432 -7.401 1.00 89.50 331 ASP A O 1
ATOM 2414 N N . PHE A 1 332 ? 2.229 -3.525 -7.247 1.00 88.62 332 PHE A N 1
ATOM 2415 C CA . PHE A 1 332 ? 1.775 -3.620 -5.867 1.00 88.62 332 PHE A CA 1
ATOM 2416 C C . PHE A 1 332 ? 0.266 -3.318 -5.804 1.00 88.62 332 PHE A C 1
ATOM 2418 O O . PHE A 1 332 ? -0.218 -2.715 -4.853 1.00 88.62 332 PHE A O 1
ATOM 2425 N N . SER A 1 333 ? -0.488 -3.688 -6.846 1.00 71.44 333 SER A N 1
ATOM 2426 C CA . SER A 1 333 ? -1.875 -3.253 -7.071 1.00 71.44 333 SER A CA 1
ATOM 2427 C C . SER A 1 333 ? -2.931 -3.869 -6.131 1.00 71.44 333 SER A C 1
ATOM 2429 O O . SER A 1 333 ? -4.029 -3.331 -6.052 1.00 71.44 333 SER A O 1
ATOM 2431 N N . HIS A 1 334 ? -2.644 -4.956 -5.398 1.00 66.69 334 HIS A N 1
ATOM 2432 C CA . HIS A 1 334 ? -3.644 -5.680 -4.567 1.00 66.69 334 HIS A CA 1
ATOM 2433 C C . HIS A 1 334 ? -3.056 -6.329 -3.321 1.00 66.69 334 HIS A C 1
ATOM 2435 O O . HIS A 1 334 ? -3.286 -7.506 -3.032 1.00 66.69 334 HIS A O 1
ATOM 2441 N N . THR A 1 335 ? -2.179 -5.616 -2.637 1.00 67.62 335 THR A N 1
ATOM 2442 C CA . THR A 1 335 ? -1.183 -6.328 -1.845 1.00 67.62 335 THR A CA 1
ATOM 2443 C C . THR A 1 335 ? -0.881 -5.734 -0.495 1.00 67.62 335 THR A C 1
ATOM 2445 O O . THR A 1 335 ? -0.116 -6.353 0.241 1.00 67.62 335 THR A O 1
ATOM 2448 N N . SER A 1 336 ? -1.476 -4.592 -0.164 1.00 80.19 336 SER A N 1
ATOM 2449 C CA . SER A 1 336 ? -1.361 -4.011 1.160 1.00 80.19 336 SER A CA 1
ATOM 2450 C C . SER A 1 336 ? -2.655 -4.206 1.924 1.00 80.19 336 SER A C 1
ATOM 2452 O O . SER A 1 336 ? -3.686 -3.638 1.557 1.00 80.19 336 SER A O 1
ATOM 2454 N N . SER A 1 337 ? -2.605 -5.082 2.925 1.00 85.06 337 SER A N 1
ATOM 2455 C CA . SER A 1 337 ? -3.736 -5.395 3.794 1.00 85.06 337 SER A CA 1
ATOM 2456 C C . SER A 1 337 ? -3.422 -5.011 5.227 1.00 85.06 337 SER A C 1
ATOM 2458 O O . SER A 1 337 ? -2.375 -5.389 5.754 1.00 85.06 337 SER A O 1
ATOM 2460 N N . PHE A 1 338 ? -4.377 -4.346 5.865 1.00 86.69 338 PHE A N 1
ATOM 2461 C CA . PHE A 1 338 ? -4.319 -3.979 7.273 1.00 86.69 338 PHE A CA 1
ATOM 2462 C C . PHE A 1 338 ? -5.462 -4.653 8.035 1.00 86.69 338 PHE A C 1
ATOM 2464 O O . PHE A 1 338 ? -6.623 -4.562 7.621 1.00 86.69 338 PHE A O 1
ATOM 2471 N N . ALA A 1 339 ? -5.146 -5.334 9.135 1.00 88.31 339 ALA A N 1
ATOM 2472 C CA . ALA A 1 339 ? -6.124 -6.039 9.958 1.00 88.31 339 ALA A CA 1
ATOM 2473 C C . ALA A 1 339 ? -5.780 -5.959 11.451 1.00 88.31 339 ALA A C 1
ATOM 2475 O O . ALA A 1 339 ? -4.612 -5.933 11.838 1.00 88.31 339 ALA A O 1
ATOM 2476 N N . LEU A 1 340 ? -6.808 -5.966 12.302 1.00 89.56 340 LEU A N 1
ATOM 2477 C CA . LEU A 1 340 ? -6.636 -6.140 13.743 1.00 89.56 340 LEU A CA 1
ATOM 2478 C C . LEU A 1 340 ? -6.178 -7.577 14.024 1.00 89.56 340 LEU A C 1
ATOM 2480 O O . LEU A 1 340 ? -6.834 -8.530 13.610 1.00 89.56 340 LEU A O 1
ATOM 2484 N N . SER A 1 341 ? -5.059 -7.719 14.730 1.00 90.88 341 SER A N 1
ATOM 2485 C CA . SER A 1 341 ? -4.498 -9.013 15.125 1.00 90.88 341 SER A CA 1
ATOM 2486 C C . SER A 1 341 ? -5.068 -9.468 16.468 1.00 90.88 341 SER A C 1
ATOM 2488 O O . SER A 1 341 ? -5.599 -10.572 16.584 1.00 90.88 341 SER A O 1
ATOM 2490 N N . ARG A 1 342 ? -4.990 -8.603 17.486 1.00 90.81 342 ARG A N 1
ATOM 2491 C CA . ARG A 1 342 ? -5.534 -8.853 18.829 1.00 90.81 342 ARG A CA 1
ATOM 2492 C C . ARG A 1 342 ? -5.735 -7.552 19.598 1.00 90.81 342 ARG A C 1
ATOM 2494 O O . ARG A 1 342 ? -5.139 -6.533 19.260 1.00 90.81 342 ARG A O 1
ATOM 2501 N N . VAL A 1 343 ? -6.530 -7.630 20.660 1.00 89.81 343 VAL A N 1
ATOM 2502 C CA . VAL A 1 343 ? -6.649 -6.597 21.694 1.00 89.81 343 VAL A CA 1
ATOM 2503 C C . VAL A 1 343 ? -6.195 -7.198 23.016 1.00 89.81 343 VAL A C 1
ATOM 2505 O O . VAL A 1 343 ? -6.511 -8.350 23.317 1.00 89.81 343 VAL A O 1
ATOM 2508 N N . ILE A 1 344 ? -5.431 -6.431 23.782 1.00 90.06 344 ILE A N 1
ATOM 2509 C CA . ILE A 1 344 ? -4.833 -6.835 25.046 1.00 90.06 344 ILE A CA 1
ATOM 2510 C C . ILE A 1 344 ? -5.245 -5.816 26.104 1.00 90.06 344 ILE A C 1
ATOM 2512 O O . ILE A 1 344 ? -5.276 -4.611 25.857 1.00 90.06 344 ILE A O 1
ATOM 2516 N N . ASP A 1 345 ? -5.546 -6.311 27.298 1.00 87.25 345 ASP A N 1
ATOM 2517 C CA . ASP A 1 345 ? -5.572 -5.475 28.486 1.00 87.25 345 ASP A CA 1
ATOM 2518 C C . ASP A 1 345 ? -4.199 -5.535 29.171 1.00 87.25 345 ASP A C 1
ATOM 2520 O O . ASP A 1 345 ? -3.842 -6.583 29.725 1.00 87.25 345 ASP A O 1
ATOM 2524 N N . PRO A 1 346 ? -3.418 -4.440 29.161 1.00 80.94 346 PRO A N 1
ATOM 2525 C CA . PRO A 1 346 ? -2.096 -4.423 29.777 1.00 80.94 346 PRO A CA 1
ATOM 2526 C C . PRO A 1 346 ? -2.149 -4.583 31.305 1.00 80.94 346 PRO A C 1
ATOM 2528 O O . PRO A 1 346 ? -1.138 -4.927 31.917 1.00 80.94 346 PRO A O 1
ATOM 2531 N N . THR A 1 347 ? -3.304 -4.346 31.935 1.00 83.38 347 THR A N 1
ATOM 2532 C CA . THR A 1 347 ? -3.483 -4.483 33.388 1.00 83.38 347 THR A CA 1
ATOM 2533 C C . THR A 1 347 ? -3.797 -5.918 33.820 1.00 83.38 347 THR A C 1
ATOM 2535 O O . THR A 1 347 ? -3.602 -6.260 34.989 1.00 83.38 347 THR A O 1
ATOM 2538 N N . GLY A 1 348 ? -4.255 -6.765 32.891 1.00 84.19 348 GLY A N 1
ATOM 2539 C CA . GLY A 1 348 ? -4.699 -8.133 33.164 1.00 84.19 348 GLY A CA 1
ATOM 2540 C C . GLY A 1 348 ? -5.986 -8.231 33.994 1.00 84.19 348 GLY A C 1
ATOM 2541 O O . GLY A 1 348 ? -6.267 -9.295 34.545 1.00 84.19 348 GLY A O 1
ATOM 2542 N N . GLN A 1 349 ? -6.748 -7.143 34.119 1.00 80.50 349 GLN A N 1
ATOM 2543 C CA . GLN A 1 349 ? -8.040 -7.099 34.807 1.00 80.50 349 GLN A CA 1
ATOM 2544 C C . GLN A 1 349 ? -9.186 -7.625 33.930 1.00 80.50 349 GLN A C 1
ATOM 2546 O O . GLN A 1 349 ? -10.160 -8.174 34.451 1.00 80.50 349 GLN A O 1
ATOM 2551 N N . PHE A 1 350 ? -9.060 -7.498 32.610 1.00 78.00 350 PHE A N 1
ATOM 2552 C CA . PHE A 1 350 ? -10.020 -7.943 31.612 1.00 78.00 350 PHE A CA 1
ATOM 2553 C C . PHE A 1 350 ? -9.572 -9.245 30.948 1.00 78.00 350 PHE A C 1
ATOM 2555 O O . PHE A 1 350 ? -8.544 -9.308 30.273 1.00 78.00 350 PHE A O 1
ATOM 2562 N N . ASP A 1 351 ? -10.403 -10.280 31.065 1.00 83.81 351 ASP A N 1
ATOM 2563 C CA . ASP A 1 351 ? -10.272 -11.471 30.230 1.00 83.81 351 ASP A CA 1
ATOM 2564 C C . ASP A 1 351 ? -10.960 -11.239 28.877 1.00 83.81 351 ASP A C 1
ATOM 2566 O O . ASP A 1 351 ? -12.185 -11.312 28.748 1.00 83.81 351 ASP A O 1
ATOM 2570 N N . LEU A 1 352 ? -10.152 -10.949 27.857 1.00 86.06 352 LEU A N 1
ATOM 2571 C CA . LEU A 1 352 ? -10.605 -10.740 26.481 1.00 86.06 352 LEU A CA 1
ATOM 2572 C C . LEU A 1 352 ? -10.606 -12.030 25.641 1.00 86.06 352 LEU A C 1
ATOM 2574 O O . LEU A 1 352 ? -10.868 -11.974 24.442 1.00 86.06 352 LEU A O 1
ATOM 2578 N N . SER A 1 353 ? -10.333 -13.200 26.231 1.00 87.56 353 SER A N 1
ATOM 2579 C CA . SER A 1 353 ? -10.166 -14.455 25.479 1.00 87.56 353 SER A CA 1
ATOM 2580 C C . SER A 1 353 ? -11.431 -14.929 24.753 1.00 87.56 353 SER A C 1
ATOM 2582 O O . SER A 1 353 ? -11.331 -15.569 23.707 1.00 87.56 353 SER A O 1
ATOM 2584 N N . ALA A 1 354 ? -12.615 -14.597 25.275 1.00 87.12 354 ALA A N 1
ATOM 2585 C CA . ALA A 1 354 ? -13.902 -14.891 24.642 1.00 87.12 354 ALA A CA 1
ATOM 2586 C C . ALA A 1 354 ? -14.532 -13.674 23.943 1.00 87.12 354 ALA A C 1
ATOM 2588 O O . ALA A 1 354 ? -15.663 -13.765 23.462 1.00 87.12 354 ALA A O 1
ATOM 2589 N N . ALA A 1 355 ? -13.848 -12.526 23.915 1.00 87.44 355 ALA A N 1
ATOM 2590 C CA . ALA A 1 355 ? -14.379 -11.329 23.281 1.00 87.44 355 ALA A CA 1
ATOM 2591 C C . ALA A 1 355 ? -14.435 -11.494 21.755 1.00 87.44 355 ALA A C 1
ATOM 2593 O O . ALA A 1 355 ? -13.536 -12.061 21.130 1.00 87.44 355 ALA A O 1
ATOM 2594 N N . LYS A 1 356 ? -15.501 -10.975 21.148 1.00 90.25 356 LYS A N 1
ATOM 2595 C CA . LYS A 1 356 ? -15.609 -10.813 19.701 1.00 90.25 356 LYS A CA 1
ATOM 2596 C C . LYS A 1 356 ? -15.208 -9.393 19.342 1.00 90.25 356 LYS A C 1
ATOM 2598 O O . LYS A 1 356 ? -15.613 -8.435 19.996 1.00 90.25 356 LYS A O 1
ATOM 2603 N N . PHE A 1 357 ? -14.429 -9.276 18.277 1.00 89.69 357 PHE A N 1
ATOM 2604 C CA . PHE A 1 357 ? -13.940 -8.001 17.783 1.00 89.69 357 PHE A CA 1
ATOM 2605 C C . PHE A 1 357 ? -14.534 -7.732 16.412 1.00 89.69 357 PHE A C 1
ATOM 2607 O O . PHE A 1 357 ? -14.373 -8.533 15.490 1.00 89.69 357 PHE A O 1
ATOM 2614 N N . THR A 1 358 ? -15.185 -6.585 16.281 1.00 89.88 358 THR A N 1
ATOM 2615 C CA . THR A 1 358 ? -15.685 -6.085 15.005 1.00 89.88 358 THR A CA 1
ATOM 2616 C C . THR A 1 358 ? -14.929 -4.812 14.672 1.00 89.88 358 THR A C 1
ATOM 2618 O O . THR A 1 358 ? -14.906 -3.871 15.462 1.00 89.88 358 THR A O 1
ATOM 2621 N N . VAL A 1 359 ? -14.295 -4.775 13.502 1.00 89.44 359 VAL A N 1
ATOM 2622 C CA . VAL A 1 359 ? -13.522 -3.616 13.050 1.00 89.44 359 VAL A CA 1
ATOM 2623 C C . VAL A 1 359 ? -14.277 -2.923 11.933 1.00 89.44 359 VAL A C 1
ATOM 2625 O O . VAL A 1 359 ? -14.614 -3.539 10.923 1.00 89.44 359 VAL A O 1
ATOM 2628 N N . ALA A 1 360 ? -14.524 -1.632 12.111 1.00 89.62 360 ALA A N 1
ATOM 2629 C CA . ALA A 1 360 ? -15.115 -0.780 11.096 1.00 89.62 360 ALA A CA 1
ATOM 2630 C C . ALA A 1 360 ? -14.101 0.275 10.660 1.00 89.62 360 ALA A C 1
ATOM 2632 O O . ALA A 1 360 ? -13.546 1.005 11.479 1.00 89.62 360 ALA A O 1
ATOM 2633 N N . PHE A 1 361 ? -13.889 0.384 9.355 1.00 87.69 361 PHE A N 1
ATOM 2634 C CA . PHE A 1 361 ? -13.074 1.435 8.768 1.00 87.69 361 PHE A CA 1
ATOM 2635 C C . PHE A 1 361 ? -14.016 2.523 8.268 1.00 87.69 361 PHE A C 1
ATOM 2637 O O . PHE A 1 361 ? -14.855 2.293 7.402 1.00 87.69 361 PHE A O 1
ATOM 2644 N N . THR A 1 362 ? -13.902 3.719 8.825 1.00 87.88 362 THR A N 1
ATOM 2645 C CA . THR A 1 362 ? -14.682 4.876 8.391 1.00 87.88 362 THR A CA 1
ATOM 2646 C C . THR A 1 362 ? -13.723 5.860 7.738 1.00 87.88 362 THR A C 1
ATOM 2648 O O . THR A 1 362 ? -12.802 6.313 8.410 1.00 87.88 362 THR A O 1
ATOM 2651 N N . 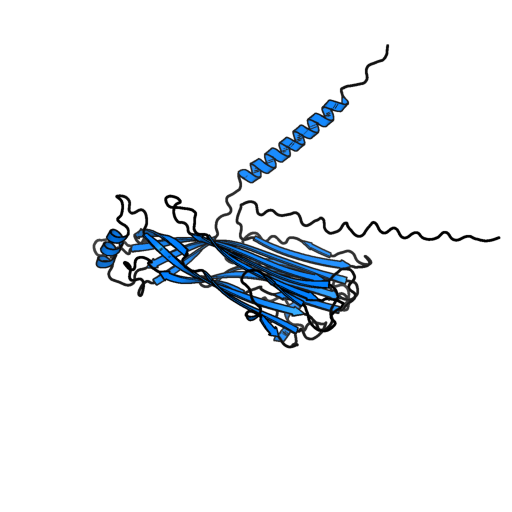PRO A 1 363 ? -13.873 6.170 6.444 1.00 84.19 363 PRO A N 1
ATOM 2652 C CA . PRO A 1 363 ? -13.074 7.206 5.796 1.00 84.19 363 PRO A CA 1
ATOM 2653 C C . PRO A 1 363 ? -13.154 8.496 6.607 1.00 84.19 363 PRO A C 1
ATOM 2655 O O . PRO A 1 363 ? -14.241 8.874 7.052 1.00 84.19 363 PRO A O 1
ATOM 2658 N N . VAL A 1 364 ? -12.020 9.154 6.832 1.00 82.44 364 VAL A N 1
ATOM 2659 C CA . VAL A 1 364 ? -12.043 10.475 7.460 1.00 82.44 364 VAL A CA 1
ATOM 2660 C C . VAL A 1 364 ? -12.532 11.459 6.409 1.00 82.44 364 VAL A C 1
ATOM 2662 O O . VAL A 1 364 ? -11.905 11.609 5.364 1.00 82.44 364 VAL A O 1
ATOM 2665 N N . ASP A 1 365 ? -13.674 12.100 6.661 1.00 73.19 365 ASP A N 1
ATOM 2666 C CA . ASP A 1 365 ? -14.162 13.142 5.766 1.00 73.19 365 ASP A CA 1
ATOM 2667 C C . ASP A 1 365 ? -13.086 14.215 5.633 1.00 73.19 365 ASP A C 1
ATOM 2669 O O . ASP A 1 365 ? -12.576 14.737 6.632 1.00 73.19 365 ASP A O 1
ATOM 2673 N N . ALA A 1 366 ? -12.755 14.560 4.390 1.00 62.41 366 ALA A N 1
ATOM 2674 C CA . ALA A 1 366 ? -11.880 15.680 4.129 1.00 62.41 366 ALA A CA 1
ATOM 2675 C C . ALA A 1 366 ? -12.499 16.907 4.787 1.00 62.41 366 ALA A C 1
ATOM 2677 O O . ALA A 1 366 ? -13.579 17.348 4.390 1.00 62.41 366 ALA A O 1
ATOM 2678 N N . VAL A 1 367 ? -11.830 17.437 5.813 1.00 56.81 367 VAL A N 1
ATOM 2679 C CA . VAL A 1 367 ? -12.261 18.671 6.461 1.00 56.81 367 VAL A CA 1
ATOM 2680 C C . VAL A 1 367 ? -12.329 19.713 5.346 1.00 56.81 367 VAL A C 1
ATOM 2682 O O . VAL A 1 367 ? -11.277 20.040 4.784 1.00 56.81 367 VAL A O 1
ATOM 2685 N N . PRO A 1 368 ? -13.526 20.202 4.958 1.00 53.78 368 PRO A N 1
ATOM 2686 C CA . PRO A 1 368 ? -13.624 21.195 3.904 1.00 53.78 368 PRO A CA 1
ATOM 2687 C C . PRO A 1 368 ? -12.783 22.362 4.383 1.00 53.78 368 PRO A C 1
ATOM 2689 O O . PRO A 1 368 ? -13.038 22.857 5.466 1.00 53.78 368 PRO A O 1
ATOM 2692 N N . LEU A 1 369 ? -11.725 22.708 3.657 1.00 50.38 369 LEU A N 1
ATOM 2693 C CA . LEU A 1 369 ? -10.683 23.632 4.088 1.00 50.38 369 LEU A CA 1
ATOM 2694 C C . LEU A 1 369 ? -11.210 25.085 4.114 1.00 50.38 369 LEU A C 1
ATOM 2696 O O . LEU A 1 369 ? -11.081 25.769 3.093 1.00 50.38 369 LEU A O 1
ATOM 2700 N N . PRO A 1 370 ? -11.694 25.670 5.237 1.00 58.31 370 PRO A N 1
ATOM 2701 C CA . PRO A 1 370 ? -11.767 27.125 5.319 1.00 58.31 370 PRO A CA 1
ATOM 2702 C C . PRO A 1 370 ? -10.357 27.721 5.169 1.00 58.31 370 PRO A C 1
ATOM 2704 O O . PRO A 1 370 ? -10.197 28.805 4.616 1.00 58.31 370 PRO A O 1
ATOM 2707 N N . GLY A 1 371 ? -9.314 26.987 5.580 1.00 56.44 371 GLY A N 1
ATOM 2708 C CA . GLY A 1 371 ? -7.912 27.395 5.470 1.00 56.44 371 GLY A CA 1
ATOM 2709 C C . GLY A 1 371 ? -7.406 27.561 4.032 1.00 56.44 371 GLY A C 1
ATOM 2710 O O . GLY A 1 371 ? -6.693 28.520 3.757 1.00 56.44 371 GLY A O 1
ATOM 2711 N N . ALA A 1 372 ? -7.811 26.705 3.089 1.00 58.56 372 ALA A N 1
ATOM 2712 C CA . ALA A 1 372 ? -7.421 26.850 1.682 1.00 58.56 372 ALA A CA 1
ATOM 2713 C C . ALA A 1 372 ? -8.106 28.051 1.029 1.00 58.56 372 ALA A C 1
ATOM 2715 O O . ALA A 1 372 ? -7.479 28.756 0.242 1.00 58.56 372 ALA A O 1
ATOM 2716 N N . VAL A 1 373 ? -9.349 28.355 1.420 1.00 67.19 373 VAL A N 1
ATOM 2717 C CA . VAL A 1 373 ? -10.029 29.594 1.015 1.00 67.19 373 VAL A CA 1
ATOM 2718 C C . VAL A 1 373 ? -9.289 30.819 1.564 1.00 67.19 373 VAL A C 1
ATOM 2720 O O . VAL A 1 373 ? -9.114 31.797 0.840 1.00 67.19 373 VAL A O 1
ATOM 2723 N N . TRP A 1 374 ? -8.770 30.762 2.796 1.00 70.88 374 TRP A N 1
ATOM 2724 C CA . TRP A 1 374 ? -7.942 31.832 3.368 1.00 70.88 374 TRP A CA 1
ATOM 2725 C C . TRP A 1 374 ? -6.557 31.953 2.719 1.00 70.88 374 TRP A C 1
ATOM 2727 O O . TRP A 1 374 ? -6.086 33.068 2.491 1.00 70.88 374 TRP A O 1
ATOM 2737 N N . LEU A 1 375 ? -5.901 30.845 2.374 1.00 68.38 375 LEU A N 1
ATOM 2738 C CA . LEU A 1 375 ? -4.603 30.850 1.691 1.00 68.38 375 LEU A CA 1
ATOM 2739 C C . LEU A 1 375 ? -4.732 31.336 0.244 1.00 68.38 375 LEU A C 1
ATOM 2741 O O . LEU A 1 375 ? -3.969 32.201 -0.182 1.00 68.38 375 LEU A O 1
ATOM 2745 N N . LEU A 1 376 ? -5.744 30.876 -0.492 1.00 74.81 376 LEU A N 1
ATOM 2746 C CA . LEU A 1 376 ? -6.049 31.383 -1.831 1.00 74.81 376 LEU A CA 1
ATOM 2747 C C . LEU A 1 376 ? -6.490 32.848 -1.773 1.00 74.81 376 LEU A C 1
ATOM 2749 O O . LEU A 1 376 ? -6.007 33.668 -2.553 1.00 74.81 376 LEU A O 1
ATOM 2753 N N . GLY A 1 377 ? -7.335 33.206 -0.804 1.00 76.38 377 GLY A N 1
ATOM 2754 C CA . GLY A 1 377 ? -7.787 34.576 -0.576 1.00 76.38 377 GLY A CA 1
ATOM 2755 C C . GLY A 1 377 ? -6.635 35.533 -0.263 1.00 76.38 377 GLY A C 1
ATOM 2756 O O . GLY A 1 377 ? -6.522 36.587 -0.887 1.00 76.38 377 GLY A O 1
ATOM 2757 N N . SER A 1 378 ? -5.728 35.161 0.642 1.00 79.50 378 SER A N 1
ATOM 2758 C CA . SER A 1 378 ? -4.557 35.977 1.000 1.00 79.50 378 SER A CA 1
ATOM 2759 C C . SER A 1 378 ? -3.546 36.089 -0.144 1.00 79.50 378 SER A C 1
ATOM 2761 O O . SER A 1 378 ? -3.022 37.178 -0.385 1.00 79.50 378 SER A O 1
ATOM 2763 N N . SER A 1 379 ? -3.345 35.020 -0.919 1.00 74.94 379 SER A N 1
ATOM 2764 C CA . SER A 1 379 ? -2.518 35.029 -2.134 1.00 74.94 379 SER A CA 1
ATOM 2765 C C . SER A 1 379 ? -3.085 35.973 -3.199 1.00 74.94 379 SER A C 1
ATOM 2767 O O . SER A 1 379 ? -2.358 36.784 -3.780 1.00 74.94 379 SER A O 1
ATOM 2769 N N . LEU A 1 380 ? -4.404 35.930 -3.417 1.00 87.06 380 LEU A N 1
ATOM 2770 C CA . LEU A 1 380 ? -5.098 36.808 -4.357 1.00 87.06 380 LEU A CA 1
ATOM 2771 C C . LEU A 1 380 ? -5.008 38.278 -3.918 1.00 87.06 380 LEU A C 1
ATOM 2773 O O . LEU A 1 380 ? -4.710 39.156 -4.729 1.00 87.06 380 LEU A O 1
ATOM 2777 N N . VAL A 1 381 ? -5.190 38.554 -2.622 1.00 86.50 381 VAL A N 1
ATOM 2778 C CA . VAL A 1 381 ? -5.013 39.895 -2.038 1.00 86.50 381 VAL A CA 1
ATOM 2779 C C . VAL A 1 381 ? -3.561 40.372 -2.175 1.00 86.50 381 VAL A C 1
ATOM 2781 O O . VAL A 1 381 ? -3.324 41.534 -2.521 1.00 86.50 381 VAL A O 1
ATOM 2784 N N . GLY A 1 382 ? -2.580 39.486 -1.989 1.00 85.81 382 GLY A N 1
ATOM 2785 C CA . GLY A 1 382 ? -1.161 39.759 -2.234 1.00 85.81 382 GLY A CA 1
ATOM 2786 C C . GLY A 1 382 ? -0.879 40.164 -3.686 1.00 85.81 382 GLY A C 1
ATOM 2787 O O . GLY A 1 382 ? -0.237 41.186 -3.937 1.00 85.81 382 GLY A O 1
ATOM 2788 N N . LEU A 1 383 ? -1.435 39.439 -4.660 1.00 85.69 383 LEU A N 1
ATOM 2789 C CA . LEU A 1 383 ? -1.298 39.765 -6.086 1.00 85.69 383 LEU A CA 1
ATOM 2790 C C . LEU A 1 383 ? -1.990 41.087 -6.458 1.00 85.69 383 LEU A C 1
ATOM 2792 O O . LEU A 1 383 ? -1.425 41.904 -7.191 1.00 85.69 383 LEU A O 1
ATOM 2796 N N . ILE A 1 384 ? -3.187 41.345 -5.922 1.00 86.50 384 ILE A N 1
ATOM 2797 C CA . ILE A 1 384 ? -3.921 42.598 -6.157 1.00 86.50 384 ILE A CA 1
ATOM 2798 C C . ILE A 1 384 ? -3.154 43.797 -5.578 1.00 86.50 384 ILE A C 1
ATOM 2800 O O . ILE A 1 384 ? -3.029 44.836 -6.236 1.00 86.50 384 ILE A O 1
ATOM 2804 N N . THR A 1 385 ? -2.602 43.671 -4.368 1.00 82.88 385 THR A N 1
ATOM 2805 C CA . THR A 1 385 ? -1.823 44.743 -3.727 1.00 82.88 385 THR A CA 1
ATOM 2806 C C . THR A 1 385 ? -0.481 44.983 -4.424 1.00 82.88 385 THR A C 1
ATOM 2808 O O . THR A 1 385 ? -0.106 46.143 -4.630 1.00 82.88 385 THR A O 1
ATOM 2811 N N . ALA A 1 386 ? 0.199 43.931 -4.890 1.00 81.75 386 ALA A N 1
ATOM 2812 C CA . ALA A 1 386 ? 1.404 44.049 -5.712 1.00 81.75 386 ALA A CA 1
ATOM 2813 C C . ALA A 1 386 ?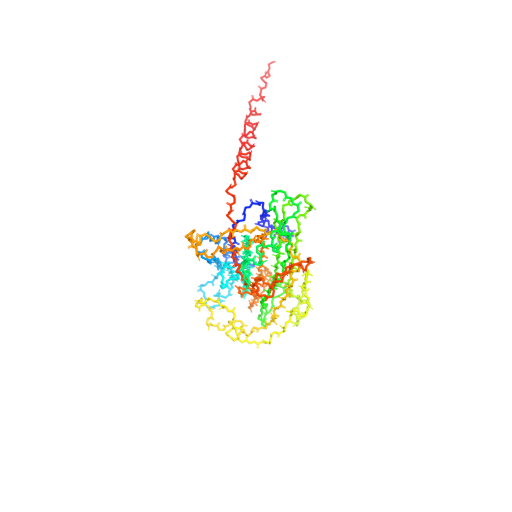 1.126 44.781 -7.039 1.00 81.75 386 ALA A C 1
ATOM 2815 O O . ALA A 1 386 ? 1.858 45.707 -7.403 1.00 81.75 386 ALA A O 1
ATOM 2816 N N . ARG A 1 387 ? 0.015 44.455 -7.715 1.00 83.44 387 ARG A N 1
ATOM 2817 C CA . ARG A 1 387 ? -0.405 45.114 -8.965 1.00 83.44 387 ARG A CA 1
ATOM 2818 C C . ARG A 1 387 ? -0.781 46.588 -8.768 1.00 83.44 387 ARG A C 1
ATOM 2820 O O . ARG A 1 387 ? -0.510 47.423 -9.629 1.00 83.44 387 ARG A O 1
ATOM 2827 N N . ARG A 1 388 ? -1.365 46.955 -7.621 1.00 79.44 388 ARG A N 1
ATOM 2828 C CA . ARG A 1 388 ? -1.630 48.370 -7.291 1.00 79.44 388 ARG A CA 1
ATOM 2829 C C . ARG A 1 388 ? -0.337 49.158 -7.054 1.00 79.44 388 ARG A C 1
ATOM 2831 O O . ARG A 1 388 ? -0.228 50.289 -7.527 1.00 79.44 388 ARG A O 1
ATOM 2838 N N . ARG A 1 389 ? 0.669 48.560 -6.402 1.00 77.94 389 ARG A N 1
ATOM 2839 C CA . ARG A 1 389 ? 1.989 49.195 -6.210 1.00 77.94 389 ARG A CA 1
ATOM 2840 C C . ARG A 1 389 ? 2.756 49.388 -7.522 1.00 77.94 389 ARG A C 1
ATOM 2842 O O . ARG A 1 389 ? 3.420 50.413 -7.670 1.00 77.94 389 ARG A O 1
ATOM 2849 N N . SER A 1 390 ? 2.651 48.464 -8.482 1.00 74.06 390 SER A N 1
ATOM 2850 C CA . SER A 1 390 ? 3.314 48.621 -9.788 1.00 74.06 390 SER A CA 1
ATOM 2851 C C . SER A 1 390 ? 2.710 49.754 -10.621 1.00 74.06 390 SER A C 1
ATOM 2853 O O . SER A 1 390 ? 3.445 50.480 -11.287 1.00 74.06 390 SER A O 1
ATOM 2855 N N . ASN A 1 391 ? 1.390 49.953 -10.550 1.00 72.62 391 ASN A N 1
ATOM 2856 C CA . ASN A 1 391 ? 0.718 51.026 -11.284 1.00 72.62 391 ASN A CA 1
ATOM 2857 C C . ASN A 1 391 ? 0.955 52.410 -10.657 1.00 72.62 391 ASN A C 1
ATOM 2859 O O . ASN A 1 391 ? 1.145 53.374 -11.392 1.00 72.62 391 ASN A O 1
ATOM 2863 N N . GLY A 1 392 ? 1.040 52.512 -9.325 1.00 68.88 392 GLY A N 1
ATOM 2864 C CA . GLY A 1 392 ? 1.323 53.784 -8.642 1.00 68.88 392 GLY A CA 1
ATOM 2865 C C . GLY A 1 392 ? 2.713 54.367 -8.938 1.00 68.88 392 GLY A C 1
ATOM 2866 O O . GLY A 1 392 ? 2.888 55.582 -8.923 1.00 68.88 392 GLY A O 1
ATOM 2867 N N . ARG A 1 393 ? 3.701 53.527 -9.280 1.00 62.50 393 ARG A N 1
ATOM 2868 C CA . ARG A 1 393 ? 5.054 53.982 -9.651 1.00 62.50 393 ARG A CA 1
ATOM 2869 C C . ARG A 1 393 ? 5.158 54.571 -11.061 1.00 62.50 393 ARG A C 1
ATOM 2871 O O . ARG A 1 393 ? 6.157 55.214 -11.350 1.00 62.50 393 ARG A O 1
ATOM 2878 N N . ARG A 1 394 ? 4.152 54.399 -11.928 1.00 59.31 394 ARG A N 1
ATOM 2879 C CA . ARG A 1 394 ? 4.156 54.991 -13.281 1.00 59.31 394 ARG A CA 1
ATOM 2880 C C . ARG A 1 394 ? 3.640 56.432 -13.336 1.00 59.31 394 ARG A C 1
ATOM 2882 O O . ARG A 1 394 ? 3.813 57.077 -14.361 1.00 59.31 394 ARG A O 1
ATOM 2889 N N . SER A 1 395 ? 3.053 56.950 -12.256 1.00 58.56 395 SER A N 1
ATOM 2890 C CA . SER A 1 395 ? 2.516 58.322 -12.214 1.00 58.56 395 SER A CA 1
ATOM 2891 C C . SER A 1 395 ? 3.413 59.322 -11.478 1.00 58.56 395 SER A C 1
ATOM 2893 O O . SER A 1 395 ? 3.112 60.512 -11.470 1.00 58.56 395 SER A O 1
ATOM 2895 N N . ALA A 1 396 ? 4.517 58.872 -10.879 1.00 60.03 396 ALA A N 1
ATOM 2896 C CA . ALA A 1 396 ? 5.467 59.737 -10.192 1.00 60.03 396 ALA A CA 1
ATOM 2897 C C . ALA A 1 396 ? 6.725 59.925 -11.050 1.00 60.03 396 ALA A C 1
ATOM 2899 O O . ALA A 1 396 ? 7.660 59.135 -10.962 1.00 60.03 396 ALA A O 1
ATOM 2900 N N . GLY A 1 397 ? 6.745 60.980 -11.867 1.00 53.84 397 GLY A N 1
ATOM 2901 C CA . GLY A 1 397 ? 7.998 61.534 -12.380 1.00 53.84 397 GLY A CA 1
ATOM 2902 C C . GLY A 1 397 ? 8.066 61.742 -13.887 1.00 53.84 397 GLY A C 1
ATOM 2903 O O . GLY A 1 397 ? 8.740 60.997 -14.586 1.00 53.84 397 GLY A O 1
ATOM 2904 N N . VAL A 1 398 ? 7.494 62.851 -14.352 1.00 55.97 398 VAL A N 1
ATOM 2905 C CA . VAL A 1 398 ? 8.250 63.753 -15.229 1.00 55.97 398 VAL A CA 1
ATOM 2906 C C . VAL A 1 398 ? 8.173 65.135 -14.579 1.00 55.97 398 VAL A C 1
ATOM 2908 O O . VAL A 1 398 ? 7.148 65.802 -14.715 1.00 55.97 398 VAL A O 1
ATOM 2911 N N . PRO A 1 399 ? 9.180 65.565 -13.797 1.00 59.12 399 PRO A N 1
ATOM 2912 C CA . PRO A 1 399 ? 9.292 66.975 -13.462 1.00 59.12 399 PRO A CA 1
ATOM 2913 C C . PRO A 1 399 ? 9.544 67.737 -14.767 1.00 59.12 399 PRO A C 1
ATOM 2915 O O . PRO A 1 399 ? 10.509 67.462 -15.480 1.00 59.12 399 PRO A O 1
ATOM 2918 N N . ALA A 1 400 ? 8.638 68.654 -15.104 1.00 56.44 400 ALA A N 1
ATOM 2919 C CA . ALA A 1 400 ? 8.853 69.602 -16.183 1.00 56.44 400 ALA A CA 1
ATOM 2920 C C . ALA A 1 400 ? 10.056 70.476 -15.807 1.00 56.44 400 ALA A C 1
ATOM 2922 O O . ALA A 1 400 ? 10.023 71.172 -14.794 1.00 56.44 400 ALA A O 1
ATOM 2923 N N . ALA A 1 401 ? 11.128 70.386 -16.591 1.00 57.97 401 ALA A N 1
ATOM 2924 C CA . ALA A 1 401 ? 12.256 71.296 -16.483 1.00 57.97 401 ALA A CA 1
ATOM 2925 C C . ALA A 1 401 ? 11.825 72.670 -17.018 1.00 57.97 401 ALA A C 1
ATOM 2927 O O . ALA A 1 401 ? 11.421 72.777 -18.178 1.00 57.97 401 ALA A O 1
ATOM 2928 N N . GLY A 1 402 ? 11.893 73.683 -16.157 1.00 59.34 402 GLY A N 1
ATOM 2929 C CA . GLY A 1 402 ? 11.743 75.102 -16.464 1.00 59.34 402 GLY A CA 1
ATOM 2930 C C . GLY A 1 402 ? 12.778 75.885 -15.682 1.00 59.34 402 GLY A C 1
ATOM 2931 O O . GLY A 1 402 ? 12.932 75.566 -14.480 1.00 59.34 402 GLY A O 1
#

Foldseek 3Di:
DDDDDDDPDDDPPPDPPDPPPPPPPPV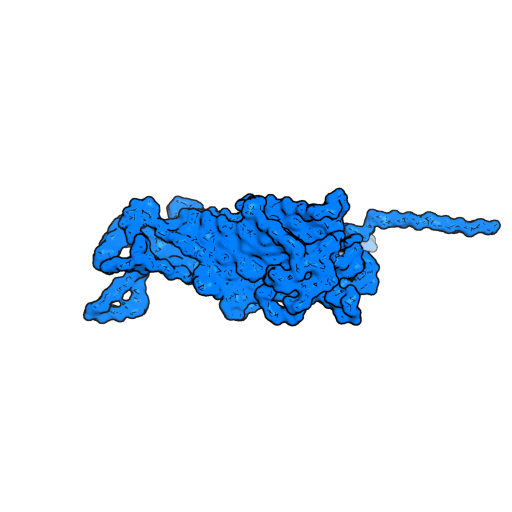PAFFDFWKWKKKKKDFLVPPDDIFIFGGPTFHDDPFKDKDKGWRADDPDPQRRWFMKIKMWMWGDDPQKTWTWIKIKGWDGFLMTMKMKMKTKFKWKKKKKKFAQDDPVVVVVLLCVQQPPDPDSPFAKWFFKKKKKFKWKKKKFPKDWAFWKKKKKKKKWKWAPDPCPPHDTDIDMAIKMWMWHDHPVDNDGTDIDIDTPDDPVQKDWFDFDWQLVVVPDPDDDPVSPDTRPSGTMIIIIGMDMDMHTTNIWTWDWDWDPPQDPPPPTDTGIMIITIMMMMMMMMIITIDDSPDGIGMMIMTTRHGIIIMDTPDMGRPVPSDDSVSMDIDMDIHGDHGPPPPPVVVVVVVVVVVVVVVVVVVVVVVPPDDDDDD

Radius of gyration: 28.63 Å; chains: 1; bounding box: 79×92×93 Å

Sequence (402 aa):
MTIATPPATKSPLRALATLVGSLAIVPGAAAVDLVTASARMQDAYQFQPDLADDDQQMPRVGSLVSSSASALHGTTPASANAGGYAYGVVGQQNGSVVLGTEAIAKASGNLVGSAKATAAVEYRVTVMIEPGFDLTHQFQQWAGACDSGPNFDSCGLTADFLHETKGRFLYSTERSADSVARFSESLEVIGNRPLQVGPQATTTAQGSVSLTFNPARALAPAITLGGDWSTRNLTVLPAAPASQLGLFPAGSVLNAEDDLNGPLSGFRFSNLALLLDQDFDVTVVPDPHSDPSPGNQLFLYALGTFTLRLNQTAEASFALDSYTDATLAADFSHTSSFALSRVIDPTGQFDLSAAKFTVAFTPVDAVPLPGAVWLLGSSLVGLITARRRSNGRRSAGVPAAG

Secondary structure (DSSP, 8-state):
----PPP------SSS-SS---------S----EEEEEEEEEETTSSSPPEEEE-------SSEEEEEEEEE--SSTTTTT-EEEEEEEEEEETTEEEEEEEEEEEEETTEEEEEEEEEEEEEEEEEEEE-SS-HHHHHHHHHHHH-SSSS---EEEEEEEEEEEEEEEEEESS--TT-EEEEEEEEEEEE---GGGSS--EEEEEEEEEEE--TT--S-PEEEEEET--GGGEEEEEEE-GGGGT--SS--GGGSSPPTT--EEEEEEEEEEEEEEEEEEEEEEE-TT---STT----EEEEEEEEEEEEEEEEEE--TT----EEEEEEEEEEEEEEEEEEE-TTS-S--TT-EEEEEEEEPP----HHHHHHHHHHHHHHHHHHHHHHHTTSS--PPP-